Protein AF-A0A7C7BUI4-F1 (afdb_monomer_lite)

Sequence (394 aa):
MNLPGQSTSKNPPIEVVHRSENEENDGLKKLEPEKHTISHDAITQNGVPSGSPEPITPPGSAVEVEHLFPPDWTPPFYARYRLLTGAAGFLTLIWLIFIGYNFFSGFLTSSISALLPHELGILLAGLLGPIVLMWIFVGYFERSKVFEKESAALRWHLKQLTFPTEAESARASKVTDALRNQAYDLTCASEEVSERAQAARNLIRTQTADLLTASRQVSLNADTASEKLRQQGEDLVGASDRAIARAREAGNVLHYQSQDLINVSQSAASRTEEITSTLQKSGEELVLVTEAASLKANETADLFSRRTEHLSEVSTDAGTTLDRLGDLLIERANFLSDNAEEAAKKVDASGERLKEFSVDMTERSDHVAKQTEVMGDMLTRQTEILGAAVSESS

Radius of gyration: 110.5 Å; chains: 1; bounding box: 231×126×293 Å

Structure (mmCIF, N/CA/C/O backbone):
data_AF-A0A7C7BUI4-F1
#
_entry.id   AF-A0A7C7BUI4-F1
#
loop_
_atom_site.group_PDB
_atom_site.id
_atom_site.type_symbol
_atom_site.label_atom_id
_atom_site.label_alt_id
_atom_site.label_comp_id
_atom_site.label_asym_id
_atom_site.label_entity_id
_atom_site.label_seq_id
_atom_site.pdbx_PDB_ins_code
_atom_site.Cartn_x
_atom_site.Cartn_y
_atom_site.Cartn_z
_atom_site.occupancy
_atom_site.B_iso_or_equiv
_atom_site.auth_seq_id
_atom_site.auth_comp_id
_atom_site.auth_asym_id
_atom_site.auth_atom_id
_atom_site.pdbx_PDB_model_num
ATOM 1 N N . MET A 1 1 ? -14.306 -39.694 18.116 1.00 39.66 1 MET A N 1
ATOM 2 C CA . MET A 1 1 ? -12.956 -40.244 17.886 1.00 39.66 1 MET A CA 1
ATOM 3 C C . MET A 1 1 ? -12.474 -39.805 16.508 1.00 39.66 1 MET A C 1
ATOM 5 O O . MET A 1 1 ? -12.764 -40.477 15.536 1.00 39.66 1 MET A O 1
ATOM 9 N N . ASN A 1 2 ? -11.904 -38.598 16.428 1.00 40.16 2 ASN A N 1
ATOM 10 C CA . ASN A 1 2 ? -10.656 -38.234 15.739 1.00 40.16 2 ASN A CA 1
ATOM 11 C C . ASN A 1 2 ? -10.606 -36.713 15.536 1.00 40.16 2 ASN A C 1
ATOM 13 O O . ASN A 1 2 ? -11.482 -36.115 14.920 1.00 40.16 2 ASN A O 1
ATOM 17 N N . LEU A 1 3 ? -9.583 -36.128 16.152 1.00 40.31 3 LEU A N 1
ATOM 18 C CA . LEU A 1 3 ? -9.163 -34.730 16.115 1.00 40.31 3 LEU A CA 1
ATOM 19 C C . LEU A 1 3 ? -8.372 -34.430 14.814 1.00 40.31 3 LEU A C 1
ATOM 21 O O . LEU A 1 3 ? -8.033 -35.362 14.082 1.00 40.31 3 LEU A O 1
ATOM 25 N N . PRO A 1 4 ? -8.108 -33.144 14.504 1.00 46.28 4 PRO A N 1
ATOM 26 C CA . PRO A 1 4 ? -7.860 -32.639 13.156 1.00 46.28 4 PRO A CA 1
ATOM 27 C C . PRO A 1 4 ? -6.374 -32.634 12.767 1.00 46.28 4 PRO A C 1
ATOM 29 O O . PRO A 1 4 ? -5.496 -32.398 13.594 1.00 46.28 4 PRO A O 1
ATOM 32 N N . GLY A 1 5 ? -6.097 -32.820 11.475 1.00 38.16 5 GLY A N 1
ATOM 33 C CA . GLY A 1 5 ? -4.775 -32.598 10.887 1.00 38.16 5 GLY A CA 1
ATOM 34 C C . GLY A 1 5 ? -4.610 -31.141 10.457 1.00 38.16 5 GLY A C 1
ATOM 35 O O . GLY A 1 5 ? -5.204 -30.714 9.471 1.00 38.16 5 GLY A O 1
ATOM 36 N N . GLN A 1 6 ? -3.805 -30.385 11.204 1.00 42.62 6 GLN A N 1
ATOM 37 C CA . GLN A 1 6 ? -3.280 -29.077 10.811 1.00 42.62 6 GLN A CA 1
ATOM 38 C C . GLN A 1 6 ? -2.539 -29.184 9.468 1.00 42.62 6 GLN A C 1
ATOM 40 O O . GLN A 1 6 ? -1.517 -29.863 9.380 1.00 42.62 6 GLN A O 1
ATOM 45 N N . SER A 1 7 ? -3.009 -28.480 8.436 1.00 45.75 7 SER A N 1
ATOM 46 C CA . SER A 1 7 ? -2.185 -28.197 7.258 1.00 45.75 7 SER A CA 1
ATOM 47 C C . SER A 1 7 ? -1.302 -27.001 7.587 1.00 45.75 7 SER A C 1
ATOM 49 O O . SER A 1 7 ? -1.732 -25.849 7.563 1.00 45.75 7 SER A O 1
ATOM 51 N N . THR A 1 8 ? -0.073 -27.307 7.974 1.00 41.34 8 THR A N 1
ATOM 52 C CA . THR A 1 8 ? 0.970 -26.353 8.316 1.00 41.34 8 THR A CA 1
ATOM 53 C C . THR A 1 8 ? 1.387 -25.550 7.084 1.00 41.34 8 THR A C 1
ATOM 55 O O . THR A 1 8 ? 1.669 -26.090 6.015 1.00 41.34 8 THR A O 1
ATOM 58 N N . SER A 1 9 ? 1.407 -24.228 7.249 1.00 43.62 9 SER A N 1
ATOM 59 C CA . SER A 1 9 ? 2.044 -23.278 6.339 1.00 43.62 9 SER A CA 1
ATOM 60 C C . SER A 1 9 ? 3.504 -23.684 6.136 1.00 43.62 9 SER A C 1
ATOM 62 O O . SER A 1 9 ? 4.293 -23.673 7.080 1.00 43.62 9 SER A O 1
ATOM 64 N N . LYS A 1 10 ? 3.860 -24.079 4.912 1.00 40.41 10 LYS A N 1
ATOM 65 C CA . LYS A 1 10 ? 5.235 -24.394 4.509 1.00 40.41 10 LYS A CA 1
ATOM 66 C C . LYS A 1 10 ? 5.746 -23.287 3.585 1.00 40.41 10 LYS A C 1
ATOM 68 O O . LYS A 1 10 ? 6.027 -23.515 2.416 1.00 40.41 10 LYS A O 1
ATOM 73 N N . ASN A 1 11 ? 5.833 -22.069 4.116 1.00 42.62 11 ASN A N 1
ATOM 74 C CA . ASN A 1 11 ? 6.704 -21.053 3.531 1.00 42.62 11 ASN A CA 1
ATOM 75 C C . ASN A 1 11 ? 8.152 -21.421 3.897 1.00 42.62 11 ASN A C 1
ATOM 77 O O . ASN A 1 11 ? 8.415 -21.658 5.079 1.00 42.62 11 ASN A O 1
ATOM 81 N N . PRO A 1 12 ? 9.094 -21.491 2.944 1.00 51.28 12 PRO A N 1
ATOM 82 C CA . PRO A 1 12 ? 10.500 -21.591 3.302 1.00 51.28 12 PRO A CA 1
ATOM 83 C C . PRO A 1 12 ? 10.936 -20.292 4.006 1.00 51.28 12 PRO A C 1
ATOM 85 O O . PRO A 1 12 ? 10.404 -19.220 3.698 1.00 51.28 12 PRO A O 1
ATOM 88 N N . PRO A 1 13 ? 11.876 -20.356 4.962 1.00 41.38 13 PRO A N 1
ATOM 89 C CA . PRO A 1 13 ? 12.433 -19.153 5.553 1.00 41.38 13 PRO A CA 1
ATOM 90 C C . PRO A 1 13 ? 13.211 -18.394 4.473 1.00 41.38 13 PRO A C 1
ATOM 92 O O . PRO A 1 13 ? 13.936 -18.993 3.681 1.00 41.38 13 PRO A O 1
ATOM 95 N N . ILE A 1 14 ? 13.042 -17.073 4.433 1.00 45.16 14 ILE A N 1
ATOM 96 C CA . ILE A 1 14 ? 13.890 -16.185 3.637 1.00 45.16 14 ILE A CA 1
ATOM 97 C C . ILE A 1 14 ? 15.276 -16.236 4.279 1.00 45.16 14 ILE A C 1
ATOM 99 O O . ILE A 1 14 ? 15.544 -15.564 5.273 1.00 45.16 14 ILE A O 1
ATOM 103 N N . GLU A 1 15 ? 16.140 -17.089 3.743 1.00 40.22 15 GLU A N 1
ATOM 104 C CA . GLU A 1 15 ? 17.561 -17.074 4.045 1.00 40.22 15 GLU A CA 1
ATOM 105 C C . GLU A 1 15 ? 18.151 -15.835 3.365 1.00 40.22 15 GLU A C 1
ATOM 107 O O . GLU A 1 15 ? 18.379 -15.795 2.156 1.00 40.22 15 GLU A O 1
ATOM 112 N N . VAL A 1 16 ? 18.329 -14.771 4.147 1.00 46.72 16 VAL A N 1
ATOM 113 C CA . VAL A 1 16 ? 19.141 -13.622 3.749 1.00 46.72 16 VAL A CA 1
ATOM 114 C C . VAL A 1 16 ? 20.586 -14.105 3.749 1.00 46.72 16 VAL A C 1
ATOM 116 O O . VAL A 1 16 ? 21.269 -14.075 4.772 1.00 46.72 16 VAL A O 1
ATOM 119 N N . VAL A 1 17 ? 21.035 -14.617 2.604 1.00 34.09 17 VAL A N 1
ATOM 120 C CA . VAL A 1 17 ? 22.431 -14.992 2.385 1.00 34.09 17 VAL A CA 1
ATOM 121 C C . VAL A 1 17 ? 23.263 -13.710 2.395 1.00 34.09 17 VAL A C 1
ATOM 123 O O . VAL A 1 17 ? 23.446 -13.046 1.376 1.00 34.09 17 VAL A O 1
ATOM 126 N N . HIS A 1 18 ? 23.785 -13.358 3.568 1.00 40.97 18 HIS A N 1
ATOM 127 C CA . HIS A 1 18 ? 24.970 -12.521 3.679 1.00 40.97 18 HIS A CA 1
ATOM 128 C C . HIS A 1 18 ? 26.159 -13.338 3.177 1.00 40.97 18 HIS A C 1
ATOM 130 O O . HIS A 1 18 ? 26.813 -14.051 3.936 1.00 40.97 18 HIS A O 1
ATOM 136 N N . ARG A 1 19 ? 26.433 -13.256 1.875 1.00 33.53 19 ARG A N 1
ATOM 137 C CA . ARG A 1 19 ? 27.697 -13.736 1.330 1.00 33.53 19 ARG A CA 1
ATOM 138 C C . ARG A 1 19 ? 28.761 -12.683 1.623 1.00 33.53 19 ARG A C 1
ATOM 140 O O . ARG A 1 19 ? 28.867 -11.680 0.925 1.00 33.53 19 ARG A O 1
ATOM 147 N N . SER A 1 20 ? 29.515 -12.890 2.696 1.00 39.91 20 SER A N 1
ATOM 148 C CA . SER A 1 20 ? 30.798 -12.228 2.906 1.00 39.91 20 SER A CA 1
ATOM 149 C C . SER A 1 20 ? 31.824 -12.873 1.972 1.00 39.91 20 SER A C 1
ATOM 151 O O . SER A 1 20 ? 32.476 -13.848 2.341 1.00 39.91 20 SER A O 1
ATOM 153 N N . GLU A 1 21 ? 31.933 -12.368 0.746 1.00 32.88 21 GLU A N 1
ATOM 154 C CA . GLU A 1 21 ? 33.116 -12.600 -0.086 1.00 32.88 21 GLU A CA 1
ATOM 155 C C . GLU A 1 21 ? 34.200 -11.629 0.389 1.00 32.88 21 GLU A C 1
ATOM 157 O O . GLU A 1 21 ? 34.188 -10.441 0.071 1.00 32.88 21 GLU A O 1
ATOM 162 N N . ASN A 1 22 ? 35.093 -12.145 1.231 1.00 36.69 22 ASN A N 1
ATOM 163 C CA . ASN A 1 22 ? 36.370 -11.531 1.551 1.00 36.69 22 ASN A CA 1
ATOM 164 C C . ASN A 1 22 ? 37.461 -12.411 0.926 1.00 36.69 22 ASN A C 1
ATOM 166 O O . ASN A 1 22 ? 37.387 -13.632 1.046 1.00 36.69 22 ASN A O 1
ATOM 170 N N . GLU A 1 23 ? 38.448 -11.746 0.325 1.00 37.16 23 GLU A N 1
ATOM 171 C CA . GLU A 1 23 ? 39.674 -12.271 -0.304 1.00 37.16 23 GLU A CA 1
ATOM 172 C C . GLU A 1 23 ? 39.558 -12.776 -1.752 1.00 37.16 23 GLU A C 1
ATOM 174 O O . GLU A 1 23 ? 39.529 -13.968 -2.018 1.00 37.16 23 GLU A O 1
ATOM 179 N N . GLU A 1 24 ? 39.563 -11.837 -2.705 1.00 37.28 24 GLU A N 1
ATOM 180 C CA . GLU A 1 24 ? 40.748 -11.588 -3.550 1.00 37.28 24 GLU A CA 1
ATOM 181 C C . GLU A 1 24 ? 40.552 -10.261 -4.311 1.00 37.28 24 GLU A C 1
ATOM 183 O O . GLU A 1 24 ? 39.898 -10.187 -5.349 1.00 37.28 24 GLU A O 1
ATOM 188 N N . ASN A 1 25 ? 41.065 -9.168 -3.741 1.00 34.56 25 ASN A N 1
ATOM 189 C CA . ASN A 1 25 ? 41.133 -7.856 -4.385 1.00 34.56 25 ASN A CA 1
ATOM 190 C C . ASN A 1 25 ? 42.580 -7.369 -4.288 1.00 34.56 25 ASN A C 1
ATOM 192 O O . ASN A 1 25 ? 42.955 -6.726 -3.308 1.00 34.56 25 ASN A O 1
ATOM 196 N N . ASP A 1 26 ? 43.383 -7.706 -5.294 1.00 39.88 26 ASP A N 1
ATOM 197 C CA . ASP A 1 26 ? 44.554 -6.912 -5.644 1.00 39.88 26 ASP A CA 1
ATOM 198 C C . ASP A 1 26 ? 44.157 -5.979 -6.797 1.00 39.88 26 ASP A C 1
ATOM 200 O O . ASP A 1 26 ? 43.623 -6.423 -7.815 1.00 39.88 26 ASP A O 1
ATOM 204 N N . GLY A 1 27 ? 44.402 -4.679 -6.621 1.00 33.66 27 GLY A N 1
ATOM 205 C CA . GLY A 1 27 ? 44.358 -3.707 -7.716 1.00 33.66 27 GLY A CA 1
ATOM 206 C C . GLY A 1 27 ? 43.161 -2.752 -7.795 1.00 33.66 27 GLY A C 1
ATOM 207 O O . GLY A 1 27 ? 42.634 -2.526 -8.882 1.00 33.66 27 GLY A O 1
ATOM 208 N N . LEU A 1 28 ? 42.775 -2.087 -6.700 1.00 34.34 28 LEU A N 1
ATOM 209 C CA . LEU A 1 28 ? 41.901 -0.906 -6.768 1.00 34.34 28 LEU A CA 1
ATOM 210 C C . LEU A 1 28 ? 42.745 0.378 -6.823 1.00 34.34 28 LEU A C 1
ATOM 212 O O .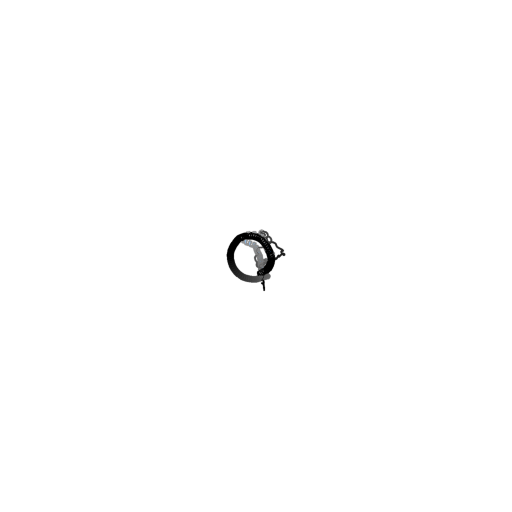 LEU A 1 28 ? 43.344 0.774 -5.821 1.00 34.34 28 LEU A O 1
ATOM 216 N N . LYS A 1 29 ? 42.745 1.090 -7.960 1.00 33.31 29 LYS A N 1
ATOM 217 C CA . LYS A 1 29 ? 43.082 2.524 -7.979 1.00 33.31 29 LYS A CA 1
ATOM 218 C C . LYS A 1 29 ? 41.898 3.354 -8.477 1.00 33.31 29 LYS A C 1
ATOM 220 O O . LYS A 1 29 ? 41.600 3.446 -9.661 1.00 33.31 29 LYS A O 1
ATOM 225 N N . LYS A 1 30 ? 41.234 3.909 -7.465 1.00 35.47 30 LYS A N 1
ATOM 226 C CA . LYS A 1 30 ? 40.245 4.987 -7.386 1.00 35.47 30 LYS A CA 1
ATOM 227 C C . LYS A 1 30 ? 40.256 5.983 -8.562 1.00 35.47 30 LYS A C 1
ATOM 229 O O . LYS A 1 30 ? 41.255 6.658 -8.791 1.00 35.47 30 LYS A O 1
ATOM 234 N N . LEU A 1 31 ? 39.105 6.132 -9.220 1.00 36.34 31 LEU A N 1
ATOM 235 C CA . LEU A 1 31 ? 38.778 7.247 -10.113 1.00 36.34 31 LEU A CA 1
ATOM 236 C C . LEU A 1 31 ? 37.973 8.292 -9.319 1.00 36.34 31 LEU A C 1
ATOM 238 O O . LEU A 1 31 ? 36.796 8.091 -9.035 1.00 36.34 31 LEU A O 1
ATOM 242 N N . GLU A 1 32 ? 38.626 9.394 -8.954 1.00 37.47 32 GLU A N 1
ATOM 243 C CA . GLU A 1 32 ? 38.007 10.686 -8.617 1.00 37.47 32 GLU A CA 1
ATOM 244 C C . GLU A 1 32 ? 38.652 11.774 -9.504 1.00 37.47 32 GLU A C 1
ATOM 246 O O . GLU A 1 32 ? 39.740 11.551 -10.042 1.00 37.47 32 GLU A O 1
ATOM 251 N N . PRO A 1 33 ? 37.970 12.909 -9.739 1.00 45.25 33 PRO A N 1
ATOM 252 C CA . PRO A 1 33 ? 38.064 13.648 -10.993 1.00 45.25 33 PRO A CA 1
ATOM 253 C C . PRO A 1 33 ? 39.211 14.661 -10.985 1.00 45.25 33 PRO A C 1
ATOM 255 O O . PRO A 1 33 ? 39.152 15.677 -10.291 1.00 45.25 33 PRO A O 1
ATOM 258 N N . GLU A 1 34 ? 40.236 14.424 -11.805 1.00 31.05 34 GLU A N 1
ATOM 259 C CA . GLU A 1 34 ? 41.286 15.413 -12.038 1.00 31.05 34 GLU A CA 1
ATOM 260 C C . GLU A 1 34 ? 40.939 16.357 -13.194 1.00 31.05 34 GLU A C 1
ATOM 262 O O . GLU A 1 34 ? 40.624 15.978 -14.323 1.00 31.05 34 GLU A O 1
ATOM 267 N N . LYS A 1 35 ? 41.001 17.639 -12.853 1.00 47.19 35 LYS A N 1
ATOM 268 C CA . LYS A 1 35 ? 40.808 18.809 -13.696 1.00 47.19 35 LYS A CA 1
ATOM 269 C C . LYS A 1 35 ? 42.016 18.935 -14.636 1.00 47.19 35 LYS A C 1
ATOM 271 O O . LYS A 1 35 ? 43.019 19.528 -14.249 1.00 47.19 35 LYS A O 1
ATOM 276 N N . HIS A 1 36 ? 41.947 18.406 -15.858 1.00 33.88 36 HIS A N 1
ATOM 277 C CA . HIS A 1 36 ? 43.023 18.621 -16.831 1.00 33.88 36 HIS A CA 1
ATOM 278 C C . HIS A 1 36 ? 42.798 19.879 -17.671 1.00 33.88 36 HIS A C 1
ATOM 280 O O . HIS A 1 36 ? 42.084 19.905 -18.671 1.00 33.88 36 HIS A O 1
ATOM 286 N N . THR A 1 37 ? 43.459 20.940 -17.217 1.00 34.84 37 THR A N 1
ATOM 287 C CA . THR A 1 37 ? 43.925 22.065 -18.022 1.00 34.84 37 THR A CA 1
ATOM 288 C C . THR A 1 37 ? 44.673 21.532 -19.245 1.00 34.84 37 THR A C 1
ATOM 290 O O . THR A 1 37 ? 45.577 20.708 -19.114 1.00 34.84 37 THR A O 1
ATOM 293 N N . ILE A 1 38 ? 44.299 22.005 -20.431 1.00 39.66 38 ILE A N 1
ATOM 294 C CA . ILE A 1 38 ? 44.999 21.725 -21.685 1.00 39.66 38 ILE A CA 1
ATOM 295 C C . ILE A 1 38 ? 46.355 22.443 -21.626 1.00 39.66 38 ILE A C 1
ATOM 297 O O . ILE A 1 38 ? 46.430 23.643 -21.891 1.00 39.66 38 ILE A O 1
ATOM 301 N N . SER A 1 39 ? 47.418 21.728 -21.254 1.00 33.00 39 SER A N 1
ATOM 302 C CA . SER A 1 39 ? 48.792 22.195 -21.453 1.00 33.00 39 SER A CA 1
ATOM 303 C C . SER A 1 39 ? 49.253 21.829 -22.859 1.00 33.00 39 SER A C 1
ATOM 305 O O . SER A 1 39 ? 49.358 20.657 -23.216 1.00 33.00 39 SER A O 1
ATOM 307 N N . HIS A 1 40 ? 49.523 22.871 -23.646 1.00 45.00 40 HIS A N 1
ATOM 308 C CA . HIS A 1 40 ? 50.478 22.841 -24.747 1.00 45.00 40 HIS A CA 1
ATOM 309 C C . HIS A 1 40 ? 51.805 22.292 -24.213 1.00 45.00 40 HIS A C 1
ATOM 311 O O . HIS A 1 40 ? 52.369 22.933 -23.338 1.00 45.00 40 HIS A O 1
ATOM 317 N N . ASP A 1 41 ? 52.228 21.110 -24.666 1.00 39.16 41 ASP A N 1
ATOM 318 C CA . ASP A 1 41 ? 53.634 20.682 -24.823 1.00 39.16 41 ASP A CA 1
ATOM 319 C C . ASP A 1 41 ? 53.699 19.152 -24.958 1.00 39.16 41 ASP A C 1
ATOM 321 O O . ASP A 1 41 ? 54.078 18.433 -24.040 1.00 39.16 41 ASP A O 1
ATOM 325 N N . ALA A 1 42 ? 53.284 18.632 -26.118 1.00 35.56 42 ALA A N 1
ATOM 326 C CA . ALA A 1 42 ? 53.613 17.266 -26.552 1.00 35.56 42 ALA A CA 1
ATOM 327 C C . ALA A 1 42 ? 53.444 17.072 -28.075 1.00 35.56 42 ALA A C 1
ATOM 329 O O . ALA A 1 42 ? 53.080 15.993 -28.534 1.00 35.56 42 ALA A O 1
ATOM 330 N N . ILE A 1 43 ? 53.693 18.113 -28.880 1.00 39.88 43 ILE A N 1
ATOM 331 C CA . ILE A 1 43 ? 53.760 18.002 -30.349 1.00 39.88 43 ILE A CA 1
ATOM 332 C C . ILE A 1 43 ? 55.100 18.567 -30.823 1.00 39.88 43 ILE A C 1
ATOM 334 O O . ILE A 1 43 ? 55.152 19.539 -31.562 1.00 39.88 43 ILE A O 1
ATOM 338 N N . THR A 1 44 ? 56.206 17.986 -30.367 1.00 47.62 44 THR A N 1
ATOM 339 C CA . THR A 1 44 ? 57.547 18.294 -30.895 1.00 47.62 44 THR A CA 1
ATOM 340 C C . THR A 1 44 ? 58.491 17.112 -30.692 1.00 47.62 44 THR A C 1
ATOM 342 O O . THR A 1 44 ? 59.485 17.216 -29.990 1.00 47.62 44 THR A O 1
ATOM 345 N N . GLN A 1 45 ? 58.191 15.971 -31.316 1.00 45.75 45 GLN A N 1
ATOM 346 C CA . GLN A 1 45 ? 59.208 15.037 -31.827 1.00 45.75 45 GLN A CA 1
ATOM 347 C C . GLN A 1 45 ? 58.521 13.889 -32.566 1.00 45.75 45 GLN A C 1
ATOM 349 O O . GLN A 1 45 ? 58.182 12.864 -31.991 1.00 45.75 45 GLN A O 1
ATOM 354 N N . ASN A 1 46 ? 58.271 14.108 -33.852 1.00 36.66 46 ASN A N 1
ATOM 355 C CA . ASN A 1 46 ? 58.523 13.145 -34.919 1.00 36.66 46 ASN A CA 1
ATOM 356 C C . ASN A 1 46 ? 58.460 13.931 -36.228 1.00 36.66 46 ASN A C 1
ATOM 358 O O . ASN A 1 46 ? 57.520 14.687 -36.469 1.00 36.66 46 ASN A O 1
ATOM 362 N N . GLY A 1 47 ? 59.553 13.856 -36.983 1.00 36.78 47 GLY A N 1
ATOM 363 C CA . GLY A 1 47 ? 59.847 14.741 -38.099 1.00 36.78 47 GLY A CA 1
ATOM 364 C C . GLY A 1 47 ? 58.748 14.762 -39.153 1.00 36.78 47 GLY A C 1
ATOM 365 O O . GLY A 1 47 ? 58.256 13.727 -39.592 1.00 36.78 47 GLY A O 1
ATOM 366 N N . VAL A 1 48 ? 58.422 15.973 -39.590 1.00 44.75 48 VAL A N 1
ATOM 367 C CA . VAL A 1 48 ? 57.798 16.225 -40.885 1.00 44.75 48 VAL A CA 1
ATOM 368 C C . VAL A 1 48 ? 58.758 15.689 -41.954 1.00 44.75 48 VAL A C 1
ATOM 370 O O . VAL A 1 48 ? 59.901 16.154 -41.998 1.00 44.75 48 VAL A O 1
ATOM 373 N N . PRO A 1 49 ? 58.361 14.759 -42.838 1.00 41.53 49 PRO A N 1
ATOM 374 C CA . PRO A 1 49 ? 59.058 14.641 -44.099 1.00 41.53 49 PRO A CA 1
ATOM 375 C C . PRO A 1 49 ? 58.667 15.878 -44.907 1.00 41.53 49 PRO A C 1
ATOM 377 O O . PRO A 1 49 ? 57.538 15.999 -45.379 1.00 41.53 49 PRO A O 1
ATOM 380 N N . SER A 1 50 ? 59.582 16.840 -45.015 1.00 49.78 50 SER A N 1
ATOM 381 C CA . SER A 1 50 ? 59.485 17.885 -46.032 1.00 49.78 50 SER A CA 1
ATOM 382 C C . SER A 1 50 ? 59.560 17.209 -47.398 1.00 49.78 50 SER A C 1
ATOM 384 O O . SER A 1 50 ? 60.643 16.936 -47.906 1.00 49.78 50 SER A O 1
ATOM 386 N N . GLY A 1 51 ? 58.402 16.909 -47.970 1.00 38.78 51 GLY A N 1
ATOM 387 C CA . GLY A 1 51 ? 58.247 16.409 -49.324 1.00 38.78 51 GLY A CA 1
ATOM 388 C C . GLY A 1 51 ? 56.946 16.961 -49.880 1.00 38.78 51 GLY A C 1
ATOM 389 O O . GLY A 1 51 ? 55.873 16.680 -49.353 1.00 38.78 51 GLY A O 1
ATOM 390 N N . SER A 1 52 ? 57.046 17.804 -50.904 1.00 42.91 52 SER A N 1
ATOM 391 C CA . SER A 1 52 ? 55.915 18.243 -51.723 1.00 42.91 52 SER A CA 1
ATOM 392 C C . SER A 1 52 ? 55.063 17.037 -52.155 1.00 42.91 52 SER A C 1
ATOM 394 O O . SER A 1 52 ? 55.631 15.961 -52.342 1.00 42.91 52 SER A O 1
ATOM 396 N N . PRO A 1 53 ? 53.733 17.179 -52.335 1.00 45.06 53 PRO A N 1
ATOM 397 C CA . PRO A 1 53 ? 52.878 16.055 -52.708 1.00 45.06 53 PRO A CA 1
ATOM 398 C C . PRO A 1 53 ? 53.391 15.417 -54.002 1.00 45.06 53 PRO A C 1
ATOM 400 O O . PRO A 1 53 ? 53.498 16.089 -55.030 1.00 45.06 53 PRO A O 1
ATOM 403 N N . GLU A 1 54 ? 53.744 14.133 -53.929 1.00 50.09 54 GLU A N 1
ATOM 404 C CA . GLU A 1 54 ? 54.163 13.354 -55.090 1.00 50.09 54 GLU A CA 1
ATOM 405 C C . GLU A 1 54 ? 53.044 13.361 -56.144 1.00 50.09 54 GLU A C 1
ATOM 407 O O . GLU A 1 54 ? 51.885 13.074 -55.820 1.00 50.09 54 GLU A O 1
ATOM 412 N N . PRO A 1 55 ? 53.347 13.677 -57.415 1.00 44.97 55 PRO A N 1
ATOM 413 C CA . PRO A 1 55 ? 52.404 13.450 -58.489 1.00 44.97 55 PRO A CA 1
ATOM 414 C C . PRO A 1 55 ? 52.207 11.942 -58.633 1.00 44.97 55 PRO A C 1
ATOM 416 O O . PRO A 1 55 ? 53.167 11.194 -58.821 1.00 44.97 55 PRO A O 1
ATOM 419 N N . ILE A 1 56 ? 50.950 11.509 -58.571 1.00 50.78 56 ILE A N 1
ATOM 420 C CA . ILE A 1 56 ? 50.539 10.133 -58.843 1.00 50.78 56 ILE A CA 1
ATOM 421 C C . ILE A 1 56 ? 50.959 9.818 -60.283 1.00 50.78 56 ILE A C 1
ATOM 423 O O . ILE A 1 56 ? 50.318 10.255 -61.239 1.00 50.78 56 ILE A O 1
ATOM 427 N N . THR A 1 57 ? 52.071 9.110 -60.443 1.00 45.91 57 THR A N 1
ATOM 428 C CA . THR A 1 57 ? 52.530 8.616 -61.740 1.00 45.91 57 THR A CA 1
ATOM 429 C C . THR A 1 57 ? 52.217 7.121 -61.810 1.00 45.91 57 THR A C 1
ATOM 431 O O . THR A 1 57 ? 52.494 6.394 -60.854 1.00 45.91 57 THR A O 1
ATOM 434 N N . PRO A 1 58 ? 51.561 6.639 -62.882 1.00 43.00 58 PRO A N 1
ATOM 435 C CA . PRO A 1 58 ? 51.253 5.221 -63.026 1.00 43.00 58 PRO A CA 1
ATOM 436 C C . PRO A 1 58 ? 52.550 4.398 -63.142 1.00 43.00 58 PRO A C 1
ATOM 438 O O . PRO A 1 58 ? 53.542 4.898 -63.684 1.00 43.00 58 PRO A O 1
ATOM 441 N N . PRO A 1 59 ? 52.571 3.141 -62.657 1.00 43.06 59 PRO A N 1
ATOM 442 C CA . PRO A 1 59 ? 53.765 2.306 -62.705 1.00 43.06 59 PRO A CA 1
ATOM 443 C C . PRO A 1 59 ? 54.125 2.032 -64.171 1.00 43.06 59 PRO A C 1
ATOM 445 O O . PRO A 1 59 ? 53.384 1.366 -64.886 1.00 43.06 59 PRO A O 1
ATOM 448 N N . GLY A 1 60 ? 55.239 2.612 -64.626 1.00 48.16 60 GLY A N 1
ATOM 449 C CA . GLY A 1 60 ? 55.692 2.539 -66.022 1.00 48.16 60 GLY A CA 1
ATOM 450 C C . GLY A 1 60 ? 56.379 3.800 -66.564 1.00 48.16 60 GLY A C 1
ATOM 451 O O . GLY A 1 60 ? 56.963 3.743 -67.642 1.00 48.16 60 GLY A O 1
ATOM 452 N N . SER A 1 61 ? 56.376 4.928 -65.842 1.00 41.53 61 SER A N 1
ATOM 453 C CA . SER A 1 61 ? 56.958 6.198 -66.324 1.00 41.53 61 SER A CA 1
ATOM 454 C C . SER A 1 61 ? 58.469 6.370 -66.108 1.00 41.53 61 SER A C 1
ATOM 456 O O . SER A 1 61 ? 59.012 7.413 -66.461 1.00 41.53 61 SER A O 1
ATOM 458 N N . ALA A 1 62 ? 59.170 5.376 -65.559 1.00 39.50 62 ALA A N 1
ATOM 459 C CA . ALA A 1 62 ? 60.631 5.375 -65.477 1.00 39.50 62 ALA A CA 1
ATOM 460 C C . ALA A 1 62 ? 61.236 4.802 -66.768 1.00 39.50 62 ALA A C 1
ATOM 462 O O . ALA A 1 62 ? 61.886 3.760 -66.763 1.00 39.50 62 ALA A O 1
ATOM 463 N N . VAL A 1 63 ? 60.995 5.466 -67.898 1.00 44.53 63 VAL A N 1
ATOM 464 C CA . VAL A 1 63 ? 61.899 5.314 -69.039 1.00 44.53 63 VAL A CA 1
ATOM 465 C C . VAL A 1 63 ? 62.984 6.355 -68.833 1.00 44.53 63 VAL A C 1
ATOM 467 O O . VAL A 1 63 ? 62.784 7.541 -69.081 1.00 44.53 63 VAL A O 1
ATOM 470 N N . GLU A 1 64 ? 64.114 5.907 -68.299 1.00 39.03 64 GLU A N 1
ATOM 471 C CA . GLU A 1 64 ? 65.351 6.674 -68.242 1.00 39.03 64 GLU A CA 1
ATOM 472 C C . GLU A 1 64 ? 65.748 6.985 -69.694 1.00 39.03 64 GLU A C 1
ATOM 474 O O . GLU A 1 64 ? 66.230 6.125 -70.433 1.00 39.03 64 GLU A O 1
ATOM 479 N N . VAL A 1 65 ? 65.412 8.188 -70.169 1.00 48.28 65 VAL A N 1
ATOM 480 C CA . VAL A 1 65 ? 65.777 8.627 -71.518 1.00 48.28 65 VAL A CA 1
ATOM 481 C C . VAL A 1 65 ? 67.252 8.999 -71.475 1.00 48.28 65 VAL A C 1
ATOM 483 O O . VAL A 1 65 ? 67.626 10.124 -71.154 1.00 48.28 65 VAL A O 1
ATOM 486 N N . GLU A 1 66 ? 68.096 8.014 -71.760 1.00 43.06 66 GLU A N 1
ATOM 487 C CA . GLU A 1 66 ? 69.533 8.189 -71.913 1.00 43.06 66 GLU A CA 1
ATOM 488 C C . GLU A 1 66 ? 69.795 9.179 -73.063 1.00 43.06 66 GLU A C 1
ATOM 490 O O . GLU A 1 66 ? 69.527 8.904 -74.236 1.00 43.06 66 GLU A O 1
ATOM 495 N N . HIS A 1 67 ? 70.249 10.384 -72.710 1.00 42.50 67 HIS A N 1
ATOM 496 C CA . HIS A 1 67 ? 70.594 11.444 -73.653 1.00 42.50 67 HIS A CA 1
ATOM 497 C C . HIS A 1 67 ? 71.754 10.986 -74.554 1.00 42.50 67 HIS A C 1
ATOM 499 O O . HIS A 1 67 ? 72.918 10.987 -74.156 1.00 42.50 67 HIS A O 1
ATOM 505 N N . LEU A 1 68 ? 71.432 10.610 -75.792 1.00 44.72 68 LEU A N 1
ATOM 506 C CA . LEU A 1 68 ? 72.405 10.281 -76.833 1.00 44.72 68 LEU A CA 1
ATOM 507 C C . LEU A 1 68 ? 73.137 11.555 -77.289 1.00 44.72 68 LEU A C 1
ATOM 509 O O . LEU A 1 68 ? 72.603 12.337 -78.077 1.00 44.72 68 LEU A O 1
ATOM 513 N N . PHE A 1 69 ? 74.370 11.761 -76.827 1.00 39.03 69 PHE A N 1
ATOM 514 C CA . PHE A 1 69 ? 75.294 12.702 -77.466 1.00 39.03 69 PHE A CA 1
ATOM 515 C C . PHE A 1 69 ? 75.887 12.059 -78.734 1.00 39.03 69 PHE A C 1
ATOM 517 O O . PHE A 1 69 ? 76.358 10.919 -78.664 1.00 39.03 69 PHE A O 1
ATOM 524 N N . PRO A 1 70 ? 75.898 12.739 -79.896 1.00 49.22 70 PRO A N 1
ATOM 525 C CA . PRO A 1 70 ? 76.622 12.238 -81.060 1.00 49.22 70 PRO A CA 1
ATOM 526 C C . PRO A 1 70 ? 78.146 12.328 -80.824 1.00 49.22 70 PRO A C 1
ATOM 528 O O . PRO A 1 70 ? 78.603 13.292 -80.210 1.00 49.22 70 PRO A O 1
ATOM 531 N N . PRO A 1 71 ? 78.952 11.356 -81.294 1.00 58.41 71 PRO A N 1
ATOM 532 C CA . PRO A 1 71 ? 80.403 11.369 -81.101 1.00 58.41 71 PRO A CA 1
ATOM 533 C C . PRO A 1 71 ? 81.093 12.466 -81.934 1.00 58.41 71 PRO A C 1
ATOM 535 O O . PRO A 1 71 ? 80.774 12.663 -83.108 1.00 58.41 71 PRO A O 1
ATOM 538 N N . ASP A 1 72 ? 82.071 13.148 -81.327 1.00 55.62 72 ASP A N 1
ATOM 539 C CA . ASP A 1 72 ? 82.797 14.284 -81.909 1.00 55.62 72 ASP A CA 1
ATOM 540 C C . ASP A 1 72 ? 83.629 13.904 -83.149 1.00 55.62 72 ASP A C 1
ATOM 542 O O . ASP A 1 72 ? 84.531 13.062 -83.105 1.00 55.62 72 ASP A O 1
ATOM 546 N N . TRP A 1 73 ? 83.377 14.587 -84.269 1.00 54.00 73 TRP A N 1
ATOM 547 C CA . TRP A 1 73 ? 84.169 14.458 -85.494 1.00 54.00 73 TRP A CA 1
ATOM 548 C C . TRP A 1 73 ? 85.401 15.375 -85.457 1.00 54.00 73 TRP A C 1
ATOM 550 O O . TRP A 1 73 ? 85.277 16.595 -85.342 1.00 54.00 73 TRP A O 1
ATOM 560 N N . THR A 1 74 ? 86.605 14.810 -85.613 1.00 56.69 74 THR A N 1
ATOM 561 C CA . THR A 1 74 ? 87.865 15.575 -85.651 1.00 56.69 74 THR A CA 1
ATOM 562 C C . THR A 1 74 ? 88.461 15.621 -87.072 1.00 56.69 74 THR A C 1
ATOM 564 O O . THR A 1 74 ? 88.751 14.575 -87.658 1.00 56.69 74 THR A O 1
ATOM 567 N N . PRO A 1 75 ? 88.661 16.811 -87.682 1.00 56.66 75 PRO A N 1
ATOM 568 C CA . PRO A 1 75 ? 89.221 16.918 -89.032 1.00 56.66 75 PRO A CA 1
ATOM 569 C C . PRO A 1 75 ? 90.751 16.693 -89.082 1.00 56.66 75 PRO A C 1
ATOM 571 O O . PRO A 1 75 ? 91.464 17.089 -88.158 1.00 56.66 75 PRO A O 1
ATOM 574 N N . PRO A 1 76 ? 91.298 16.143 -90.189 1.00 61.31 76 PRO A N 1
ATOM 575 C CA . PRO A 1 76 ? 92.729 15.849 -90.330 1.00 61.31 76 PRO A CA 1
ATOM 576 C C . PRO A 1 76 ? 93.625 17.097 -90.508 1.00 61.31 76 PRO A C 1
ATOM 578 O O . PRO A 1 76 ? 93.206 18.134 -91.027 1.00 61.31 76 PRO A O 1
ATOM 581 N N . PHE A 1 77 ? 94.899 16.969 -90.114 1.00 57.31 77 PHE A N 1
ATOM 582 C CA . PHE A 1 77 ? 95.892 18.043 -89.896 1.00 57.31 77 PHE A CA 1
ATOM 583 C C . PHE A 1 77 ? 96.038 19.080 -91.032 1.00 57.31 77 PHE A C 1
ATOM 585 O O . PHE A 1 77 ? 96.130 20.279 -90.773 1.00 57.31 77 PHE A O 1
ATOM 592 N N . TYR A 1 78 ? 95.984 18.665 -92.298 1.00 58.72 78 TYR A N 1
ATOM 593 C CA . TYR A 1 78 ? 96.107 19.557 -93.465 1.00 58.72 78 TYR A CA 1
ATOM 594 C C . TYR A 1 78 ? 94.911 20.506 -93.654 1.00 58.72 78 TYR A C 1
ATOM 596 O O . TYR A 1 78 ? 95.047 21.543 -94.304 1.00 58.72 78 TYR A O 1
ATOM 604 N N . ALA A 1 79 ? 93.751 20.195 -93.066 1.00 55.72 79 ALA A N 1
ATOM 605 C CA . ALA A 1 79 ? 92.583 21.074 -93.076 1.00 55.72 79 ALA A CA 1
ATOM 606 C C . ALA A 1 79 ? 92.660 22.184 -92.017 1.00 55.72 79 ALA A C 1
ATOM 608 O O . ALA A 1 79 ? 92.045 23.231 -92.199 1.00 55.72 79 ALA A O 1
ATOM 609 N N . ARG A 1 80 ? 93.419 21.976 -90.934 1.00 57.00 80 ARG A N 1
ATOM 610 C CA . ARG A 1 80 ? 93.541 22.947 -89.839 1.00 57.00 80 ARG A CA 1
ATOM 611 C C . ARG A 1 80 ? 94.416 24.149 -90.210 1.00 57.00 80 ARG A C 1
ATOM 613 O O . ARG A 1 80 ? 94.161 25.244 -89.730 1.00 57.00 80 ARG A O 1
ATOM 620 N N . TYR A 1 81 ? 95.413 23.959 -91.079 1.00 57.41 81 TYR A N 1
ATOM 621 C CA . TYR A 1 81 ? 96.460 24.962 -91.329 1.00 57.41 81 TYR A CA 1
ATOM 622 C C . TYR A 1 81 ? 96.361 25.724 -92.661 1.00 57.41 81 TYR A C 1
ATOM 624 O O . TYR A 1 81 ? 97.270 26.491 -92.957 1.00 57.41 81 TYR A O 1
ATOM 632 N N . ARG A 1 82 ? 95.298 25.539 -93.469 1.00 65.81 82 ARG A N 1
ATOM 633 C CA . ARG A 1 82 ? 95.090 26.230 -94.773 1.00 65.81 82 ARG A CA 1
ATOM 634 C C . ARG A 1 82 ? 96.392 26.394 -95.579 1.00 65.81 82 ARG A C 1
ATOM 636 O O . ARG A 1 82 ? 96.708 27.471 -96.082 1.00 65.81 82 ARG A O 1
ATOM 643 N N . LEU A 1 83 ? 97.163 25.306 -95.691 1.00 68.81 83 LEU A N 1
ATOM 644 C CA . LEU A 1 83 ? 98.499 25.304 -96.310 1.00 68.81 83 LEU A CA 1
ATOM 645 C C . LEU A 1 83 ? 98.475 25.825 -97.758 1.00 68.81 83 LEU A C 1
ATOM 647 O O . LEU A 1 83 ? 99.424 26.460 -98.209 1.00 68.81 83 LEU A O 1
ATOM 651 N N . LEU A 1 84 ? 97.360 25.605 -98.461 1.00 69.56 84 LEU A N 1
ATOM 652 C CA . LEU A 1 84 ? 97.127 26.069 -99.829 1.00 69.56 84 LEU A CA 1
ATOM 653 C C . LEU A 1 84 ? 96.955 27.595 -99.903 1.00 69.56 84 LEU A C 1
ATOM 655 O O . LEU A 1 84 ? 97.578 28.232 -100.750 1.00 69.56 84 LEU A O 1
ATOM 659 N N . THR A 1 85 ? 96.204 28.194 -98.970 1.00 75.06 85 THR A N 1
ATOM 660 C CA . THR A 1 85 ? 96.142 29.659 -98.811 1.00 75.06 85 THR A CA 1
ATOM 661 C C . THR A 1 85 ? 97.521 30.240 -98.463 1.00 75.06 85 THR A C 1
ATOM 663 O O . THR A 1 85 ? 97.902 31.281 -98.995 1.00 75.06 85 THR A O 1
ATOM 666 N N . GLY A 1 86 ? 98.303 29.557 -97.619 1.00 75.50 86 GLY A N 1
ATOM 667 C CA . GLY A 1 86 ? 99.663 29.982 -97.263 1.00 75.50 86 GLY A CA 1
ATOM 668 C C . GLY A 1 86 ? 100.623 30.021 -98.461 1.00 75.50 86 GLY A C 1
ATOM 669 O O . GLY A 1 86 ? 101.304 31.024 -98.676 1.00 75.50 86 GLY A O 1
ATOM 670 N N . ALA A 1 87 ? 100.636 28.966 -99.282 1.00 76.38 87 ALA A N 1
ATOM 671 C CA . ALA A 1 87 ? 101.454 28.902 -100.496 1.00 76.38 87 ALA A CA 1
ATOM 672 C C . ALA A 1 87 ? 101.041 29.956 -101.539 1.00 76.38 87 ALA A C 1
ATOM 674 O O . ALA A 1 87 ? 101.901 30.588 -102.154 1.00 76.38 87 ALA A O 1
ATOM 675 N N . ALA A 1 88 ? 99.735 30.194 -101.694 1.00 79.50 88 ALA A N 1
ATOM 676 C CA . ALA A 1 88 ? 99.211 31.249 -102.556 1.00 79.50 88 ALA A CA 1
ATOM 677 C C . ALA A 1 88 ? 99.669 32.640 -102.094 1.00 79.50 88 ALA A C 1
ATOM 679 O O . ALA A 1 88 ? 100.161 33.428 -102.899 1.00 79.50 88 ALA A O 1
ATOM 680 N N . GLY A 1 89 ? 99.594 32.919 -100.790 1.00 80.81 89 GLY A N 1
ATOM 681 C CA . GLY A 1 89 ? 100.111 34.158 -100.210 1.00 80.81 89 GLY A CA 1
ATOM 682 C C . GLY A 1 89 ? 101.595 34.371 -100.524 1.00 80.81 89 GLY A C 1
ATOM 683 O O . GLY A 1 89 ? 101.983 35.436 -101.005 1.00 80.81 89 GLY A O 1
ATOM 684 N N . PHE A 1 90 ? 102.421 33.337 -100.352 1.00 84.12 90 PHE A N 1
ATOM 685 C CA . PHE A 1 90 ? 103.851 33.413 -100.657 1.00 84.12 90 PHE A CA 1
ATOM 686 C C . PHE A 1 90 ? 104.127 33.686 -102.143 1.00 84.12 90 PHE A C 1
ATOM 688 O O . PHE A 1 90 ? 104.955 34.535 -102.476 1.00 84.12 90 PHE A O 1
ATOM 695 N N . LEU A 1 91 ? 103.392 33.035 -103.049 1.00 84.00 91 LEU A N 1
ATOM 696 C CA . LEU A 1 91 ? 103.564 33.256 -104.485 1.00 84.00 91 LEU A CA 1
ATOM 697 C C . LEU A 1 91 ? 103.068 34.647 -104.920 1.00 84.00 91 LEU A C 1
ATOM 699 O O . LEU A 1 91 ? 103.706 35.279 -105.761 1.00 84.00 91 LEU A O 1
ATOM 703 N N . THR A 1 92 ? 102.007 35.184 -104.298 1.00 86.00 92 THR A N 1
ATOM 704 C CA . THR A 1 92 ? 101.607 36.587 -104.524 1.00 86.00 92 THR A CA 1
ATOM 705 C C . THR A 1 92 ? 102.660 37.581 -104.050 1.00 86.00 92 THR A C 1
ATOM 707 O O . THR A 1 92 ? 102.886 38.584 -104.723 1.00 86.00 92 THR A O 1
ATOM 710 N N . LEU A 1 93 ? 103.343 37.294 -102.938 1.00 86.19 93 LEU A N 1
ATOM 711 C CA . LEU A 1 93 ? 104.427 38.132 -102.433 1.00 86.19 93 LEU A CA 1
ATOM 712 C C . LEU A 1 93 ? 105.602 38.163 -103.419 1.00 86.19 93 LEU A C 1
ATOM 714 O O . LEU A 1 93 ? 106.092 39.239 -103.749 1.00 86.19 93 LEU A O 1
ATOM 718 N N . ILE A 1 94 ? 106.010 37.001 -103.942 1.00 86.75 94 ILE A N 1
ATOM 719 C CA . ILE A 1 94 ? 107.061 36.901 -104.970 1.00 86.75 94 ILE A CA 1
ATOM 720 C C . ILE A 1 94 ? 106.675 37.697 -106.222 1.00 86.75 94 ILE A C 1
ATOM 722 O O . ILE A 1 94 ? 107.501 38.431 -106.764 1.00 86.75 94 ILE A O 1
ATOM 726 N N . TRP A 1 95 ? 105.420 37.593 -106.662 1.00 86.69 95 TRP A N 1
ATOM 727 C CA . TRP A 1 95 ? 104.933 38.334 -107.823 1.00 86.69 95 TRP A CA 1
ATOM 728 C C . TRP A 1 95 ? 104.948 39.850 -107.589 1.00 86.69 95 TRP A C 1
ATOM 730 O O . TRP A 1 95 ? 105.418 40.594 -108.444 1.00 86.69 95 TRP A O 1
ATOM 740 N N . LEU A 1 96 ? 104.528 40.323 -106.410 1.00 84.12 96 LEU A N 1
ATOM 741 C CA . LEU A 1 96 ? 104.612 41.744 -106.050 1.00 84.12 96 LEU A CA 1
ATOM 742 C C . LEU A 1 96 ? 106.059 42.247 -105.988 1.00 84.12 96 LEU A C 1
ATOM 744 O O . LEU A 1 96 ? 106.330 43.357 -106.443 1.00 84.12 96 LEU A O 1
ATOM 748 N N . ILE A 1 97 ? 106.995 41.434 -105.488 1.00 85.38 97 ILE A N 1
ATOM 749 C CA . ILE A 1 97 ? 108.429 41.760 -105.502 1.00 85.38 97 ILE A CA 1
ATOM 750 C C . ILE A 1 97 ? 108.938 41.870 -106.945 1.00 85.38 97 ILE A C 1
ATOM 752 O O . ILE A 1 97 ? 109.652 42.817 -107.266 1.00 85.38 97 ILE A O 1
ATOM 756 N N . PHE A 1 98 ? 108.539 40.956 -107.833 1.00 83.31 98 PHE A N 1
ATOM 757 C CA . PHE A 1 98 ? 108.899 41.004 -109.252 1.00 83.31 98 PHE A CA 1
ATOM 758 C C . PHE A 1 98 ? 108.350 42.260 -109.947 1.00 83.31 98 PHE A C 1
ATOM 760 O O . PHE A 1 98 ? 109.079 42.934 -110.677 1.00 83.31 98 PHE A O 1
ATOM 767 N N . ILE A 1 99 ? 107.095 42.628 -109.678 1.00 81.81 99 ILE A N 1
ATOM 768 C CA . ILE A 1 99 ? 106.487 43.870 -110.175 1.00 81.81 99 ILE A CA 1
ATOM 769 C C . ILE A 1 99 ? 107.248 45.092 -109.649 1.00 81.81 99 ILE A C 1
ATOM 771 O O . ILE A 1 99 ? 107.601 45.980 -110.426 1.00 81.81 99 ILE A O 1
ATOM 775 N N . GLY A 1 100 ? 107.530 45.129 -108.344 1.00 81.00 100 GLY A N 1
ATOM 776 C CA . GLY A 1 100 ? 108.269 46.218 -107.707 1.00 81.00 100 GLY A CA 1
ATOM 777 C C . GLY A 1 100 ? 109.679 46.378 -108.274 1.00 81.00 100 GLY A C 1
ATOM 778 O O . GLY A 1 100 ? 110.103 47.498 -108.553 1.00 81.00 100 GLY A O 1
ATOM 779 N N . TYR A 1 101 ? 110.376 45.267 -108.532 1.00 84.06 101 TYR A N 1
ATOM 780 C CA . TYR A 1 101 ? 111.685 45.274 -109.183 1.00 84.06 101 TYR A CA 1
ATOM 781 C C . TYR A 1 101 ? 111.619 45.879 -110.592 1.00 84.06 101 TYR A C 1
ATOM 783 O O . TYR A 1 101 ? 112.424 46.748 -110.913 1.00 84.06 101 TYR A O 1
ATOM 791 N N . ASN A 1 102 ? 110.628 45.490 -111.404 1.00 79.44 102 ASN A N 1
ATOM 792 C CA . ASN A 1 102 ? 110.422 46.046 -112.750 1.00 79.44 102 ASN A CA 1
ATOM 793 C C . ASN A 1 102 ? 110.024 47.535 -112.745 1.00 79.44 102 ASN A C 1
ATOM 795 O O . ASN A 1 102 ? 110.299 48.261 -113.703 1.00 79.44 102 ASN A O 1
ATOM 799 N N . PHE A 1 103 ? 109.372 48.004 -111.679 1.00 75.94 103 PHE A N 1
ATOM 800 C CA . PHE A 1 103 ? 109.055 49.419 -111.494 1.00 75.94 103 PHE A CA 1
ATOM 801 C C . PHE A 1 103 ? 110.308 50.234 -111.136 1.00 75.94 103 PHE A C 1
ATOM 803 O O . PHE A 1 103 ? 110.542 51.290 -111.720 1.00 75.94 103 PHE A O 1
ATOM 810 N N . PHE A 1 104 ? 111.144 49.727 -110.221 1.00 77.38 104 PHE A N 1
ATOM 811 C CA . PHE A 1 104 ? 112.357 50.416 -109.765 1.00 77.38 104 PHE A CA 1
ATOM 812 C C . PHE A 1 104 ? 113.503 50.363 -110.787 1.00 77.38 104 PHE A C 1
ATOM 814 O O . PHE A 1 104 ? 114.296 51.296 -110.868 1.00 77.38 104 PHE A O 1
ATOM 821 N N . SER A 1 105 ? 113.567 49.313 -111.614 1.00 74.75 105 SER A N 1
ATOM 822 C CA . SER A 1 105 ? 114.514 49.208 -112.735 1.00 74.75 105 SER A CA 1
ATOM 823 C C . SER A 1 105 ? 114.179 50.137 -113.912 1.00 74.75 105 SER A C 1
ATOM 825 O O . SER A 1 105 ? 114.914 50.172 -114.896 1.00 74.75 105 SER A O 1
ATOM 827 N N . GLY A 1 106 ? 113.086 50.902 -113.821 1.00 66.88 106 GLY A N 1
ATOM 828 C CA . GLY A 1 106 ? 112.710 51.930 -114.789 1.00 66.88 106 GLY A CA 1
ATOM 829 C C . GLY A 1 106 ? 111.977 51.416 -116.030 1.00 66.88 106 GLY A C 1
ATOM 830 O O . GLY A 1 106 ? 111.478 52.227 -116.806 1.00 66.88 106 GLY A O 1
ATOM 831 N N . PHE A 1 107 ? 111.862 50.096 -116.220 1.00 68.81 107 PHE A N 1
ATOM 832 C CA . PHE A 1 107 ? 111.210 49.490 -117.389 1.00 68.81 107 PHE A CA 1
ATOM 833 C C . PHE A 1 107 ? 109.714 49.840 -117.469 1.00 68.81 107 PHE A C 1
ATOM 835 O O . PHE A 1 107 ? 109.210 50.252 -118.515 1.00 68.81 107 PHE A O 1
ATOM 842 N N . LEU A 1 108 ? 109.003 49.738 -116.340 1.00 68.50 108 LEU A N 1
ATOM 843 C CA . LEU A 1 108 ? 107.572 50.053 -116.286 1.00 68.50 108 LEU A CA 1
ATOM 844 C C . LEU A 1 108 ? 107.307 51.565 -116.354 1.00 68.50 108 LEU A C 1
ATOM 846 O O . LEU A 1 108 ? 106.398 52.000 -117.055 1.00 68.50 108 LEU A O 1
ATOM 850 N N . THR A 1 109 ? 108.099 52.374 -115.647 1.00 66.50 109 THR A N 1
ATOM 851 C CA . THR A 1 109 ? 107.885 53.828 -115.537 1.00 66.50 109 THR A CA 1
ATOM 852 C C . THR A 1 109 ? 108.157 54.570 -116.840 1.00 66.50 109 THR A C 1
ATOM 854 O O . THR A 1 109 ? 107.434 55.511 -117.154 1.00 66.50 109 THR A O 1
ATOM 857 N N . SER A 1 110 ? 109.143 54.125 -117.624 1.00 64.81 110 SER A N 1
ATOM 858 C CA . SER A 1 110 ? 109.416 54.681 -118.956 1.00 64.81 110 SER A CA 1
ATOM 859 C C . SER A 1 110 ? 108.351 54.313 -119.991 1.00 64.81 110 SER A C 1
ATOM 861 O O . SER A 1 110 ? 108.130 55.074 -120.928 1.00 64.81 110 SER A O 1
ATOM 863 N N . SER A 1 111 ? 107.644 53.197 -119.794 1.00 65.38 111 SER A N 1
ATOM 864 C CA . SER A 1 111 ? 106.511 52.817 -120.639 1.00 65.38 111 SER A CA 1
ATOM 865 C C . SER A 1 111 ? 105.262 53.633 -120.280 1.00 65.38 111 SER A C 1
ATOM 867 O O . SER A 1 111 ? 104.646 54.227 -121.152 1.00 65.38 111 SER A O 1
ATOM 869 N N . ILE A 1 112 ? 104.913 53.766 -118.994 1.00 67.25 112 ILE A N 1
ATOM 870 C CA . ILE A 1 112 ? 103.660 54.411 -118.539 1.00 67.25 112 ILE A CA 1
ATOM 871 C C . ILE A 1 112 ? 103.463 55.842 -119.077 1.00 67.25 112 ILE A C 1
ATOM 873 O O . ILE A 1 112 ? 102.327 56.245 -119.316 1.00 67.25 112 ILE A O 1
ATOM 877 N N . SER A 1 113 ? 104.535 56.607 -119.299 1.00 67.50 113 SER A N 1
ATOM 878 C CA . SER A 1 113 ? 104.451 57.981 -119.816 1.00 67.50 113 SER A CA 1
ATOM 879 C C . SER A 1 113 ? 104.120 58.084 -121.313 1.00 67.50 113 SER A C 1
ATOM 881 O O . SER A 1 113 ? 103.765 59.170 -121.768 1.00 67.50 113 SER A O 1
ATOM 883 N N . ALA A 1 114 ? 104.211 56.988 -122.072 1.00 66.50 114 ALA A N 1
ATOM 884 C CA . ALA A 1 114 ? 103.993 56.957 -123.520 1.00 66.50 114 ALA A CA 1
ATOM 885 C C . ALA A 1 114 ? 102.670 56.290 -123.950 1.00 66.50 114 ALA A C 1
ATOM 887 O O . ALA A 1 114 ? 102.339 56.335 -125.134 1.00 66.50 114 ALA A O 1
ATOM 888 N N . LEU A 1 115 ? 101.919 55.675 -123.027 1.00 68.12 115 LEU A N 1
ATOM 889 C CA . LEU A 1 115 ? 100.722 54.886 -123.352 1.00 68.12 115 LEU A CA 1
ATOM 890 C C . LEU A 1 115 ? 99.402 55.676 -123.225 1.00 68.12 115 LEU A C 1
ATOM 892 O O . LEU A 1 115 ? 99.253 56.561 -122.379 1.00 68.12 115 LEU A O 1
ATOM 896 N N . LEU A 1 116 ? 98.405 55.313 -124.046 1.00 74.38 116 LEU A N 1
ATOM 897 C CA . LEU A 1 116 ? 97.045 55.874 -123.990 1.00 74.38 116 LEU A CA 1
ATOM 898 C C . LEU A 1 116 ? 96.242 55.329 -122.781 1.00 74.38 116 LEU A C 1
ATOM 900 O O . LEU A 1 116 ? 96.499 54.215 -122.319 1.00 74.38 116 LEU A O 1
ATOM 904 N N . PRO A 1 117 ? 95.188 56.037 -122.304 1.00 73.25 117 PRO A N 1
ATOM 905 C CA . PRO A 1 117 ? 94.431 55.644 -121.105 1.00 73.25 117 PRO A CA 1
ATOM 906 C C . PRO A 1 117 ? 93.853 54.218 -121.100 1.00 73.25 117 PRO A C 1
ATOM 908 O O . PRO A 1 117 ? 93.685 53.631 -120.036 1.00 73.25 117 PRO A O 1
ATOM 911 N N . HIS A 1 118 ? 93.540 53.644 -122.264 1.00 74.00 118 HIS A N 1
ATOM 912 C CA . HIS A 1 118 ? 93.003 52.282 -122.363 1.00 74.00 118 HIS A CA 1
ATOM 913 C C . HIS A 1 118 ? 94.098 51.206 -122.294 1.00 74.00 118 HIS A C 1
ATOM 915 O O . HIS A 1 118 ? 93.863 50.114 -121.776 1.00 74.00 118 HIS A O 1
ATOM 921 N N . GLU A 1 119 ? 95.310 51.515 -122.751 1.00 76.88 119 GLU A N 1
ATOM 922 C CA . GLU A 1 119 ? 96.437 50.586 -122.701 1.00 76.88 119 GLU A CA 1
ATOM 923 C C . GLU A 1 119 ? 96.964 50.424 -121.267 1.00 76.88 119 GLU A C 1
ATOM 925 O O . GLU A 1 119 ? 97.410 49.338 -120.891 1.00 76.88 119 GLU A O 1
ATOM 930 N N . LEU A 1 120 ? 96.788 51.449 -120.421 1.00 74.25 120 LEU A N 1
ATOM 931 C CA . LEU A 1 120 ? 96.969 51.334 -118.968 1.00 74.25 120 LEU A CA 1
ATOM 932 C C . LEU A 1 120 ? 96.078 50.239 -118.363 1.00 74.25 120 LEU A C 1
ATOM 934 O O . LEU A 1 120 ? 96.516 49.516 -117.469 1.00 74.25 120 LEU A O 1
ATOM 938 N N . GLY A 1 121 ? 94.853 50.071 -118.872 1.00 74.25 121 GLY A N 1
ATOM 939 C CA . GLY A 1 121 ? 93.936 49.022 -118.424 1.00 74.25 121 GLY A CA 1
ATOM 940 C C . GLY A 1 121 ? 94.421 47.615 -118.779 1.00 74.25 121 GLY A C 1
ATOM 941 O O . GLY A 1 121 ? 94.350 46.714 -117.945 1.00 74.25 121 GLY A O 1
ATOM 942 N N . ILE A 1 122 ? 94.965 47.429 -119.986 1.00 75.38 122 ILE A N 1
ATOM 943 C CA . ILE A 1 122 ? 95.486 46.130 -120.449 1.00 75.38 122 ILE A CA 1
ATOM 944 C C . ILE A 1 122 ? 96.767 45.762 -119.694 1.00 75.38 122 ILE A C 1
ATOM 946 O O . ILE A 1 122 ? 96.922 44.613 -119.279 1.00 75.38 122 ILE A O 1
ATOM 950 N N . LEU A 1 123 ? 97.652 46.732 -119.448 1.00 78.38 123 LEU A N 1
ATOM 951 C CA . LEU A 1 123 ? 98.856 46.520 -118.642 1.00 78.38 123 LEU A CA 1
ATOM 952 C C . LEU A 1 123 ? 98.482 46.109 -117.214 1.00 78.38 123 LEU A C 1
ATOM 954 O O . LEU A 1 123 ? 98.991 45.111 -116.706 1.00 78.38 123 LEU A O 1
ATOM 958 N N . LEU A 1 124 ? 97.538 46.819 -116.591 1.00 78.25 124 LEU A N 1
ATOM 959 C CA . LEU A 1 124 ? 97.066 46.495 -115.247 1.00 78.25 124 LEU A CA 1
ATOM 960 C C . LEU A 1 124 ? 96.393 45.111 -115.191 1.00 78.25 124 LEU A C 1
ATOM 962 O O . LEU A 1 124 ? 96.632 44.351 -114.253 1.00 78.25 124 LEU A O 1
ATOM 966 N N . ALA A 1 125 ? 95.608 44.750 -116.210 1.00 79.44 125 ALA A N 1
ATOM 967 C CA . ALA A 1 125 ? 94.993 43.430 -116.324 1.00 79.44 125 ALA A CA 1
ATOM 968 C C . ALA A 1 125 ? 96.031 42.310 -116.520 1.00 79.44 125 ALA A C 1
ATOM 970 O O . ALA A 1 125 ? 95.899 41.251 -115.910 1.00 79.44 125 ALA A O 1
ATOM 971 N N . GLY A 1 126 ? 97.091 42.541 -117.301 1.00 79.81 126 GLY A N 1
ATOM 972 C CA . GLY A 1 126 ? 98.208 41.599 -117.442 1.00 79.81 126 GLY A CA 1
ATOM 973 C C . GLY A 1 126 ? 99.013 41.432 -116.148 1.00 79.81 126 GLY A C 1
ATOM 974 O O . GLY A 1 126 ? 99.469 40.335 -115.835 1.00 79.81 126 GLY A O 1
ATOM 975 N N . LEU A 1 127 ? 99.132 42.503 -115.361 1.00 82.44 127 LEU A N 1
ATOM 976 C CA . LEU A 1 127 ? 99.859 42.519 -114.093 1.00 82.44 127 LEU A CA 1
ATOM 977 C C . LEU A 1 127 ? 99.103 41.803 -112.964 1.00 82.44 127 LEU A C 1
ATOM 979 O O . LEU A 1 127 ? 99.683 41.010 -112.218 1.00 82.44 127 LEU A O 1
ATOM 983 N N . LEU A 1 128 ? 97.806 42.097 -112.832 1.00 82.88 128 LEU A N 1
ATOM 984 C CA . LEU A 1 128 ? 96.942 41.573 -111.771 1.00 82.88 128 LEU A CA 1
ATOM 985 C C . LEU A 1 128 ? 96.273 40.245 -112.144 1.00 82.88 128 LEU A C 1
ATOM 987 O O . LEU A 1 128 ? 95.887 39.489 -111.252 1.00 82.88 128 LEU A O 1
ATOM 991 N N . GLY A 1 129 ? 96.164 39.928 -113.434 1.00 82.69 129 GLY A N 1
ATOM 992 C CA . GLY A 1 129 ? 95.525 38.712 -113.941 1.00 82.69 129 GLY A CA 1
ATOM 993 C C . GLY A 1 129 ? 96.048 37.420 -113.302 1.00 82.69 129 GLY A C 1
ATOM 994 O O . GLY A 1 129 ? 95.234 36.654 -112.782 1.00 82.69 129 GLY A O 1
ATOM 995 N N . PRO A 1 130 ? 97.373 37.176 -113.248 1.00 83.94 130 PRO A N 1
ATOM 996 C CA . PRO A 1 130 ? 97.934 35.972 -112.630 1.00 83.94 130 PRO A CA 1
ATOM 997 C C . PRO A 1 130 ? 97.597 35.836 -111.141 1.00 83.94 130 PRO A C 1
ATOM 999 O O . PRO A 1 130 ? 97.297 34.736 -110.679 1.00 83.94 130 PRO A O 1
ATOM 1002 N N . ILE A 1 131 ? 97.581 36.950 -110.396 1.00 85.69 131 ILE A N 1
ATOM 1003 C CA . ILE A 1 131 ? 97.194 36.958 -108.978 1.00 85.69 131 ILE A CA 1
ATOM 1004 C C . ILE A 1 131 ? 95.730 36.532 -108.839 1.00 85.69 131 ILE A C 1
ATOM 1006 O O . ILE A 1 131 ? 95.419 35.643 -108.046 1.00 85.69 131 ILE A O 1
ATOM 1010 N N . VAL A 1 132 ? 94.834 37.141 -109.620 1.00 84.69 132 VAL A N 1
ATOM 1011 C CA . VAL A 1 132 ? 93.395 36.844 -109.567 1.00 84.69 132 VAL A CA 1
ATOM 1012 C C . VAL A 1 132 ? 93.127 35.389 -109.944 1.00 84.69 132 VAL A C 1
ATOM 1014 O O . VAL A 1 132 ? 92.403 34.695 -109.232 1.00 84.69 132 VAL A O 1
ATOM 1017 N N . LEU A 1 133 ? 93.748 34.897 -111.017 1.00 84.69 133 LEU A N 1
ATOM 1018 C CA . LEU A 1 133 ? 93.569 33.525 -111.491 1.00 84.69 133 LEU A CA 1
ATOM 1019 C C . LEU A 1 133 ? 94.079 32.509 -110.461 1.00 84.69 133 LEU A C 1
ATOM 1021 O O . LEU A 1 133 ? 93.412 31.508 -110.197 1.00 84.69 133 LEU A O 1
ATOM 1025 N N . MET A 1 134 ? 95.203 32.803 -109.803 1.00 83.00 134 MET A N 1
ATOM 1026 C CA . MET A 1 134 ? 95.715 31.968 -108.720 1.00 83.00 134 MET A CA 1
ATOM 1027 C C . MET A 1 134 ? 94.769 31.934 -107.513 1.00 83.00 134 MET A C 1
ATOM 1029 O O . MET A 1 134 ? 94.492 30.855 -106.991 1.00 83.00 134 MET A O 1
ATOM 1033 N N . TRP A 1 135 ? 94.229 33.077 -107.080 1.00 83.88 135 TRP A N 1
ATOM 1034 C CA . TRP A 1 135 ? 93.268 33.112 -105.971 1.00 83.88 135 TRP A CA 1
ATOM 1035 C C . TRP A 1 135 ? 91.944 32.420 -106.311 1.00 83.88 135 TRP A C 1
ATOM 1037 O O . TRP A 1 135 ? 91.376 31.750 -105.448 1.00 83.88 135 TRP A O 1
ATOM 1047 N N . ILE A 1 136 ? 91.485 32.497 -107.563 1.00 83.38 136 ILE A N 1
ATOM 1048 C CA . ILE A 1 136 ? 90.333 31.722 -108.044 1.00 83.38 136 ILE A CA 1
ATOM 1049 C C . ILE A 1 136 ? 90.630 30.220 -107.977 1.00 83.38 136 ILE A C 1
ATOM 1051 O O . ILE A 1 136 ? 89.798 29.462 -107.482 1.00 83.38 136 ILE A O 1
ATOM 1055 N N . PHE A 1 137 ? 91.815 29.780 -108.411 1.00 82.31 137 PHE A N 1
ATOM 1056 C CA . PHE A 1 137 ? 92.213 28.371 -108.355 1.00 82.31 137 PHE A CA 1
ATOM 1057 C C . PHE A 1 137 ? 92.280 27.844 -106.912 1.00 82.31 137 PHE A C 1
ATOM 1059 O O . PHE A 1 137 ? 91.743 26.778 -106.606 1.00 82.31 137 PHE A O 1
ATOM 1066 N N . VAL A 1 138 ? 92.878 28.618 -106.004 1.00 82.62 138 VAL A N 1
ATOM 1067 C CA . VAL A 1 138 ? 92.973 28.285 -104.572 1.00 82.62 138 VAL A CA 1
ATOM 1068 C C . VAL A 1 138 ? 91.587 28.241 -103.936 1.00 82.62 138 VAL A C 1
ATOM 1070 O O . VAL A 1 138 ? 91.260 27.273 -103.250 1.00 82.62 138 VAL A O 1
ATOM 1073 N N . GLY A 1 139 ? 90.745 29.240 -104.214 1.00 78.25 139 GLY A N 1
ATOM 1074 C CA . GLY A 1 139 ? 89.362 29.276 -103.751 1.00 78.25 139 GLY A CA 1
ATOM 1075 C C . GLY A 1 139 ? 88.547 28.087 -104.262 1.00 78.25 139 GLY A C 1
ATOM 1076 O O . GLY A 1 139 ? 87.805 27.481 -103.492 1.00 78.25 139 GLY A O 1
ATOM 1077 N N . TYR A 1 140 ? 88.730 27.696 -105.526 1.00 79.31 140 TYR A N 1
ATOM 1078 C CA . TYR A 1 140 ? 88.058 26.540 -106.119 1.00 79.31 140 TYR A CA 1
ATOM 1079 C C . TYR A 1 140 ? 88.483 25.214 -105.466 1.00 79.31 140 TYR A C 1
ATOM 1081 O O . TYR A 1 140 ? 87.632 24.370 -105.174 1.00 79.31 140 TYR A O 1
ATOM 1089 N N . PHE A 1 141 ? 89.775 25.034 -105.174 1.00 76.94 141 PHE A N 1
ATOM 1090 C CA . PHE A 1 141 ? 90.286 23.821 -104.526 1.00 76.94 141 PHE A CA 1
ATOM 1091 C C . PHE A 1 141 ? 89.929 23.732 -103.040 1.00 76.94 141 PHE A C 1
ATOM 1093 O O . PHE A 1 141 ? 89.502 22.668 -102.585 1.00 76.94 141 PHE A O 1
ATOM 1100 N N . GLU A 1 142 ? 90.059 24.824 -102.276 1.00 74.06 142 GLU A N 1
ATOM 1101 C CA . GLU A 1 142 ? 89.629 24.839 -100.871 1.00 74.06 142 GLU A CA 1
ATOM 1102 C C . GLU A 1 142 ? 88.127 24.570 -100.772 1.00 74.06 142 GLU A C 1
ATOM 1104 O O . GLU A 1 142 ? 87.703 23.746 -99.962 1.00 74.06 142 GLU A O 1
ATOM 1109 N N . ARG A 1 143 ? 87.330 25.176 -101.659 1.00 67.38 143 ARG A N 1
ATOM 1110 C CA . ARG A 1 143 ? 85.881 24.976 -101.693 1.00 67.38 143 ARG A CA 1
ATOM 1111 C C . ARG A 1 143 ? 85.485 23.567 -102.139 1.00 67.38 143 ARG A C 1
ATOM 1113 O O . ARG A 1 143 ? 84.599 22.981 -101.525 1.00 67.38 143 ARG A O 1
ATOM 1120 N N . SER A 1 144 ? 86.181 22.972 -103.111 1.00 67.19 144 SER A N 1
ATOM 1121 C CA . SER A 1 144 ? 85.944 21.574 -103.515 1.00 67.19 144 SER A CA 1
ATOM 1122 C C . SER A 1 144 ? 86.208 20.590 -102.372 1.00 67.19 144 SER A C 1
ATOM 1124 O O . SER A 1 144 ? 85.425 19.667 -102.156 1.00 67.19 144 SER A O 1
ATOM 1126 N N . LYS A 1 145 ? 87.252 20.823 -101.565 1.00 67.44 145 LYS A N 1
ATOM 1127 C CA . LYS A 1 145 ? 87.541 19.978 -100.395 1.00 67.44 145 LYS A CA 1
ATOM 1128 C C . LYS A 1 145 ? 86.584 20.190 -99.225 1.00 67.44 145 LYS A C 1
ATOM 1130 O O . LYS A 1 145 ? 86.494 19.325 -98.359 1.00 67.44 145 LYS A O 1
ATOM 1135 N N . VAL A 1 146 ? 85.890 21.324 -99.161 1.00 65.31 146 VAL A N 1
ATOM 1136 C CA . VAL A 1 146 ? 84.824 21.551 -98.174 1.00 65.31 146 VAL A CA 1
ATOM 1137 C C . VAL A 1 146 ? 83.566 20.767 -98.558 1.00 65.31 146 VAL A C 1
ATOM 1139 O O . VAL A 1 146 ? 83.016 20.071 -97.708 1.00 65.31 146 VAL A O 1
ATOM 1142 N N . PHE A 1 147 ? 83.192 20.738 -99.840 1.00 61.31 147 PHE A N 1
ATOM 1143 C CA . PHE A 1 147 ? 82.047 19.944 -100.308 1.00 61.31 147 PHE A CA 1
ATOM 1144 C C . PHE A 1 147 ? 82.250 18.427 -100.165 1.00 61.31 147 PHE A C 1
ATOM 1146 O O . PHE A 1 147 ? 81.308 17.685 -99.874 1.00 61.31 147 PHE A O 1
ATOM 1153 N N . GLU A 1 148 ? 83.487 17.943 -100.295 1.00 66.12 148 GLU A N 1
ATOM 1154 C CA . GLU A 1 148 ? 83.795 16.530 -100.060 1.00 66.12 148 GLU A CA 1
ATOM 1155 C C . GLU A 1 148 ? 83.566 16.129 -98.587 1.00 66.12 148 GLU A C 1
ATOM 1157 O O . GLU A 1 148 ? 83.060 15.040 -98.317 1.00 66.12 148 GLU A O 1
ATOM 1162 N N . LYS A 1 149 ? 83.819 17.045 -97.637 1.00 62.53 149 LYS A N 1
ATOM 1163 C CA . LYS A 1 149 ? 83.567 16.838 -96.197 1.00 62.53 149 LYS A CA 1
ATOM 1164 C C . LYS A 1 149 ? 82.080 16.816 -95.870 1.00 62.53 149 LYS A C 1
ATOM 1166 O O . LYS A 1 149 ? 81.631 15.922 -95.157 1.00 62.53 149 LYS A O 1
ATOM 1171 N N . GLU A 1 150 ? 81.321 17.759 -96.422 1.00 66.19 150 GLU A N 1
ATOM 1172 C CA . GLU A 1 150 ? 79.873 17.830 -96.207 1.00 66.19 150 GLU A CA 1
ATOM 1173 C C . GLU A 1 150 ? 79.177 16.594 -96.788 1.00 66.19 150 GLU A C 1
ATOM 1175 O O . GLU A 1 150 ? 78.359 15.975 -96.115 1.00 66.19 150 GLU A O 1
ATOM 1180 N N . SER A 1 151 ? 79.579 16.138 -97.979 1.00 65.19 151 SER A N 1
ATOM 1181 C CA . SER A 1 151 ? 79.006 14.929 -98.584 1.00 65.19 151 SER A CA 1
ATOM 1182 C C . SER A 1 151 ? 79.401 13.626 -97.874 1.00 65.19 151 SER A C 1
ATOM 1184 O O . SER A 1 151 ? 78.659 12.647 -97.964 1.00 65.19 151 SER A O 1
ATOM 1186 N N . ALA A 1 152 ? 80.547 13.578 -97.184 1.00 68.62 152 ALA A N 1
ATOM 1187 C CA . ALA A 1 152 ? 80.976 12.421 -96.396 1.00 68.62 152 ALA A CA 1
ATOM 1188 C C . ALA A 1 152 ? 80.247 12.349 -95.046 1.00 68.62 152 ALA A C 1
ATOM 1190 O O . ALA A 1 152 ? 79.773 11.277 -94.677 1.00 68.62 152 ALA A O 1
ATOM 1191 N N . ALA A 1 153 ? 80.086 13.484 -94.357 1.00 66.69 153 ALA A N 1
ATOM 1192 C CA . ALA A 1 153 ? 79.286 13.573 -93.136 1.00 66.69 153 ALA A CA 1
ATOM 1193 C C . ALA A 1 153 ? 77.802 13.292 -93.420 1.00 66.69 153 ALA A C 1
ATOM 1195 O O . ALA A 1 153 ? 77.167 12.523 -92.702 1.00 66.69 153 ALA A O 1
ATOM 1196 N N . LEU A 1 154 ? 77.272 13.819 -94.530 1.00 66.19 154 LEU A N 1
ATOM 1197 C CA . LEU A 1 154 ? 75.902 13.544 -94.950 1.00 66.19 154 LEU A CA 1
ATOM 1198 C C . LEU A 1 154 ? 75.720 12.081 -95.365 1.00 66.19 154 LEU A C 1
ATOM 1200 O O . LEU A 1 154 ? 74.724 11.484 -94.986 1.00 66.19 154 LEU A O 1
ATOM 1204 N N . ARG A 1 155 ? 76.679 11.462 -96.077 1.00 70.44 155 ARG A N 1
ATOM 1205 C CA . ARG A 1 155 ? 76.651 10.012 -96.362 1.00 70.44 155 ARG A CA 1
ATOM 1206 C C . ARG A 1 155 ? 76.757 9.167 -95.099 1.00 70.44 155 ARG A C 1
ATOM 1208 O O . ARG A 1 155 ? 76.155 8.102 -95.057 1.00 70.44 155 ARG A O 1
ATOM 1215 N N . TRP A 1 156 ? 77.496 9.617 -94.091 1.00 65.94 156 TRP A N 1
ATOM 1216 C CA . TRP A 1 156 ? 77.580 8.936 -92.802 1.00 65.94 156 TRP A CA 1
ATOM 1217 C C . TRP A 1 156 ? 76.237 9.004 -92.054 1.00 65.94 156 TRP A C 1
ATOM 1219 O O . TRP A 1 156 ? 75.706 7.955 -91.697 1.00 65.94 156 TRP A O 1
ATOM 1229 N N . HIS A 1 157 ? 75.611 10.185 -91.966 1.00 63.00 157 HIS A N 1
ATOM 1230 C CA . HIS A 1 157 ? 74.254 10.345 -91.417 1.00 63.00 157 HIS A CA 1
ATOM 1231 C C . HIS A 1 157 ? 73.186 9.596 -92.229 1.00 63.00 157 HIS A C 1
ATOM 1233 O O . HIS A 1 157 ? 72.332 8.926 -91.656 1.00 63.00 157 HIS A O 1
ATOM 1239 N N . LEU A 1 158 ? 73.246 9.634 -93.563 1.00 64.62 158 LEU A N 1
ATOM 1240 C CA . LEU A 1 158 ? 72.333 8.884 -94.430 1.00 64.62 158 LEU A CA 1
ATOM 1241 C C . LEU A 1 158 ? 72.538 7.378 -94.290 1.00 64.62 158 LEU A C 1
ATOM 1243 O O . LEU A 1 158 ? 71.556 6.651 -94.285 1.00 64.62 158 LEU A O 1
ATOM 1247 N N . LYS A 1 159 ? 73.767 6.882 -94.124 1.00 59.41 159 LYS A N 1
ATOM 1248 C CA . LYS A 1 159 ? 74.013 5.454 -93.880 1.00 59.41 159 LYS A CA 1
ATOM 1249 C C . LYS A 1 159 ? 73.432 5.001 -92.537 1.00 59.41 159 LYS A C 1
ATOM 1251 O O . LYS A 1 159 ? 72.958 3.876 -92.456 1.00 59.41 159 LYS A O 1
ATOM 1256 N N . GLN A 1 160 ? 73.416 5.880 -91.538 1.00 57.72 160 GLN A N 1
ATOM 1257 C CA . GLN A 1 160 ? 72.819 5.624 -90.226 1.00 57.72 160 GLN A CA 1
ATOM 1258 C C . GLN A 1 160 ? 71.281 5.678 -90.255 1.00 57.72 160 GLN A C 1
ATOM 1260 O O . GLN A 1 160 ? 70.630 4.903 -89.571 1.00 57.72 160 GLN A O 1
ATOM 1265 N N . LEU A 1 161 ? 70.698 6.529 -91.105 1.00 58.81 161 LEU A N 1
ATOM 1266 C CA . LEU A 1 161 ? 69.243 6.629 -91.290 1.00 58.81 161 LEU A CA 1
ATOM 1267 C C . LEU A 1 161 ? 68.670 5.605 -92.288 1.00 58.81 161 LEU A C 1
ATOM 1269 O O . LEU A 1 161 ? 67.502 5.246 -92.193 1.00 58.81 161 LEU A O 1
ATOM 1273 N N . THR A 1 162 ? 69.469 5.136 -93.254 1.00 58.03 162 THR A N 1
ATOM 1274 C CA . THR A 1 162 ? 69.023 4.210 -94.320 1.00 58.03 162 THR A CA 1
ATOM 1275 C C . THR A 1 162 ? 69.244 2.739 -93.945 1.00 58.03 162 THR A C 1
ATOM 1277 O O . THR A 1 162 ? 68.608 1.861 -94.520 1.00 58.03 162 THR A O 1
ATOM 1280 N N . PHE A 1 163 ? 70.103 2.452 -92.962 1.00 55.03 163 PHE A N 1
ATOM 1281 C CA . PHE A 1 163 ? 70.266 1.121 -92.381 1.00 55.03 163 PHE A CA 1
ATOM 1282 C C . PHE A 1 163 ? 70.075 1.218 -90.862 1.00 55.03 163 PHE A C 1
ATOM 1284 O O . PHE A 1 163 ? 71.026 1.608 -90.182 1.00 55.03 163 PHE A O 1
ATOM 1291 N N . PRO A 1 164 ? 68.893 0.873 -90.308 1.00 55.41 164 PRO A N 1
ATOM 1292 C CA . PRO A 1 164 ? 68.760 0.734 -88.864 1.00 55.41 164 PRO A CA 1
ATOM 1293 C C . PRO A 1 164 ? 69.794 -0.295 -88.409 1.00 55.41 164 PRO A C 1
ATOM 1295 O O . PRO A 1 164 ? 69.813 -1.432 -88.884 1.00 55.41 164 PRO A O 1
ATOM 1298 N N . THR A 1 165 ? 70.707 0.113 -87.535 1.00 61.72 165 THR A N 1
ATOM 1299 C CA . THR A 1 165 ? 71.658 -0.833 -86.944 1.00 61.72 165 THR A CA 1
ATOM 1300 C C . THR A 1 165 ? 70.868 -1.885 -86.155 1.00 61.72 165 THR A C 1
ATOM 1302 O O . THR A 1 165 ? 69.840 -1.560 -85.558 1.00 61.72 165 THR A O 1
ATOM 1305 N N . GLU A 1 166 ? 71.309 -3.150 -86.130 1.00 62.06 166 GLU A N 1
ATOM 1306 C CA . GLU A 1 166 ? 70.614 -4.233 -85.400 1.00 62.06 166 GLU A CA 1
ATOM 1307 C C . GLU A 1 166 ? 70.261 -3.821 -83.955 1.00 62.06 166 GLU A C 1
ATOM 1309 O O . GLU A 1 166 ? 69.180 -4.131 -83.456 1.00 62.06 166 GLU A O 1
ATOM 1314 N N . ALA A 1 167 ? 71.110 -3.002 -83.324 1.00 64.06 167 ALA A N 1
ATOM 1315 C CA . ALA A 1 167 ? 70.901 -2.427 -81.998 1.00 64.06 167 ALA A CA 1
ATOM 1316 C C . ALA A 1 167 ? 69.684 -1.481 -81.875 1.00 64.06 167 ALA A C 1
ATOM 1318 O O . ALA A 1 167 ? 69.063 -1.416 -80.814 1.00 64.06 167 ALA A O 1
ATOM 1319 N N . GLU A 1 168 ? 69.317 -0.729 -82.913 1.00 60.47 168 GLU A N 1
ATOM 1320 C CA . GLU A 1 168 ? 68.132 0.144 -82.908 1.00 60.47 168 GLU A CA 1
ATOM 1321 C C . GLU A 1 168 ? 66.842 -0.646 -83.133 1.00 60.47 168 GLU A C 1
ATOM 1323 O O . GLU A 1 168 ? 65.866 -0.428 -82.415 1.00 60.47 168 GLU A O 1
ATOM 1328 N N . SER A 1 169 ? 66.863 -1.643 -84.024 1.00 68.31 169 SER A N 1
ATOM 1329 C CA . SER A 1 169 ? 65.737 -2.575 -84.190 1.00 68.31 169 SER A CA 1
ATOM 1330 C C . SER A 1 169 ? 65.473 -3.395 -82.917 1.00 68.31 169 SER A C 1
ATOM 1332 O O . SER A 1 169 ? 64.327 -3.530 -82.487 1.00 68.31 169 SER A O 1
ATOM 1334 N N . ALA A 1 170 ? 66.535 -3.843 -82.235 1.00 73.94 170 ALA A N 1
ATOM 1335 C CA . ALA A 1 170 ? 66.439 -4.558 -80.967 1.00 73.94 170 ALA A CA 1
ATOM 1336 C C . ALA A 1 170 ? 65.888 -3.674 -79.835 1.00 73.94 170 ALA A C 1
ATOM 1338 O O . ALA A 1 170 ? 65.140 -4.156 -78.987 1.00 73.94 170 ALA A O 1
ATOM 1339 N N . ARG A 1 171 ? 66.219 -2.375 -79.813 1.00 74.94 171 ARG A N 1
ATOM 1340 C CA . ARG A 1 171 ? 65.662 -1.419 -78.840 1.00 74.94 171 ARG A CA 1
ATOM 1341 C C . ARG A 1 171 ? 64.188 -1.118 -79.102 1.00 74.94 171 ARG A C 1
ATOM 1343 O O . ARG A 1 171 ? 63.403 -1.168 -78.161 1.00 74.94 171 ARG A O 1
ATOM 1350 N N . ALA A 1 172 ? 63.795 -0.881 -80.354 1.00 80.12 172 ALA A N 1
ATOM 1351 C CA . ALA A 1 172 ? 62.390 -0.686 -80.716 1.00 80.12 172 ALA A CA 1
ATOM 1352 C C . ALA A 1 172 ? 61.534 -1.924 -80.389 1.00 80.12 172 ALA A C 1
ATOM 1354 O O . ALA A 1 172 ? 60.433 -1.777 -79.856 1.00 80.12 172 ALA A O 1
ATOM 1355 N N . SER A 1 173 ? 62.063 -3.135 -80.619 1.00 81.56 173 SER A N 1
ATOM 1356 C CA . SER A 1 173 ? 61.413 -4.382 -80.190 1.00 81.56 173 SER A CA 1
ATOM 1357 C C . SER A 1 173 ? 61.252 -4.428 -78.674 1.00 81.56 173 SER A C 1
ATOM 1359 O O . SER A 1 173 ? 60.138 -4.594 -78.206 1.00 81.56 173 SER A O 1
ATOM 1361 N N . LYS A 1 174 ? 62.317 -4.173 -77.897 1.00 83.00 174 LYS A N 1
ATOM 1362 C CA . LYS A 1 174 ? 62.252 -4.173 -76.423 1.00 83.00 174 LYS A CA 1
ATOM 1363 C C . LYS A 1 174 ? 61.243 -3.170 -75.863 1.00 83.00 174 LYS A C 1
ATOM 1365 O O . LYS A 1 174 ? 60.535 -3.499 -74.919 1.00 83.00 174 LYS A O 1
ATOM 1370 N N . VAL A 1 175 ? 61.167 -1.964 -76.428 1.00 84.62 175 VAL A N 1
ATOM 1371 C CA . VAL A 1 175 ? 60.174 -0.956 -76.018 1.00 84.62 175 VAL A CA 1
ATOM 1372 C C . VAL A 1 175 ? 58.762 -1.407 -76.391 1.00 84.62 175 VAL A C 1
ATOM 1374 O O . VAL A 1 175 ? 57.852 -1.280 -75.580 1.00 84.62 175 VAL A O 1
ATOM 1377 N N . THR A 1 176 ? 58.572 -1.984 -77.579 1.00 87.88 176 THR A N 1
ATOM 1378 C CA . THR A 1 176 ? 57.268 -2.518 -78.005 1.00 87.88 176 THR A CA 1
ATOM 1379 C C . THR A 1 176 ? 56.834 -3.698 -77.133 1.00 87.88 176 THR A C 1
ATOM 1381 O O . THR A 1 176 ? 55.675 -3.760 -76.733 1.00 87.88 176 THR A O 1
ATOM 1384 N N . ASP A 1 177 ? 57.759 -4.589 -76.777 1.00 87.75 177 ASP A N 1
ATOM 1385 C CA . ASP A 1 177 ? 57.524 -5.717 -75.873 1.00 87.75 177 ASP A CA 1
ATOM 1386 C C . ASP A 1 177 ? 57.205 -5.227 -74.452 1.00 87.75 177 ASP A C 1
ATOM 1388 O O . ASP A 1 177 ? 56.262 -5.712 -73.833 1.00 87.75 177 ASP A O 1
ATOM 1392 N N . ALA A 1 178 ? 57.914 -4.208 -73.953 1.00 87.44 178 ALA A N 1
ATOM 1393 C CA . ALA A 1 178 ? 57.628 -3.584 -72.661 1.00 87.44 178 ALA A CA 1
ATOM 1394 C C . ALA A 1 178 ? 56.251 -2.902 -72.638 1.00 87.44 178 ALA A C 1
ATOM 1396 O O . ALA A 1 178 ? 55.500 -3.091 -71.686 1.00 87.44 178 ALA A O 1
ATOM 1397 N N . LEU A 1 179 ? 55.886 -2.162 -73.690 1.00 88.25 179 LEU A N 1
ATOM 1398 C CA . LEU A 1 179 ? 54.558 -1.555 -73.822 1.00 88.25 179 LEU A CA 1
ATOM 1399 C C . LEU A 1 179 ? 53.460 -2.613 -73.940 1.00 88.25 179 LEU A C 1
ATOM 1401 O O . LEU A 1 179 ? 52.390 -2.451 -73.359 1.00 88.25 179 LEU A O 1
ATOM 1405 N N . ARG A 1 180 ? 53.715 -3.712 -74.660 1.00 90.06 180 ARG A N 1
ATOM 1406 C CA . ARG A 1 180 ? 52.769 -4.826 -74.779 1.00 90.06 180 ARG A CA 1
ATOM 1407 C C . ARG A 1 180 ? 52.571 -5.540 -73.444 1.00 90.06 180 ARG A C 1
ATOM 1409 O O . ARG A 1 180 ? 51.431 -5.847 -73.108 1.00 90.06 180 ARG A O 1
ATOM 1416 N N . ASN A 1 181 ? 53.641 -5.736 -72.676 1.00 92.31 181 ASN A N 1
ATOM 1417 C CA . ASN A 1 181 ? 53.570 -6.285 -71.323 1.00 92.31 181 ASN A CA 1
ATOM 1418 C C . ASN A 1 181 ? 52.842 -5.330 -70.366 1.00 92.31 181 ASN A C 1
ATOM 1420 O O . ASN A 1 181 ? 51.931 -5.760 -69.676 1.00 92.31 181 ASN A O 1
ATOM 1424 N N . GLN A 1 182 ? 53.141 -4.027 -70.390 1.00 91.94 182 GLN A N 1
ATOM 1425 C CA . GLN A 1 182 ? 52.428 -3.039 -69.567 1.00 91.94 182 GLN A CA 1
ATOM 1426 C C . GLN A 1 182 ? 50.939 -2.941 -69.924 1.00 91.94 182 GLN A C 1
ATOM 1428 O O . GLN A 1 182 ? 50.098 -2.848 -69.034 1.00 91.94 182 GLN A O 1
ATOM 1433 N N . ALA A 1 183 ? 50.586 -2.982 -71.213 1.00 91.94 183 ALA A N 1
ATOM 1434 C CA . ALA A 1 183 ? 49.191 -2.997 -71.650 1.00 91.94 183 ALA A CA 1
ATOM 1435 C C . ALA A 1 183 ? 48.466 -4.272 -71.190 1.00 91.94 183 ALA A C 1
ATOM 1437 O O . ALA A 1 183 ? 47.295 -4.212 -70.809 1.00 91.94 183 ALA A O 1
ATOM 1438 N N . TYR A 1 184 ? 49.164 -5.411 -71.196 1.00 93.75 184 TYR A N 1
ATOM 1439 C CA . TYR A 1 184 ? 48.653 -6.669 -70.661 1.00 93.75 184 TYR A CA 1
ATOM 1440 C C . TYR A 1 184 ? 48.435 -6.586 -69.142 1.00 93.75 184 TYR A C 1
ATOM 1442 O O . TYR A 1 184 ? 47.319 -6.822 -68.685 1.00 93.75 184 TYR A O 1
ATOM 1450 N N . ASP A 1 185 ? 49.434 -6.140 -68.376 1.00 93.75 185 ASP A N 1
ATOM 1451 C CA . ASP A 1 185 ? 49.343 -5.984 -66.918 1.00 93.75 185 ASP A CA 1
ATOM 1452 C C . ASP A 1 185 ? 48.234 -5.002 -66.514 1.00 93.75 185 ASP A C 1
ATOM 1454 O O . ASP A 1 185 ? 47.477 -5.262 -65.579 1.00 93.75 185 ASP A O 1
ATOM 1458 N N . LEU A 1 186 ? 48.074 -3.897 -67.252 1.00 93.31 186 LEU A N 1
ATOM 1459 C CA . LEU A 1 186 ? 46.999 -2.931 -67.028 1.00 93.31 186 LEU A CA 1
ATOM 1460 C C . LEU A 1 186 ? 45.617 -3.526 -67.324 1.00 93.31 186 LEU A C 1
ATOM 1462 O O . LEU A 1 186 ? 44.655 -3.214 -66.619 1.00 93.31 186 LEU A O 1
ATOM 1466 N N . THR A 1 187 ? 45.508 -4.375 -68.349 1.00 93.38 187 THR A N 1
ATOM 1467 C CA . THR A 1 187 ? 44.259 -5.077 -68.675 1.00 93.38 187 THR A CA 1
ATOM 1468 C C . THR A 1 187 ? 43.895 -6.039 -67.548 1.00 93.38 187 THR A C 1
ATOM 1470 O O . THR A 1 187 ? 42.787 -5.953 -67.023 1.00 93.38 187 THR A O 1
ATOM 1473 N N . CYS A 1 188 ? 44.849 -6.853 -67.089 1.00 94.19 188 CYS A N 1
ATOM 1474 C CA . CYS A 1 188 ? 44.659 -7.753 -65.951 1.00 94.19 188 CYS A CA 1
ATOM 1475 C C . CYS A 1 188 ? 44.282 -6.993 -64.668 1.00 94.19 188 CYS A C 1
ATOM 1477 O O . CYS A 1 188 ? 43.327 -7.360 -63.988 1.00 94.19 188 CYS A O 1
ATOM 1479 N N . ALA A 1 189 ? 44.979 -5.896 -64.355 1.00 93.81 189 ALA A N 1
ATOM 1480 C CA . ALA A 1 189 ? 44.667 -5.063 -63.195 1.00 93.81 189 ALA A CA 1
ATOM 1481 C C . ALA A 1 189 ? 43.277 -4.411 -63.307 1.00 93.81 189 ALA A C 1
ATOM 1483 O O . ALA A 1 189 ? 42.561 -4.301 -62.313 1.00 93.81 189 ALA A O 1
ATOM 1484 N N . SER A 1 190 ? 42.867 -3.998 -64.509 1.00 93.56 190 SER A N 1
ATOM 1485 C CA . SER A 1 190 ? 41.537 -3.428 -64.750 1.00 93.56 190 SER A CA 1
ATOM 1486 C C . SER A 1 190 ? 40.431 -4.471 -64.590 1.00 93.56 190 S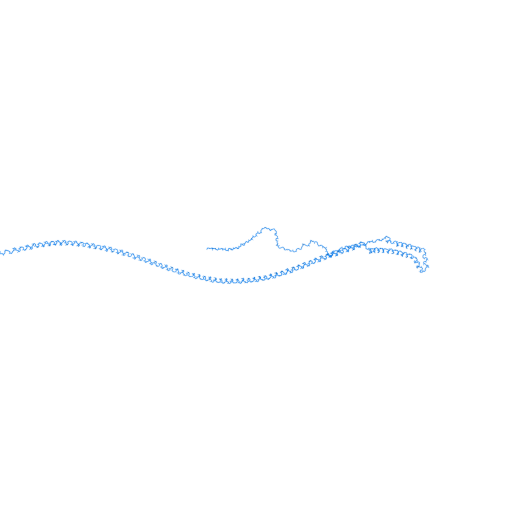ER A C 1
ATOM 1488 O O . SER A 1 190 ? 39.392 -4.165 -64.005 1.00 93.56 190 SER A O 1
ATOM 1490 N N . GLU A 1 191 ? 40.651 -5.700 -65.064 1.00 95.12 191 GLU A N 1
ATOM 1491 C CA . GLU A 1 191 ? 39.735 -6.826 -64.856 1.00 95.12 191 GLU A CA 1
ATOM 1492 C C . GLU A 1 191 ? 39.595 -7.157 -63.365 1.00 95.12 191 GLU A C 1
ATOM 1494 O O . GLU A 1 191 ? 38.472 -7.229 -62.864 1.00 95.12 191 GLU A O 1
ATOM 1499 N N . GLU A 1 192 ? 40.706 -7.234 -62.627 1.00 94.38 192 GLU A N 1
ATOM 1500 C CA . GLU A 1 192 ? 40.699 -7.477 -61.180 1.00 94.38 192 GLU A CA 1
ATOM 1501 C C . GLU A 1 192 ? 39.991 -6.353 -60.402 1.00 94.38 192 GLU A C 1
ATOM 1503 O O . GLU A 1 192 ? 39.195 -6.610 -59.494 1.00 94.38 192 GLU A O 1
ATOM 1508 N N . VAL A 1 193 ? 40.233 -5.086 -60.761 1.00 94.94 193 VAL A N 1
ATOM 1509 C CA . VAL A 1 193 ? 39.524 -3.941 -60.166 1.00 94.94 193 VAL A CA 1
ATOM 1510 C C . VAL A 1 193 ? 38.029 -4.005 -60.477 1.00 94.94 193 VAL A C 1
ATOM 1512 O O . VAL A 1 193 ? 37.219 -3.718 -59.595 1.00 94.94 193 VAL A O 1
ATOM 1515 N N . SER A 1 194 ? 37.648 -4.404 -61.691 1.00 95.38 194 SER A N 1
ATOM 1516 C CA . SER A 1 194 ? 36.246 -4.559 -62.084 1.00 95.38 194 SER A CA 1
ATOM 1517 C C . SER A 1 194 ? 35.561 -5.672 -61.288 1.00 95.38 194 SER A C 1
ATOM 1519 O O . SER A 1 194 ? 34.478 -5.460 -60.740 1.00 95.38 194 SER A O 1
ATOM 1521 N N . GLU A 1 195 ? 36.222 -6.820 -61.118 1.00 95.94 195 GLU A N 1
ATOM 1522 C CA . GLU A 1 195 ? 35.721 -7.934 -60.309 1.00 95.94 195 GLU A CA 1
ATOM 1523 C C . GLU A 1 195 ? 35.555 -7.533 -58.837 1.00 95.94 195 GLU A C 1
ATOM 1525 O O . GLU A 1 195 ? 34.486 -7.721 -58.248 1.00 95.94 195 GLU A O 1
ATOM 1530 N N . ARG A 1 196 ? 36.567 -6.883 -58.249 1.00 94.19 196 ARG A N 1
ATOM 1531 C CA . ARG A 1 196 ? 36.496 -6.366 -56.873 1.00 94.19 196 ARG A CA 1
ATOM 1532 C C . ARG A 1 196 ? 35.402 -5.310 -56.715 1.00 94.19 196 ARG A C 1
ATOM 1534 O O . ARG A 1 196 ? 34.680 -5.325 -55.718 1.00 94.19 196 ARG A O 1
ATOM 1541 N N . ALA A 1 197 ? 35.228 -4.419 -57.692 1.00 94.50 197 ALA A N 1
ATOM 1542 C CA . ALA A 1 197 ? 34.161 -3.422 -57.682 1.00 94.50 197 ALA A CA 1
ATOM 1543 C C . ALA A 1 197 ? 32.770 -4.070 -57.786 1.00 94.50 197 ALA A C 1
ATOM 1545 O O . ALA A 1 197 ? 31.838 -3.636 -57.105 1.00 94.50 197 ALA A O 1
ATOM 1546 N N . GLN A 1 198 ? 32.625 -5.127 -58.589 1.00 95.81 198 GLN A N 1
ATOM 1547 C CA . GLN A 1 198 ? 31.398 -5.918 -58.697 1.00 95.81 198 GLN A CA 1
ATOM 1548 C C . GLN A 1 198 ? 31.077 -6.614 -57.364 1.00 95.81 198 GLN A C 1
ATOM 1550 O O . GLN A 1 198 ? 29.946 -6.533 -56.879 1.00 95.81 198 GLN A O 1
ATOM 1555 N N . ALA A 1 199 ? 32.078 -7.236 -56.733 1.00 95.25 199 ALA A N 1
ATOM 1556 C CA . ALA A 1 199 ? 31.943 -7.878 -55.428 1.00 95.25 199 ALA A CA 1
ATOM 1557 C C . ALA A 1 199 ? 31.551 -6.871 -54.335 1.00 95.25 199 ALA A C 1
ATOM 1559 O O . ALA A 1 199 ? 30.603 -7.114 -53.586 1.00 95.25 199 ALA A O 1
ATOM 1560 N N . ALA A 1 200 ? 32.202 -5.704 -54.297 1.00 94.69 200 ALA A N 1
ATOM 1561 C CA . ALA A 1 200 ? 31.867 -4.624 -53.371 1.00 94.69 200 ALA A CA 1
ATOM 1562 C C . ALA A 1 200 ? 30.434 -4.108 -53.584 1.00 94.69 200 ALA A C 1
ATOM 1564 O O . ALA A 1 200 ? 29.687 -3.946 -52.619 1.00 94.69 200 ALA A O 1
ATOM 1565 N N . ARG A 1 201 ? 30.005 -3.910 -54.840 1.00 96.44 201 ARG A N 1
ATOM 1566 C CA . ARG A 1 201 ? 28.621 -3.519 -55.166 1.00 96.44 201 ARG A CA 1
ATOM 1567 C C . ARG A 1 201 ? 27.606 -4.554 -54.687 1.00 96.44 201 ARG A C 1
ATOM 1569 O O . ARG A 1 201 ? 26.580 -4.171 -54.128 1.00 96.44 201 ARG A O 1
ATOM 1576 N N . ASN A 1 202 ? 27.885 -5.841 -54.884 1.00 96.69 202 ASN A N 1
ATOM 1577 C CA . ASN A 1 202 ? 27.010 -6.919 -54.425 1.00 96.69 202 ASN A CA 1
ATOM 1578 C C . ASN A 1 202 ? 26.920 -6.953 -52.895 1.00 96.69 202 ASN A C 1
ATOM 1580 O O . ASN A 1 202 ? 25.818 -7.017 -52.358 1.00 96.69 202 ASN A O 1
ATOM 1584 N N . LEU A 1 203 ? 28.051 -6.824 -52.198 1.00 96.38 203 LEU A N 1
ATOM 1585 C CA . LEU A 1 203 ? 28.096 -6.780 -50.737 1.00 96.38 203 LEU A CA 1
ATOM 1586 C C . LEU A 1 203 ? 27.313 -5.584 -50.181 1.00 96.38 203 LEU A C 1
ATOM 1588 O O . LEU A 1 203 ? 26.483 -5.769 -49.294 1.00 96.38 203 LEU A O 1
ATOM 1592 N N . ILE A 1 204 ? 27.502 -4.385 -50.744 1.00 96.00 204 ILE A N 1
ATOM 1593 C CA . ILE A 1 204 ? 26.738 -3.187 -50.359 1.00 96.00 204 ILE A CA 1
ATOM 1594 C C . ILE A 1 204 ? 25.239 -3.406 -50.590 1.00 96.00 204 ILE A C 1
ATOM 1596 O O . ILE A 1 204 ? 24.421 -3.044 -49.742 1.00 96.00 204 ILE A O 1
ATOM 1600 N N . ARG A 1 205 ? 24.856 -4.018 -51.718 1.00 96.69 205 ARG A N 1
ATOM 1601 C CA . ARG A 1 205 ? 23.450 -4.304 -52.033 1.00 96.69 205 ARG A CA 1
ATOM 1602 C C . ARG A 1 205 ? 22.828 -5.276 -51.027 1.00 96.69 205 ARG A C 1
ATOM 1604 O O . ARG A 1 205 ? 21.714 -5.018 -50.576 1.00 96.69 205 ARG A O 1
ATOM 1611 N N . THR A 1 206 ? 23.542 -6.335 -50.650 1.00 96.88 206 THR A N 1
ATOM 1612 C CA . THR A 1 206 ? 23.097 -7.295 -49.630 1.00 96.88 206 THR A CA 1
ATOM 1613 C C . THR A 1 206 ? 22.984 -6.631 -48.261 1.00 96.88 206 THR A C 1
ATOM 1615 O O . THR A 1 206 ? 21.917 -6.673 -47.660 1.00 96.88 206 THR A O 1
ATOM 1618 N N . GLN A 1 207 ? 24.017 -5.909 -47.815 1.00 96.00 207 GLN A N 1
ATOM 1619 C CA . GLN A 1 207 ? 23.987 -5.188 -46.538 1.00 96.00 207 GLN A CA 1
ATOM 1620 C C . GLN A 1 207 ? 22.845 -4.169 -46.473 1.00 96.00 207 GLN A C 1
ATOM 1622 O O . GLN A 1 207 ? 22.178 -4.051 -45.451 1.00 96.00 207 GLN A O 1
ATOM 1627 N N . THR A 1 208 ? 22.571 -3.459 -47.569 1.00 96.12 208 THR A N 1
ATOM 1628 C CA . THR A 1 208 ? 21.443 -2.519 -47.637 1.00 96.12 208 THR A CA 1
ATOM 1629 C C . THR A 1 208 ? 20.103 -3.249 -47.509 1.00 96.12 208 THR A C 1
ATOM 1631 O O . THR A 1 208 ? 19.206 -2.766 -46.821 1.00 96.12 208 THR A O 1
ATOM 1634 N N . ALA A 1 209 ? 19.953 -4.420 -48.136 1.00 96.06 209 ALA A N 1
ATOM 1635 C CA . ALA A 1 209 ? 18.738 -5.227 -48.032 1.00 96.06 209 ALA A CA 1
ATOM 1636 C C . ALA A 1 209 ? 18.527 -5.784 -46.612 1.00 96.06 209 ALA A C 1
ATOM 1638 O O . ALA A 1 209 ? 17.409 -5.724 -46.086 1.00 96.06 209 ALA A O 1
ATOM 1639 N N . ASP A 1 210 ? 19.599 -6.250 -45.970 1.00 96.25 210 ASP A N 1
ATOM 1640 C CA . ASP A 1 210 ? 19.575 -6.734 -44.588 1.00 96.25 210 ASP A CA 1
ATOM 1641 C C . ASP A 1 210 ? 19.241 -5.597 -43.617 1.00 96.25 210 ASP A C 1
ATOM 1643 O O . ASP A 1 210 ? 18.369 -5.754 -42.763 1.00 96.25 210 ASP A O 1
ATOM 1647 N N . LEU A 1 211 ? 19.841 -4.413 -43.799 1.00 95.88 211 LEU A N 1
ATOM 1648 C CA . LEU A 1 211 ? 19.540 -3.223 -42.998 1.00 95.88 211 LEU A CA 1
ATOM 1649 C C . LEU A 1 211 ? 18.091 -2.759 -43.164 1.00 95.88 211 LEU A C 1
ATOM 1651 O O . LEU A 1 211 ? 17.444 -2.438 -42.170 1.00 95.88 211 LEU A O 1
ATOM 1655 N N . LEU A 1 212 ? 17.549 -2.751 -44.386 1.00 96.19 212 LEU A N 1
ATOM 1656 C CA . LEU A 1 212 ? 16.140 -2.409 -44.620 1.00 96.19 212 LEU A CA 1
ATOM 1657 C C . LEU A 1 212 ? 15.196 -3.408 -43.939 1.00 96.19 212 LEU A C 1
ATOM 1659 O O . LEU A 1 212 ? 14.162 -3.015 -43.397 1.00 96.19 212 LEU A O 1
ATOM 1663 N N . THR A 1 213 ? 15.551 -4.693 -43.944 1.00 96.62 213 THR A N 1
ATOM 1664 C CA . THR A 1 213 ? 14.766 -5.747 -43.288 1.00 96.62 213 THR A CA 1
ATOM 1665 C C . THR A 1 213 ? 14.836 -5.624 -41.769 1.00 96.62 213 THR A C 1
ATOM 1667 O O . THR A 1 213 ? 13.796 -5.606 -41.110 1.00 96.62 213 THR A O 1
ATOM 1670 N N . ALA A 1 214 ? 16.037 -5.452 -41.216 1.00 94.94 214 ALA A N 1
ATOM 1671 C CA . ALA A 1 214 ? 16.252 -5.227 -39.791 1.00 94.94 214 ALA A CA 1
ATOM 1672 C C . ALA A 1 214 ? 15.544 -3.952 -39.308 1.00 94.94 214 ALA A C 1
ATOM 1674 O O . ALA A 1 214 ? 14.851 -3.982 -38.296 1.00 94.94 214 ALA A O 1
ATOM 1675 N N . SER A 1 215 ? 15.637 -2.853 -40.062 1.00 95.81 215 SER A N 1
ATOM 1676 C CA . SER A 1 215 ? 14.947 -1.593 -39.760 1.00 95.81 215 SER A CA 1
ATOM 1677 C C . SER A 1 215 ? 13.427 -1.767 -39.737 1.00 95.81 215 SER A C 1
ATOM 1679 O O . SER A 1 215 ? 12.772 -1.318 -38.796 1.00 95.81 215 SER A O 1
ATOM 1681 N N . ARG A 1 216 ? 12.860 -2.490 -40.712 1.00 96.06 216 ARG A N 1
ATOM 1682 C CA . ARG A 1 216 ? 11.422 -2.789 -40.738 1.00 96.06 216 ARG A CA 1
ATOM 1683 C C . ARG A 1 216 ? 11.000 -3.634 -39.535 1.00 96.06 216 ARG A C 1
ATOM 1685 O O . ARG A 1 216 ? 9.976 -3.343 -38.926 1.00 96.06 216 ARG A O 1
ATOM 1692 N N . GLN A 1 217 ? 11.802 -4.629 -39.154 1.00 96.19 217 GLN A N 1
ATOM 1693 C CA . GLN A 1 217 ? 11.542 -5.444 -37.966 1.00 96.19 217 GLN A CA 1
ATOM 1694 C C . GLN A 1 217 ? 11.596 -4.614 -36.678 1.00 96.19 217 GLN A C 1
ATOM 1696 O O . GLN A 1 217 ? 10.734 -4.766 -35.815 1.00 96.19 217 GLN A O 1
ATOM 1701 N N . VAL A 1 218 ? 12.583 -3.723 -36.551 1.00 96.00 218 VAL A N 1
ATOM 1702 C CA . VAL A 1 218 ? 12.695 -2.806 -35.409 1.00 96.00 218 VAL A CA 1
ATOM 1703 C C . VAL A 1 218 ? 11.477 -1.887 -35.338 1.00 96.00 218 VAL A C 1
ATOM 1705 O O . VAL A 1 218 ? 10.928 -1.727 -34.253 1.00 96.00 218 VAL A O 1
ATOM 1708 N N . SER A 1 219 ? 11.002 -1.358 -36.470 1.00 96.38 219 SER A N 1
ATOM 1709 C CA . SER A 1 219 ? 9.784 -0.537 -36.516 1.00 96.38 219 SER A CA 1
ATOM 1710 C C . SER A 1 219 ? 8.554 -1.311 -36.038 1.00 96.38 219 SER A C 1
ATOM 1712 O O . SER A 1 219 ? 7.852 -0.846 -35.150 1.00 96.38 219 SER A O 1
ATOM 1714 N N . LEU A 1 220 ? 8.331 -2.528 -36.548 1.00 96.00 220 LEU A N 1
ATOM 1715 C CA . LEU A 1 220 ? 7.197 -3.366 -36.132 1.00 96.00 220 LEU A CA 1
ATOM 1716 C C . LEU A 1 220 ? 7.252 -3.724 -34.641 1.00 96.00 220 LEU A C 1
ATOM 1718 O O . LEU A 1 220 ? 6.232 -3.718 -33.946 1.00 96.00 220 LEU A O 1
ATOM 1722 N N . ASN A 1 221 ? 8.449 -4.026 -34.136 1.00 96.12 221 ASN A N 1
ATOM 1723 C CA . ASN A 1 221 ? 8.659 -4.301 -32.720 1.00 96.12 221 ASN A CA 1
ATOM 1724 C C . ASN A 1 221 ? 8.400 -3.050 -31.865 1.00 96.12 221 ASN A C 1
ATOM 1726 O O . ASN A 1 221 ? 7.802 -3.172 -30.797 1.00 96.12 221 ASN A O 1
ATOM 1730 N N . ALA A 1 222 ? 8.812 -1.865 -32.326 1.00 95.81 222 ALA A N 1
ATOM 1731 C CA . ALA A 1 222 ? 8.577 -0.592 -31.646 1.00 95.81 222 ALA A CA 1
ATOM 1732 C C . ALA A 1 222 ? 7.086 -0.223 -31.607 1.00 95.81 222 ALA A C 1
ATOM 1734 O O . ALA A 1 222 ? 6.597 0.199 -30.558 1.00 95.81 222 ALA A O 1
ATOM 1735 N N . ASP A 1 223 ? 6.346 -0.460 -32.692 1.00 96.88 223 ASP A N 1
ATOM 1736 C CA . ASP A 1 223 ? 4.894 -0.254 -32.742 1.00 96.88 223 ASP A CA 1
ATOM 1737 C C . ASP A 1 223 ? 4.175 -1.214 -31.786 1.00 96.88 223 ASP A C 1
ATOM 1739 O O . ASP A 1 223 ? 3.337 -0.808 -30.982 1.00 96.88 223 ASP A O 1
ATOM 1743 N N . THR A 1 224 ? 4.573 -2.490 -31.794 1.00 97.00 224 THR A N 1
ATOM 1744 C CA . THR A 1 224 ? 4.022 -3.504 -30.881 1.00 97.00 224 THR A CA 1
ATOM 1745 C C . THR A 1 224 ? 4.326 -3.175 -29.419 1.00 97.00 224 THR A C 1
ATOM 1747 O O . THR A 1 224 ? 3.475 -3.357 -28.549 1.00 97.00 224 THR A O 1
ATOM 1750 N N . ALA A 1 225 ? 5.540 -2.704 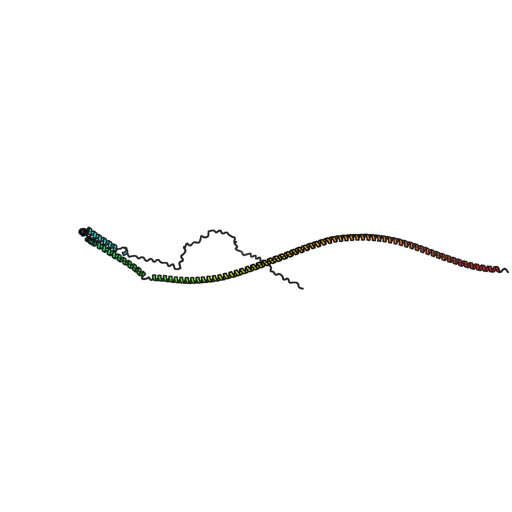-29.123 1.00 95.56 225 ALA A N 1
ATOM 1751 C CA . ALA A 1 225 ? 5.918 -2.278 -27.781 1.00 95.56 225 ALA A CA 1
ATOM 1752 C C . ALA A 1 225 ? 5.119 -1.043 -27.345 1.00 95.56 225 ALA A C 1
ATOM 1754 O O . ALA A 1 225 ? 4.618 -1.021 -26.225 1.00 95.56 225 ALA A O 1
ATOM 1755 N N . SER A 1 226 ? 4.943 -0.065 -28.236 1.00 96.81 226 SER A N 1
ATOM 1756 C CA . SER A 1 226 ? 4.132 1.131 -27.988 1.00 96.81 226 SER A CA 1
ATOM 1757 C C . SER A 1 226 ? 2.682 0.775 -27.674 1.00 96.81 226 SER A C 1
ATOM 1759 O O . SER A 1 226 ? 2.136 1.268 -26.690 1.00 96.81 226 SER A O 1
ATOM 1761 N N . GLU A 1 227 ? 2.077 -0.138 -28.437 1.00 97.25 227 GLU A N 1
ATOM 1762 C CA . GLU A 1 227 ? 0.700 -0.574 -28.189 1.00 97.25 227 GLU A CA 1
ATOM 1763 C C . GLU A 1 227 ? 0.570 -1.349 -26.871 1.00 97.25 227 GLU A C 1
ATOM 1765 O O . GLU A 1 227 ? -0.347 -1.095 -26.092 1.00 97.25 227 GLU A O 1
ATOM 1770 N N . LYS A 1 228 ? 1.528 -2.229 -26.550 1.00 96.62 228 LYS A N 1
ATOM 1771 C CA . LYS A 1 228 ? 1.555 -2.918 -25.249 1.00 96.62 228 LYS A CA 1
ATOM 1772 C C . LYS A 1 228 ? 1.720 -1.949 -24.083 1.00 96.62 228 LYS A C 1
ATOM 1774 O O . LYS A 1 228 ? 1.063 -2.129 -23.063 1.00 96.62 228 LYS A O 1
ATOM 1779 N N . LEU A 1 229 ? 2.576 -0.935 -24.214 1.00 96.00 229 LEU A N 1
ATOM 1780 C CA . LEU A 1 229 ? 2.746 0.102 -23.194 1.00 96.00 229 LEU A CA 1
ATOM 1781 C C . LEU A 1 229 ? 1.475 0.943 -23.041 1.00 96.00 229 LEU A C 1
ATOM 1783 O O . LEU A 1 229 ? 1.084 1.241 -21.915 1.00 96.00 229 LEU A O 1
ATOM 1787 N N . ARG A 1 230 ? 0.796 1.273 -24.147 1.00 97.31 230 ARG A N 1
ATOM 1788 C CA . ARG A 1 230 ? -0.501 1.963 -24.126 1.00 97.31 230 ARG A CA 1
ATOM 1789 C C . ARG A 1 230 ? -1.550 1.135 -23.383 1.00 97.31 230 ARG A C 1
ATOM 1791 O O . ARG A 1 230 ? -2.199 1.659 -22.484 1.00 97.31 230 ARG A O 1
ATOM 1798 N N . GLN A 1 231 ? -1.660 -0.153 -23.710 1.00 97.38 231 GLN A N 1
ATOM 1799 C CA . GLN A 1 231 ? -2.587 -1.079 -23.059 1.00 97.38 231 GLN A CA 1
ATOM 1800 C C . GLN A 1 231 ? -2.274 -1.247 -21.565 1.00 97.38 231 GLN A C 1
ATOM 1802 O O . GLN A 1 231 ? -3.171 -1.140 -20.739 1.00 97.38 231 GLN A O 1
ATOM 1807 N N . GLN A 1 232 ? -1.001 -1.429 -21.198 1.00 96.56 232 GLN A N 1
ATOM 1808 C CA . GLN A 1 232 ? -0.586 -1.501 -19.793 1.00 96.56 232 GLN A CA 1
ATOM 1809 C C . GLN A 1 232 ? -0.875 -0.201 -19.035 1.00 96.56 232 GLN A C 1
ATOM 1811 O O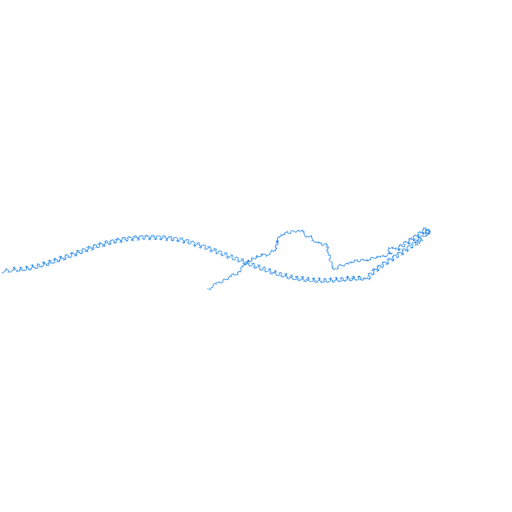 . GLN A 1 232 ? -1.259 -0.250 -17.869 1.00 96.56 232 GLN A O 1
ATOM 1816 N N . GLY A 1 233 ? -0.708 0.955 -19.682 1.00 97.12 233 GLY A N 1
ATOM 1817 C CA . GLY A 1 233 ? -1.078 2.249 -19.114 1.00 97.12 233 GLY A CA 1
ATOM 1818 C C . GLY A 1 233 ? -2.579 2.350 -18.840 1.00 97.12 233 GLY A C 1
ATOM 1819 O O . GLY A 1 233 ? -2.975 2.770 -17.757 1.00 97.12 233 GLY A O 1
ATOM 1820 N N . GLU A 1 234 ? -3.410 1.912 -19.785 1.00 97.69 234 GLU A N 1
ATOM 1821 C CA . GLU A 1 234 ? -4.871 1.887 -19.650 1.00 97.69 234 GLU A CA 1
ATOM 1822 C C . GLU A 1 234 ? -5.330 0.917 -18.545 1.00 97.69 234 GLU A C 1
ATOM 1824 O O . GLU A 1 234 ? -6.124 1.290 -17.677 1.00 97.69 234 GLU A O 1
ATOM 1829 N N . ASP A 1 235 ? -4.750 -0.285 -18.496 1.00 97.62 235 ASP A N 1
ATOM 1830 C CA . ASP A 1 235 ? -5.006 -1.274 -17.444 1.00 97.62 235 ASP A CA 1
ATOM 1831 C C . ASP A 1 235 ? -4.599 -0.755 -16.059 1.00 97.62 235 ASP A C 1
ATOM 1833 O O . ASP A 1 235 ? -5.317 -0.972 -15.076 1.00 97.62 235 ASP A O 1
ATOM 1837 N N . LEU A 1 236 ? -3.462 -0.052 -15.970 1.00 96.88 236 LEU A N 1
ATOM 1838 C CA . LEU A 1 236 ? -2.977 0.542 -14.728 1.00 96.88 236 LEU A CA 1
ATOM 1839 C C . LEU A 1 236 ? -3.907 1.657 -14.251 1.00 96.88 236 LEU A C 1
ATOM 1841 O O . LEU A 1 236 ? -4.275 1.658 -13.079 1.00 96.88 236 LEU A O 1
ATOM 1845 N N . VAL A 1 237 ? -4.343 2.552 -15.143 1.00 97.25 237 VAL A N 1
ATOM 1846 C CA . VAL A 1 237 ? -5.337 3.589 -14.817 1.00 97.25 237 VAL A CA 1
ATOM 1847 C C . VAL A 1 237 ? -6.631 2.941 -14.321 1.00 97.25 237 VAL A C 1
ATOM 1849 O O . VAL A 1 237 ? -7.111 3.277 -13.239 1.00 97.25 237 VAL A O 1
ATOM 1852 N N . GLY A 1 238 ? -7.142 1.926 -15.024 1.00 97.88 238 GLY A N 1
ATOM 1853 C CA . GLY A 1 238 ? -8.343 1.205 -14.602 1.00 97.88 238 GLY A CA 1
ATOM 1854 C C . GLY A 1 238 ? -8.172 0.439 -13.282 1.00 97.88 238 GLY A C 1
ATOM 1855 O O . GLY A 1 238 ? -9.131 0.268 -12.524 1.00 97.88 238 GLY A O 1
ATOM 1856 N N . ALA A 1 239 ? -6.971 -0.057 -12.976 1.00 96.88 239 ALA A N 1
ATOM 1857 C CA . ALA A 1 239 ? -6.652 -0.659 -11.683 1.00 96.88 239 ALA A CA 1
ATOM 1858 C C . ALA A 1 239 ? -6.590 0.393 -10.565 1.00 96.88 239 ALA A C 1
ATOM 1860 O O . ALA A 1 239 ? -7.144 0.161 -9.487 1.00 96.88 239 ALA A O 1
ATOM 1861 N N . SER A 1 240 ? -5.984 1.552 -10.829 1.00 97.44 240 SER A N 1
ATOM 1862 C CA . SER A 1 240 ? -5.923 2.690 -9.910 1.00 97.44 240 SER A CA 1
ATOM 1863 C C . SER A 1 240 ? -7.312 3.240 -9.589 1.00 97.44 240 SER A C 1
ATOM 1865 O O . SER A 1 240 ? -7.624 3.417 -8.413 1.00 97.44 240 SER A O 1
ATOM 1867 N N . ASP A 1 241 ? -8.184 3.412 -10.582 1.00 98.12 241 ASP A N 1
ATOM 1868 C CA . ASP A 1 241 ? -9.560 3.876 -10.365 1.00 98.12 241 ASP A CA 1
ATOM 1869 C C . ASP A 1 241 ? -10.360 2.902 -9.493 1.00 98.12 241 ASP A C 1
ATOM 1871 O O . ASP A 1 241 ? -11.040 3.309 -8.547 1.00 98.12 241 ASP A O 1
ATOM 1875 N N . ARG A 1 242 ? -10.220 1.592 -9.737 1.00 97.38 242 ARG A N 1
ATOM 1876 C CA . ARG A 1 242 ? -10.829 0.557 -8.886 1.00 97.38 242 ARG A CA 1
ATOM 1877 C C . ARG A 1 242 ? -10.273 0.579 -7.465 1.00 97.38 242 ARG A C 1
ATOM 1879 O O . ARG A 1 242 ? -11.038 0.401 -6.517 1.00 97.38 242 ARG A O 1
ATOM 1886 N N . ALA A 1 243 ? -8.969 0.794 -7.298 1.00 96.75 243 ALA A N 1
ATOM 1887 C CA . ALA A 1 243 ? -8.353 0.914 -5.980 1.00 96.75 243 ALA A CA 1
ATOM 1888 C C . ALA A 1 243 ? -8.873 2.150 -5.226 1.00 96.75 243 ALA A C 1
ATOM 1890 O O . ALA A 1 243 ? -9.233 2.036 -4.056 1.00 96.75 243 ALA A O 1
ATOM 1891 N N . ILE A 1 244 ? -9.001 3.297 -5.902 1.00 97.81 244 ILE A N 1
ATOM 1892 C CA . ILE A 1 244 ? -9.576 4.527 -5.337 1.00 97.81 244 ILE A CA 1
ATOM 1893 C C . ILE A 1 244 ? -11.040 4.308 -4.941 1.00 97.81 244 ILE A C 1
ATOM 1895 O O . ILE A 1 244 ? -11.440 4.693 -3.841 1.00 97.81 244 ILE A O 1
ATOM 1899 N N . ALA A 1 245 ? -11.838 3.666 -5.798 1.00 97.44 245 ALA A N 1
ATOM 1900 C CA . ALA A 1 245 ? -13.236 3.361 -5.505 1.00 97.44 245 ALA A CA 1
ATOM 1901 C C . ALA A 1 245 ? -13.371 2.463 -4.265 1.00 97.44 245 ALA A C 1
ATOM 1903 O O . ALA A 1 245 ? -14.125 2.797 -3.351 1.00 97.44 245 ALA A O 1
ATOM 1904 N N . ARG A 1 246 ? -12.579 1.385 -4.178 1.00 96.50 246 ARG A N 1
ATOM 1905 C CA . ARG A 1 246 ? -12.564 0.509 -2.995 1.00 96.50 246 ARG A CA 1
ATOM 1906 C C . ARG A 1 246 ? -12.076 1.213 -1.737 1.00 96.50 246 ARG A C 1
ATOM 1908 O O . ARG A 1 246 ? -12.620 0.971 -0.667 1.00 96.50 246 ARG A O 1
ATOM 1915 N N . ALA A 1 247 ? -11.078 2.088 -1.845 1.00 96.50 247 ALA A N 1
ATOM 1916 C CA . ALA A 1 247 ? -10.605 2.873 -0.709 1.00 96.50 247 ALA A CA 1
ATOM 1917 C C . ALA A 1 247 ? -11.699 3.818 -0.184 1.00 96.50 247 ALA A C 1
ATOM 1919 O O . ALA A 1 247 ? -11.884 3.924 1.027 1.00 96.50 247 ALA A O 1
ATOM 1920 N N . ARG A 1 248 ? -12.467 4.457 -1.078 1.00 97.06 248 ARG A N 1
ATOM 1921 C CA . ARG A 1 248 ? -13.626 5.282 -0.697 1.00 97.06 248 ARG A CA 1
ATOM 1922 C C . ARG A 1 248 ? -14.733 4.458 -0.050 1.00 97.06 248 ARG A C 1
ATOM 1924 O O . ARG A 1 248 ? -15.268 4.871 0.972 1.00 97.06 248 ARG A O 1
ATOM 1931 N N . GLU A 1 249 ? -15.059 3.301 -0.617 1.00 97.38 249 GLU A N 1
ATOM 1932 C CA . GLU A 1 249 ? -16.059 2.388 -0.056 1.00 97.38 249 GLU A CA 1
ATOM 1933 C C . GLU A 1 249 ? -15.663 1.919 1.350 1.00 97.38 249 GLU A C 1
ATOM 1935 O O . GLU A 1 249 ? -16.443 2.066 2.289 1.00 97.38 249 GLU A O 1
ATOM 1940 N N . ALA A 1 250 ? -14.422 1.454 1.523 1.00 96.19 250 ALA A N 1
ATOM 1941 C CA . ALA A 1 250 ? -13.888 1.070 2.826 1.00 96.19 250 ALA A CA 1
ATOM 1942 C C . ALA A 1 250 ? -13.897 2.245 3.816 1.00 96.19 250 ALA A C 1
ATOM 1944 O O . ALA A 1 250 ? -14.288 2.071 4.968 1.00 96.19 250 ALA A O 1
ATOM 1945 N N . GLY A 1 251 ? -13.527 3.449 3.366 1.00 97.06 251 GLY A N 1
ATOM 1946 C CA . GLY A 1 251 ? -13.593 4.667 4.173 1.00 97.06 251 GLY A CA 1
ATOM 1947 C C . GLY A 1 251 ? -15.010 4.977 4.661 1.00 97.06 251 GLY A C 1
ATOM 1948 O O . GLY A 1 251 ? -15.198 5.268 5.840 1.00 97.06 251 GLY A O 1
ATOM 1949 N N . ASN A 1 252 ? -16.014 4.840 3.792 1.00 97.19 252 ASN A N 1
ATOM 1950 C CA . ASN A 1 252 ? -17.416 5.034 4.162 1.00 97.19 252 ASN A CA 1
ATOM 1951 C C . ASN A 1 252 ? -17.888 3.980 5.173 1.00 97.19 252 ASN A C 1
ATOM 1953 O O . ASN A 1 252 ? -18.505 4.338 6.172 1.00 97.19 252 ASN A O 1
ATOM 1957 N N . VAL A 1 253 ? -17.572 2.697 4.956 1.00 97.06 253 VAL A N 1
ATOM 1958 C CA . VAL A 1 253 ? -17.930 1.612 5.890 1.00 97.06 253 VAL A CA 1
ATOM 1959 C C . VAL A 1 253 ? -17.304 1.843 7.264 1.00 97.06 253 VAL A C 1
ATOM 1961 O O . VAL A 1 253 ? -18.001 1.754 8.273 1.00 97.06 253 VAL A O 1
ATOM 1964 N N . LEU A 1 254 ? -16.017 2.197 7.314 1.00 95.69 254 LEU A N 1
ATOM 1965 C CA . LEU A 1 254 ? -15.331 2.515 8.567 1.00 95.69 254 LEU A CA 1
ATOM 1966 C C . LEU A 1 254 ? -15.947 3.732 9.261 1.00 95.69 254 LEU A C 1
ATOM 1968 O O . LEU A 1 254 ? -16.082 3.728 10.483 1.00 95.69 254 LEU A O 1
ATOM 1972 N N . HIS A 1 255 ? -16.352 4.754 8.504 1.00 97.06 255 HIS A N 1
ATOM 1973 C CA . HIS A 1 255 ? -17.027 5.923 9.061 1.00 97.06 255 HIS A CA 1
ATOM 1974 C C . HIS A 1 255 ? -18.375 5.555 9.701 1.00 97.06 255 HIS A C 1
ATOM 1976 O O . HIS A 1 255 ? -18.618 5.924 10.850 1.00 97.06 255 HIS A O 1
ATOM 1982 N N . TYR A 1 256 ? -19.209 4.766 9.012 1.00 96.06 256 TYR A N 1
ATOM 1983 C CA . TYR A 1 256 ? -20.472 4.264 9.568 1.00 96.06 256 TYR A CA 1
ATOM 1984 C C . TYR A 1 256 ? -20.248 3.406 10.813 1.00 96.06 256 TYR A C 1
ATOM 1986 O O . TYR A 1 256 ? -20.862 3.651 11.847 1.00 96.06 256 TYR A O 1
ATOM 1994 N N . GLN A 1 257 ? -19.313 2.457 10.749 1.00 96.12 257 GLN A N 1
ATOM 1995 C CA . GLN A 1 257 ? -19.013 1.582 11.877 1.00 96.12 257 GLN A CA 1
ATOM 1996 C C . GLN A 1 257 ? -18.471 2.365 13.080 1.00 96.12 257 GLN A C 1
ATOM 1998 O O . GLN A 1 257 ? -18.818 2.060 14.219 1.00 96.12 257 GLN A O 1
ATOM 2003 N N . SER A 1 258 ? -17.656 3.397 12.848 1.00 97.31 258 SER A N 1
ATOM 2004 C CA . SER A 1 258 ? -17.187 4.292 13.907 1.00 97.31 258 SER A CA 1
ATOM 2005 C C . SER A 1 258 ? -18.346 5.049 14.554 1.00 97.31 258 SER A C 1
ATOM 2007 O O . SER A 1 258 ? -18.382 5.163 15.777 1.00 97.31 258 SER A O 1
ATOM 2009 N N . GLN A 1 259 ? -19.294 5.559 13.765 1.00 97.25 259 GLN A N 1
ATOM 2010 C CA . GLN A 1 259 ? -20.457 6.270 14.295 1.00 97.25 259 GLN A CA 1
ATOM 2011 C C . GLN A 1 259 ? -21.376 5.338 15.097 1.00 97.25 259 GLN A C 1
ATOM 2013 O O . GLN A 1 259 ? -21.822 5.708 16.185 1.00 97.25 259 GLN A O 1
ATOM 2018 N N . ASP A 1 260 ? -21.608 4.118 14.612 1.00 97.19 260 ASP A N 1
ATOM 2019 C CA . ASP A 1 260 ? -22.378 3.100 15.329 1.00 97.19 260 ASP A CA 1
ATOM 2020 C C . ASP A 1 260 ? -21.700 2.709 16.644 1.00 97.19 260 ASP A C 1
ATOM 2022 O O . ASP A 1 260 ? -22.359 2.648 17.683 1.00 97.19 260 ASP A O 1
ATOM 2026 N N . LEU A 1 261 ? -20.376 2.520 16.641 1.00 96.69 261 LEU A N 1
ATOM 2027 C CA . LEU A 1 261 ? -19.615 2.250 17.860 1.00 96.69 261 LEU A CA 1
ATOM 2028 C C . LEU A 1 261 ? -19.690 3.405 18.859 1.00 96.69 261 LEU A C 1
ATOM 2030 O O . LEU A 1 261 ? -19.832 3.145 20.054 1.00 96.69 261 LEU A O 1
ATOM 2034 N N . ILE A 1 262 ? -19.636 4.661 18.403 1.00 97.12 262 ILE A N 1
ATOM 2035 C CA . ILE A 1 262 ? -19.830 5.836 19.268 1.00 97.12 262 ILE A CA 1
ATOM 2036 C C . ILE A 1 262 ? -21.229 5.800 19.894 1.00 97.12 262 ILE A C 1
ATOM 2038 O O . ILE A 1 262 ? -21.357 5.934 21.110 1.00 97.12 262 ILE A O 1
ATOM 2042 N N . ASN A 1 263 ? -22.272 5.549 19.098 1.00 97.38 263 ASN A N 1
ATOM 2043 C CA . ASN A 1 263 ? -23.656 5.505 19.577 1.00 97.38 263 ASN A CA 1
ATOM 2044 C C . ASN A 1 263 ? -23.883 4.371 20.592 1.00 97.38 263 ASN A C 1
ATOM 2046 O O . ASN A 1 263 ? -24.506 4.577 21.640 1.00 97.38 263 ASN A O 1
ATOM 2050 N N . VAL A 1 264 ? -23.357 3.176 20.306 1.00 97.31 264 VAL A N 1
ATOM 2051 C CA . VAL A 1 264 ? -23.417 2.021 21.211 1.00 97.31 264 VAL A CA 1
ATOM 2052 C C . VAL A 1 264 ? -22.631 2.299 22.490 1.00 97.31 264 VAL A C 1
ATOM 2054 O O . VAL A 1 264 ? -23.140 2.023 23.573 1.00 97.31 264 VAL A O 1
ATOM 2057 N N . SER A 1 265 ? -21.441 2.896 22.392 1.00 96.88 265 SER A N 1
ATOM 2058 C CA . SER A 1 265 ? -20.621 3.241 23.561 1.00 96.88 265 SER A CA 1
ATOM 2059 C C . SER A 1 265 ? -21.307 4.277 24.448 1.00 96.88 265 SER A C 1
ATOM 2061 O O . SER A 1 265 ? -21.360 4.096 25.661 1.00 96.88 265 SER A O 1
ATOM 2063 N N . GLN A 1 266 ? -21.913 5.312 23.860 1.00 97.62 266 GLN A N 1
ATOM 2064 C CA . GLN A 1 266 ? -22.678 6.312 24.605 1.00 97.62 266 GLN A CA 1
ATOM 2065 C C . GLN A 1 266 ? -23.902 5.689 25.292 1.00 97.62 266 GLN A C 1
ATOM 2067 O O . GLN A 1 266 ? -24.191 5.986 26.451 1.00 97.62 266 GLN A O 1
ATOM 2072 N N . SER A 1 267 ? -24.595 4.777 24.602 1.00 96.75 267 SER A N 1
ATOM 2073 C CA . SER A 1 267 ? -25.732 4.041 25.166 1.00 96.75 267 SER A CA 1
ATOM 2074 C C . SER A 1 267 ? -25.308 3.120 26.312 1.00 96.75 267 SER A C 1
ATOM 2076 O O . SER A 1 267 ? -26.007 3.017 27.317 1.00 96.75 267 SER A O 1
ATOM 2078 N N . ALA A 1 268 ? -24.160 2.452 26.183 1.00 96.81 268 ALA A N 1
ATOM 2079 C CA . ALA A 1 268 ? -23.596 1.614 27.234 1.00 96.81 268 ALA A CA 1
ATOM 2080 C C . ALA A 1 268 ? -23.171 2.444 28.455 1.00 96.81 268 ALA A C 1
ATOM 2082 O O . ALA A 1 268 ? -23.446 2.037 29.585 1.00 96.81 268 ALA A O 1
ATOM 2083 N N . ALA A 1 269 ? -22.565 3.617 28.240 1.00 97.19 269 ALA A N 1
ATOM 2084 C CA . ALA A 1 269 ? -22.204 4.547 29.308 1.00 97.19 269 ALA A CA 1
ATOM 2085 C C . ALA A 1 269 ? -23.445 5.019 30.082 1.00 97.19 269 ALA A C 1
ATOM 2087 O O . ALA A 1 269 ? -23.496 4.860 31.298 1.00 97.19 269 ALA A O 1
ATOM 2088 N N . SER A 1 270 ? -24.490 5.470 29.379 1.00 97.75 270 SER A N 1
ATOM 2089 C CA . SER A 1 270 ? -25.758 5.887 29.998 1.00 97.75 270 SER A CA 1
ATOM 2090 C C . SER A 1 270 ? -26.431 4.755 30.785 1.00 97.75 270 SER A C 1
ATOM 2092 O O . SER A 1 270 ? -26.820 4.953 31.932 1.00 97.75 270 SER A O 1
ATOM 2094 N N . ARG A 1 271 ? -26.491 3.535 30.232 1.00 97.00 271 ARG A N 1
ATOM 2095 C CA . ARG A 1 271 ? -27.012 2.364 30.965 1.00 97.00 271 ARG A CA 1
ATOM 2096 C C . ARG A 1 271 ? -26.192 2.044 32.213 1.00 97.00 271 ARG A C 1
ATOM 2098 O O . ARG A 1 271 ? -26.745 1.620 33.222 1.00 97.00 271 ARG A O 1
ATOM 2105 N N . THR A 1 272 ? -24.876 2.227 32.153 1.00 97.75 272 THR A N 1
ATOM 2106 C CA . THR A 1 272 ? -23.992 2.007 33.305 1.00 97.75 272 THR A CA 1
ATOM 2107 C C . THR A 1 272 ? -24.232 3.054 34.393 1.00 97.75 272 THR A C 1
ATOM 2109 O O . THR A 1 272 ? -24.273 2.704 35.574 1.00 97.75 272 THR A O 1
ATOM 2112 N N . GLU A 1 273 ? -24.454 4.317 34.019 1.00 97.69 273 GLU A N 1
ATOM 2113 C CA . GLU A 1 273 ? -24.855 5.379 34.952 1.00 97.69 273 GLU A CA 1
ATOM 2114 C C . GLU A 1 273 ? -26.213 5.077 35.603 1.00 97.69 273 GLU A C 1
ATOM 2116 O O . GLU A 1 273 ? -26.332 5.165 36.825 1.00 97.69 273 GLU A O 1
ATOM 2121 N N . GLU A 1 274 ? -27.209 4.631 34.829 1.00 97.81 274 GLU A N 1
ATOM 2122 C CA . GLU A 1 274 ? -28.522 4.221 35.352 1.00 97.81 274 GLU A CA 1
ATOM 2123 C C . GLU A 1 274 ? -28.417 3.057 36.349 1.00 97.81 274 GLU A C 1
ATOM 2125 O O . GLU A 1 274 ? -29.018 3.098 37.427 1.00 97.81 274 GLU A O 1
ATOM 2130 N N . ILE A 1 275 ? -27.624 2.030 36.023 1.00 97.38 275 ILE A N 1
ATOM 2131 C CA . ILE A 1 275 ? -27.368 0.895 36.922 1.00 97.38 275 ILE A CA 1
ATOM 2132 C C . ILE A 1 275 ? -26.685 1.378 38.203 1.00 97.38 275 ILE A C 1
ATOM 2134 O O . ILE A 1 275 ? -27.097 0.990 39.294 1.00 97.38 275 ILE A O 1
ATOM 2138 N N . THR A 1 276 ? -25.674 2.240 38.086 1.00 97.56 276 THR A N 1
ATOM 2139 C CA . THR A 1 276 ? -24.940 2.778 39.240 1.00 97.56 276 THR A CA 1
ATOM 2140 C C . THR A 1 276 ? -25.863 3.587 40.149 1.00 97.56 276 THR A C 1
ATOM 2142 O O . THR A 1 276 ? -25.870 3.375 41.359 1.00 97.56 276 THR A O 1
ATOM 2145 N N . SER A 1 277 ? -26.704 4.452 39.573 1.00 97.69 277 SER A N 1
ATOM 2146 C CA . SER A 1 277 ? -27.698 5.232 40.317 1.00 97.69 277 SER A CA 1
ATOM 2147 C C . SER A 1 277 ? -28.724 4.335 41.017 1.00 97.69 277 SER A C 1
ATOM 2149 O O . SER A 1 277 ? -29.034 4.539 42.191 1.00 97.69 277 SER A O 1
ATOM 2151 N N . THR A 1 278 ? -29.205 3.294 40.331 1.00 97.44 278 THR A N 1
ATOM 2152 C CA . THR A 1 278 ? -30.150 2.326 40.906 1.00 97.44 278 THR A CA 1
ATOM 2153 C C . THR A 1 278 ? -29.517 1.553 42.061 1.00 97.44 278 THR A C 1
ATOM 2155 O O . THR A 1 278 ? -30.126 1.436 43.120 1.00 97.44 278 THR A O 1
ATOM 2158 N N . LEU A 1 279 ? -28.279 1.077 41.896 1.00 95.88 279 LEU A N 1
ATOM 2159 C CA . LEU A 1 279 ? -27.536 0.382 42.949 1.00 95.88 279 LEU A CA 1
ATOM 2160 C C . LEU A 1 279 ? -27.277 1.279 44.160 1.00 95.88 279 LEU A C 1
ATOM 2162 O O . LEU A 1 279 ? -27.436 0.816 45.287 1.00 95.88 279 LEU A O 1
ATOM 2166 N N . GLN A 1 280 ? -26.925 2.550 43.946 1.00 97.31 280 GLN A N 1
ATOM 2167 C CA . GLN A 1 280 ? -26.757 3.508 45.038 1.00 97.31 280 GLN A CA 1
ATOM 2168 C C . GLN A 1 280 ? -28.064 3.674 45.821 1.00 97.31 280 GLN A C 1
ATOM 2170 O O . GLN A 1 280 ? -28.066 3.536 47.043 1.00 97.31 280 GLN A O 1
ATOM 2175 N N . LYS A 1 281 ? -29.185 3.886 45.121 1.00 97.00 281 LYS A N 1
ATOM 2176 C CA . LYS A 1 281 ? -30.501 4.033 45.751 1.00 97.00 281 LYS A CA 1
ATOM 2177 C C . LYS A 1 281 ? -30.918 2.779 46.522 1.00 97.00 281 LYS A C 1
ATOM 2179 O O . LYS A 1 281 ? -31.375 2.884 47.655 1.00 97.00 281 LYS A O 1
ATOM 2184 N N . SER A 1 282 ? -30.741 1.595 45.936 1.00 95.50 282 SER A N 1
ATOM 2185 C CA . SER A 1 282 ? -31.016 0.329 46.623 1.00 95.50 282 SER A CA 1
ATOM 2186 C C . SER A 1 282 ? -30.099 0.115 47.830 1.00 95.50 282 SER A C 1
ATOM 2188 O O . SER A 1 282 ? -30.542 -0.443 48.828 1.00 95.50 282 SER A O 1
ATOM 2190 N N . GLY A 1 283 ? -28.845 0.572 47.768 1.00 96.38 283 GLY A N 1
ATOM 2191 C CA . GLY A 1 283 ? -27.92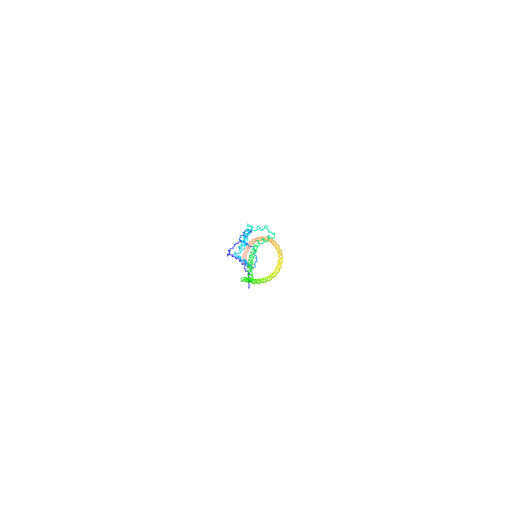3 0.562 48.904 1.00 96.38 283 GLY A CA 1
ATOM 2192 C C . GLY A 1 283 ? -28.398 1.459 50.050 1.00 96.38 283 GLY A C 1
ATOM 2193 O O . GLY A 1 283 ? -28.434 1.011 51.192 1.00 96.38 283 GLY A O 1
ATOM 2194 N N . GLU A 1 284 ? -28.819 2.689 49.747 1.00 96.38 284 GLU A N 1
ATOM 2195 C CA . GLU A 1 284 ? -29.391 3.624 50.728 1.00 96.38 284 GLU A CA 1
ATOM 2196 C C . GLU A 1 284 ? -30.674 3.064 51.368 1.00 96.38 284 GLU A C 1
ATOM 2198 O O . GLU A 1 284 ? -30.821 3.078 52.590 1.00 96.38 284 GLU A O 1
ATOM 2203 N N . GLU A 1 285 ? -31.578 2.497 50.565 1.00 96.75 285 GLU A N 1
ATOM 2204 C CA . GLU A 1 285 ? -32.808 1.866 51.057 1.00 96.75 285 GLU A CA 1
ATOM 2205 C C . GLU A 1 285 ? -32.515 0.646 51.943 1.00 96.75 285 GLU A C 1
ATOM 2207 O O . GLU A 1 285 ? -33.126 0.482 53.001 1.00 96.75 285 GLU A O 1
ATOM 2212 N N . LEU A 1 286 ? -31.538 -0.185 51.565 1.00 96.38 286 LEU A N 1
ATOM 2213 C CA . LEU A 1 286 ? -31.131 -1.344 52.356 1.00 96.38 286 LEU A CA 1
ATOM 2214 C C . LEU A 1 286 ? -30.548 -0.934 53.713 1.00 96.38 286 LEU A C 1
ATOM 2216 O O . LEU A 1 286 ? -30.834 -1.597 54.712 1.00 96.38 286 LEU A O 1
ATOM 2220 N N . VAL A 1 287 ? -29.768 0.150 53.772 1.00 96.88 287 VAL A N 1
ATOM 2221 C CA . VAL A 1 287 ? -29.264 0.702 55.039 1.00 96.88 287 VAL A CA 1
ATOM 2222 C C . VAL A 1 287 ? -30.430 1.115 55.936 1.00 96.88 287 VAL A C 1
ATOM 2224 O O . VAL A 1 287 ? -30.494 0.656 57.074 1.00 96.88 287 VAL A O 1
ATOM 2227 N N . LEU A 1 288 ? -31.403 1.870 55.412 1.00 95.88 288 LEU A N 1
ATOM 2228 C CA . LEU A 1 288 ? -32.586 2.292 56.176 1.00 95.88 288 LEU A CA 1
ATOM 2229 C C . LEU A 1 288 ? -33.405 1.102 56.697 1.00 95.88 288 LEU A C 1
ATOM 2231 O O . LEU A 1 288 ? -33.808 1.080 57.861 1.00 95.88 288 LEU A O 1
ATOM 2235 N N . VAL A 1 289 ? -33.637 0.089 55.857 1.00 96.75 289 VAL A N 1
ATOM 2236 C CA . VAL A 1 289 ? -34.349 -1.135 56.261 1.00 96.75 289 VAL A CA 1
ATOM 2237 C C . VAL A 1 289 ? -33.568 -1.893 57.333 1.00 96.75 289 VAL A C 1
ATOM 2239 O O . VAL A 1 289 ? -34.165 -2.385 58.291 1.00 96.75 289 VAL A O 1
ATOM 2242 N N . THR A 1 290 ? -32.243 -1.968 57.209 1.00 97.25 290 THR A N 1
ATOM 2243 C CA . THR A 1 290 ? -31.380 -2.646 58.185 1.00 97.25 290 THR A CA 1
ATOM 2244 C C . THR A 1 290 ? -31.369 -1.910 59.525 1.00 97.25 290 THR A C 1
ATOM 2246 O O . THR A 1 290 ? -31.470 -2.548 60.573 1.00 97.25 290 THR A O 1
ATOM 2249 N N . GLU A 1 291 ? -31.318 -0.577 59.518 1.00 96.88 291 GLU A N 1
ATOM 2250 C CA . GLU A 1 291 ? -31.432 0.250 60.724 1.00 96.88 291 GLU A CA 1
ATOM 2251 C C . GLU A 1 291 ? -32.796 0.073 61.401 1.00 96.88 291 GLU A C 1
ATOM 2253 O O . GLU A 1 291 ? -32.858 -0.168 62.608 1.00 96.88 291 GLU A O 1
ATOM 2258 N N . ALA A 1 292 ? -33.889 0.101 60.630 1.00 95.56 292 ALA A N 1
ATOM 2259 C CA . ALA A 1 292 ? -35.236 -0.133 61.145 1.00 95.56 292 ALA A CA 1
ATOM 2260 C C . ALA A 1 292 ? -35.395 -1.548 61.730 1.00 95.56 292 ALA A C 1
ATOM 2262 O O . ALA A 1 292 ? -35.970 -1.715 62.808 1.00 95.56 292 ALA A O 1
ATOM 2263 N N . ALA A 1 293 ? -34.852 -2.565 61.055 1.00 95.75 293 ALA A N 1
ATOM 2264 C CA . ALA A 1 293 ? -34.851 -3.942 61.538 1.00 95.75 293 ALA A CA 1
ATOM 2265 C C . ALA A 1 293 ? -34.029 -4.092 62.827 1.00 95.75 293 ALA A C 1
ATOM 2267 O O . ALA A 1 293 ? -34.489 -4.742 63.764 1.00 95.75 293 ALA A O 1
ATOM 2268 N N . SER A 1 294 ? -32.857 -3.453 62.909 1.00 97.38 294 SER A N 1
ATOM 2269 C CA . SER A 1 294 ? -32.009 -3.437 64.108 1.00 97.38 294 SER A CA 1
ATOM 2270 C C . SER A 1 294 ? -32.711 -2.761 65.289 1.00 97.38 294 SER A C 1
ATOM 2272 O O . SER A 1 294 ? -32.761 -3.311 66.391 1.00 97.38 294 SER A O 1
ATOM 2274 N N . LEU A 1 295 ? -33.351 -1.610 65.056 1.00 96.62 295 LEU A N 1
ATOM 2275 C CA . LEU A 1 295 ? -34.136 -0.912 66.073 1.00 96.62 295 LEU A CA 1
ATOM 2276 C C . LEU A 1 295 ? -35.310 -1.770 66.561 1.00 96.62 295 LEU A C 1
ATOM 2278 O O . LEU A 1 295 ? -35.517 -1.897 67.769 1.00 96.62 295 LEU A O 1
ATOM 2282 N N . LYS A 1 296 ? -36.035 -2.426 65.646 1.00 95.81 296 LYS A N 1
ATOM 2283 C CA . LYS A 1 296 ? -37.141 -3.321 66.005 1.00 95.81 296 LYS A CA 1
ATOM 2284 C C . LYS A 1 296 ? -36.669 -4.564 66.757 1.00 95.81 296 LYS A C 1
ATOM 2286 O O . LYS A 1 296 ? -37.341 -4.999 67.693 1.00 95.81 296 LYS A O 1
ATOM 2291 N N . ALA A 1 297 ? -35.524 -5.126 66.378 1.00 95.62 297 ALA A N 1
ATOM 2292 C CA . ALA A 1 297 ? -34.909 -6.244 67.082 1.00 95.62 297 ALA A CA 1
ATOM 2293 C C . ALA A 1 297 ? -34.529 -5.852 68.519 1.00 95.62 297 ALA A C 1
ATOM 2295 O O . ALA A 1 297 ? -34.857 -6.589 69.446 1.00 95.62 297 ALA A O 1
ATOM 2296 N N . ASN A 1 298 ? -33.941 -4.668 68.716 1.00 96.75 298 ASN A N 1
ATOM 2297 C CA . ASN A 1 298 ? -33.621 -4.140 70.046 1.00 96.75 298 ASN A CA 1
ATOM 2298 C C . ASN A 1 298 ? -34.876 -3.894 70.896 1.00 96.75 298 ASN A C 1
ATOM 2300 O O . ASN A 1 298 ? -34.915 -4.306 72.052 1.00 96.75 298 ASN A O 1
ATOM 2304 N N . GLU A 1 299 ? -35.924 -3.289 70.328 1.00 96.31 299 GLU A N 1
ATOM 2305 C CA . GLU A 1 299 ? -37.207 -3.089 71.022 1.00 96.31 299 GLU A CA 1
ATOM 2306 C C . GLU A 1 299 ? -37.840 -4.431 71.431 1.00 96.31 299 GLU A C 1
ATOM 2308 O O . GLU A 1 299 ? -38.356 -4.585 72.538 1.00 96.31 299 GLU A O 1
ATOM 2313 N N . THR A 1 300 ? -37.758 -5.433 70.553 1.00 95.81 300 THR A N 1
ATOM 2314 C CA . THR A 1 300 ? -38.262 -6.784 70.830 1.00 95.81 300 THR A CA 1
ATOM 2315 C C . THR A 1 300 ? -37.453 -7.467 71.934 1.00 95.81 300 THR A C 1
ATOM 2317 O O . THR A 1 300 ? -38.041 -8.092 72.816 1.00 95.81 300 THR A O 1
ATOM 2320 N N . ALA A 1 301 ? -36.124 -7.330 71.918 1.00 95.81 301 ALA A N 1
ATOM 2321 C CA . ALA A 1 301 ? -35.244 -7.870 72.951 1.00 95.81 301 ALA A CA 1
ATOM 2322 C C . ALA A 1 301 ? -35.517 -7.233 74.325 1.00 95.81 301 ALA A C 1
ATOM 2324 O O . ALA A 1 301 ? -35.618 -7.949 75.321 1.00 95.81 301 ALA A O 1
ATOM 2325 N N . ASP A 1 302 ? -35.715 -5.914 74.378 1.00 96.50 302 ASP A N 1
ATOM 2326 C CA . ASP A 1 302 ? -36.069 -5.188 75.603 1.00 96.50 302 ASP A CA 1
ATOM 2327 C C . ASP A 1 302 ? -37.450 -5.607 76.144 1.00 96.50 302 ASP A C 1
ATOM 2329 O O . ASP A 1 302 ? -37.586 -5.911 77.331 1.00 96.50 302 ASP A O 1
ATOM 2333 N N . LEU A 1 303 ? -38.464 -5.745 75.278 1.00 96.75 303 LEU A N 1
ATOM 2334 C CA . LEU A 1 303 ? -39.780 -6.261 75.676 1.00 96.75 303 LEU A CA 1
ATOM 2335 C C . LEU A 1 303 ? -39.683 -7.687 76.230 1.00 96.75 303 LEU A C 1
ATOM 2337 O O . LEU A 1 303 ? -40.295 -7.992 77.255 1.00 96.75 303 LEU A O 1
ATOM 2341 N N . PHE A 1 304 ? -38.912 -8.557 75.574 1.00 94.88 304 PHE A N 1
ATOM 2342 C CA . PHE A 1 304 ? -38.700 -9.931 76.027 1.00 94.88 304 PHE A CA 1
ATOM 2343 C C . PHE A 1 304 ? -37.995 -9.975 77.388 1.00 94.88 304 PHE A C 1
ATOM 2345 O O . PHE A 1 304 ? -38.415 -10.732 78.264 1.00 94.88 304 PHE A O 1
ATOM 2352 N N . SER A 1 305 ? -36.987 -9.122 77.593 1.00 97.00 305 SER A N 1
ATOM 2353 C CA . SER A 1 305 ? -36.293 -8.964 78.874 1.00 97.00 305 SER A CA 1
ATOM 2354 C C . SER A 1 305 ? -37.266 -8.555 79.986 1.00 97.00 305 SER A C 1
ATOM 2356 O O . SER A 1 305 ? -37.423 -9.285 80.964 1.00 97.00 305 SER A O 1
ATOM 2358 N N . ARG A 1 306 ? -38.043 -7.479 79.782 1.00 96.38 306 ARG A N 1
ATOM 2359 C CA . ARG A 1 306 ? -39.061 -7.016 80.748 1.00 96.38 306 ARG A CA 1
ATOM 2360 C C . ARG A 1 306 ? -40.109 -8.078 81.059 1.00 96.38 306 ARG A C 1
ATOM 2362 O O . ARG A 1 306 ? -40.536 -8.220 82.200 1.00 96.38 306 ARG A O 1
ATOM 2369 N N . ARG A 1 307 ? -40.548 -8.828 80.046 1.00 95.25 307 ARG A N 1
ATOM 2370 C CA . ARG A 1 307 ? -41.545 -9.887 80.225 1.00 95.25 307 ARG A CA 1
ATOM 2371 C C . ARG A 1 307 ? -40.976 -11.087 80.977 1.00 95.25 307 ARG A C 1
ATOM 2373 O O . ARG A 1 307 ? -41.711 -11.712 81.733 1.00 95.25 307 ARG A O 1
ATOM 2380 N N . THR A 1 308 ? -39.691 -11.381 80.798 1.00 96.50 308 THR A N 1
ATOM 2381 C CA . THR A 1 308 ? -38.974 -12.414 81.556 1.00 96.50 308 THR A CA 1
ATOM 2382 C C . THR A 1 308 ? -38.798 -11.997 83.017 1.00 96.50 308 THR A C 1
ATOM 2384 O O . THR A 1 308 ? -39.085 -12.798 83.900 1.00 96.50 308 THR A O 1
ATOM 2387 N N . GLU A 1 309 ? -38.431 -10.738 83.280 1.00 95.75 309 GLU A N 1
ATOM 2388 C CA . GLU A 1 309 ? -38.360 -10.155 84.631 1.00 95.75 309 GLU A CA 1
ATOM 2389 C C . GLU A 1 309 ? -39.719 -10.249 85.345 1.00 95.75 309 GLU A C 1
ATOM 2391 O O . GLU A 1 309 ? -39.819 -10.828 86.423 1.00 95.75 309 GLU A O 1
ATOM 2396 N N . HIS A 1 310 ? -40.793 -9.792 84.693 1.00 95.94 310 HIS A N 1
ATOM 2397 C CA . HIS A 1 310 ? -42.149 -9.863 85.242 1.00 95.94 310 HIS A CA 1
ATOM 2398 C C . HIS A 1 310 ? -42.610 -11.311 85.482 1.00 95.94 310 HIS A C 1
ATOM 2400 O O . HIS A 1 310 ? -43.278 -11.599 86.470 1.00 95.94 310 HIS A O 1
ATOM 2406 N N . LEU A 1 311 ? -42.274 -12.254 84.592 1.00 95.06 311 LEU A N 1
ATOM 2407 C CA . LEU A 1 311 ? -42.560 -13.675 84.822 1.00 95.06 311 LEU A CA 1
ATOM 2408 C C . LEU A 1 311 ? -41.770 -14.232 86.012 1.00 95.06 311 LEU A C 1
ATOM 2410 O O . LEU A 1 311 ? -42.321 -15.028 86.767 1.00 95.06 311 LEU A O 1
ATOM 2414 N N . SER A 1 312 ? -40.518 -13.811 86.200 1.00 96.12 312 SER A N 1
ATOM 2415 C CA . SER A 1 312 ? -39.706 -14.181 87.363 1.00 96.12 312 SER A CA 1
ATOM 2416 C C . SER A 1 312 ? -40.305 -13.638 88.663 1.00 96.12 312 SER A C 1
ATOM 2418 O O . SER A 1 312 ? -40.392 -14.370 89.649 1.00 96.12 312 SER A O 1
ATOM 2420 N N . GLU A 1 313 ? -40.774 -12.388 88.663 1.00 95.44 313 GLU A N 1
ATOM 2421 C CA . GLU A 1 313 ? -41.462 -11.768 89.801 1.00 95.44 313 GLU A CA 1
ATOM 2422 C C . GLU A 1 313 ? -42.760 -12.512 90.139 1.00 95.44 313 GLU A C 1
ATOM 2424 O O . GLU A 1 313 ? -42.924 -12.973 91.267 1.00 95.44 313 GLU A O 1
ATOM 2429 N N . VAL A 1 314 ? -43.635 -12.735 89.151 1.00 95.62 314 VAL A N 1
ATOM 2430 C CA . VAL A 1 314 ? -44.881 -13.501 89.333 1.00 95.62 314 VAL A CA 1
ATOM 2431 C C . VAL A 1 314 ? -44.598 -14.929 89.799 1.00 95.62 314 VAL A C 1
ATOM 2433 O O . VAL A 1 314 ? -45.303 -15.440 90.664 1.00 95.62 314 VAL A O 1
ATOM 2436 N N . SER A 1 315 ? -43.569 -15.588 89.259 1.00 95.25 315 SER A N 1
ATOM 2437 C CA . SER A 1 315 ? -43.182 -16.935 89.692 1.00 95.25 315 SER A CA 1
ATOM 2438 C C . SER A 1 315 ? -42.667 -16.945 91.132 1.00 95.25 315 SER A C 1
ATOM 2440 O O . SER A 1 315 ? -42.919 -17.907 91.856 1.00 95.25 315 SER A O 1
ATOM 2442 N N . THR A 1 316 ? -41.963 -15.893 91.552 1.00 95.81 316 THR A N 1
ATOM 2443 C CA . THR A 1 316 ? -41.501 -15.729 92.935 1.00 95.81 316 THR A CA 1
ATOM 2444 C C . THR A 1 316 ? -42.689 -15.499 93.866 1.00 95.81 316 THR A C 1
ATOM 2446 O O . THR A 1 316 ? -42.812 -16.195 94.870 1.00 95.81 316 THR A O 1
ATOM 2449 N N . ASP A 1 317 ? -43.611 -14.600 93.513 1.00 94.31 317 ASP A N 1
ATOM 2450 C CA . ASP A 1 317 ? -44.818 -14.313 94.297 1.00 94.31 317 ASP A CA 1
ATOM 2451 C C . ASP A 1 317 ? -45.731 -15.545 94.419 1.00 94.31 317 ASP A C 1
ATOM 2453 O O . ASP A 1 317 ? -46.173 -15.894 95.519 1.00 94.31 317 ASP A O 1
ATOM 2457 N N . ALA A 1 318 ? -45.917 -16.285 93.320 1.00 93.25 318 ALA A N 1
ATOM 2458 C CA . ALA A 1 318 ? -46.609 -17.570 93.317 1.00 93.25 318 ALA A CA 1
ATOM 2459 C C . ALA A 1 318 ? -45.916 -18.591 94.234 1.00 93.25 318 ALA A C 1
ATOM 2461 O O . ALA A 1 318 ? -46.601 -19.277 94.989 1.00 93.25 318 ALA A O 1
ATOM 2462 N N . GLY A 1 319 ? -44.580 -18.652 94.223 1.00 94.19 319 GLY A N 1
ATOM 2463 C CA . GLY A 1 319 ? -43.793 -19.464 95.154 1.00 94.19 319 GLY A CA 1
ATOM 2464 C C . GLY A 1 319 ? -44.061 -19.097 96.615 1.00 94.19 319 GLY A C 1
ATOM 2465 O O . GLY A 1 319 ? -44.450 -19.958 97.396 1.00 94.19 319 GLY A O 1
ATOM 2466 N N . THR A 1 320 ? -43.979 -17.810 96.974 1.00 95.00 320 THR A N 1
ATOM 2467 C CA . THR A 1 320 ? -44.259 -17.367 98.355 1.00 95.00 320 THR A CA 1
ATOM 2468 C C . THR A 1 320 ? -45.707 -17.616 98.782 1.00 95.00 320 THR A C 1
ATOM 2470 O O . THR A 1 320 ? -45.979 -17.909 99.945 1.00 95.00 320 THR A O 1
ATOM 2473 N N . THR A 1 321 ? -46.657 -17.512 97.850 1.00 94.25 321 THR A N 1
ATOM 2474 C CA . THR A 1 321 ? -48.070 -17.810 98.105 1.00 94.25 321 THR A CA 1
ATOM 2475 C C . THR A 1 321 ? -48.281 -19.304 98.328 1.00 94.25 321 THR A C 1
ATOM 2477 O O . THR A 1 321 ? -49.031 -19.679 99.229 1.00 94.25 321 THR A O 1
ATOM 2480 N N . LEU A 1 322 ? -47.605 -20.155 97.551 1.00 94.44 322 LEU A N 1
ATOM 2481 C CA . LEU A 1 322 ? -47.609 -21.604 97.747 1.00 94.44 322 LEU A CA 1
ATOM 2482 C C . LEU A 1 322 ? -46.980 -21.997 99.088 1.00 94.44 322 LEU A C 1
ATOM 2484 O O . LEU A 1 322 ? -47.562 -22.830 99.777 1.00 94.44 322 LEU A O 1
ATOM 2488 N N . ASP A 1 323 ? -45.878 -21.363 99.495 1.00 94.25 323 ASP A N 1
ATOM 2489 C CA . ASP A 1 323 ? -45.262 -21.590 100.810 1.00 94.25 323 ASP A CA 1
ATOM 2490 C C . ASP A 1 323 ? -46.235 -21.230 101.946 1.00 94.25 323 ASP A C 1
ATOM 2492 O O . ASP A 1 323 ? -46.501 -22.053 102.820 1.00 94.25 323 ASP A O 1
ATOM 2496 N N . ARG A 1 324 ? -46.875 -20.050 101.881 1.00 93.75 324 ARG A N 1
ATOM 2497 C CA . ARG A 1 324 ? -47.902 -19.632 102.860 1.00 93.75 324 ARG A CA 1
ATOM 2498 C C . ARG A 1 324 ? -49.099 -20.581 102.906 1.00 93.75 324 ARG A C 1
ATOM 2500 O O . ARG A 1 324 ? -49.636 -20.849 103.979 1.00 93.75 324 ARG A O 1
ATOM 2507 N N . LEU A 1 325 ? -49.556 -21.058 101.748 1.00 93.88 325 LEU A N 1
ATOM 2508 C CA . LEU A 1 325 ? -50.631 -22.045 101.671 1.00 93.88 325 LEU A CA 1
ATOM 2509 C C . LEU A 1 325 ? -50.192 -23.370 102.312 1.00 93.88 325 LEU A C 1
ATOM 2511 O O . LEU A 1 325 ? -50.980 -23.985 103.027 1.00 93.88 325 LEU A O 1
ATOM 2515 N N . GLY A 1 326 ? -48.944 -23.786 102.083 1.00 94.19 326 GLY A N 1
ATOM 2516 C CA . GLY A 1 326 ? -48.322 -24.940 102.727 1.00 94.19 326 GLY A CA 1
ATOM 2517 C C . GLY A 1 326 ? -48.337 -24.823 104.250 1.00 94.19 326 GLY A C 1
ATOM 2518 O O . GLY A 1 326 ? -48.836 -25.730 104.917 1.00 94.19 326 GLY A O 1
ATOM 2519 N N . ASP A 1 327 ? -47.896 -23.686 104.791 1.00 94.12 327 ASP A N 1
ATOM 2520 C CA . ASP A 1 327 ? -47.897 -23.416 106.234 1.00 94.12 327 ASP A CA 1
ATOM 2521 C C . ASP A 1 327 ? -49.315 -23.464 106.829 1.00 94.12 327 ASP A C 1
ATOM 2523 O O . ASP A 1 327 ? -49.546 -24.146 107.829 1.00 94.12 327 ASP A O 1
ATOM 2527 N N . LEU A 1 328 ? -50.295 -22.819 106.180 1.00 95.12 328 LEU A N 1
ATOM 2528 C CA . LEU A 1 328 ? -51.701 -22.851 106.607 1.00 95.12 328 LEU A CA 1
ATOM 2529 C C . LEU A 1 328 ? -52.303 -24.260 106.553 1.00 95.12 328 LEU A C 1
ATOM 2531 O O . LEU A 1 328 ? -53.109 -24.623 107.411 1.00 95.12 328 LEU A O 1
ATOM 2535 N N . LEU A 1 329 ? -51.948 -25.062 105.544 1.00 93.00 329 LEU A N 1
ATOM 2536 C CA . LEU A 1 329 ? -52.398 -26.450 105.447 1.00 93.00 329 LEU A CA 1
ATOM 2537 C C . LEU A 1 329 ? -51.789 -27.312 106.554 1.00 93.00 329 LEU A C 1
ATOM 2539 O O . LEU A 1 329 ? -52.509 -28.130 107.122 1.00 93.00 329 LEU A O 1
ATOM 2543 N N . ILE A 1 330 ? -50.512 -27.113 106.895 1.00 94.06 330 ILE A N 1
ATOM 2544 C CA . ILE A 1 330 ? -49.856 -27.792 108.022 1.00 94.06 330 ILE A CA 1
ATOM 2545 C C . ILE A 1 330 ? -50.521 -27.390 109.342 1.00 94.06 330 ILE A C 1
ATOM 2547 O O . ILE A 1 330 ? -50.880 -28.261 110.134 1.00 94.06 330 ILE A O 1
ATOM 2551 N N . GLU A 1 331 ? -50.759 -26.095 109.564 1.00 93.88 331 GLU A N 1
ATOM 2552 C CA . GLU A 1 331 ? -51.466 -25.596 110.748 1.00 93.88 331 GLU A CA 1
ATOM 2553 C C . GLU A 1 331 ? -52.875 -26.195 110.845 1.00 93.88 331 GLU A C 1
ATOM 2555 O O . GLU A 1 331 ? -53.268 -26.712 111.892 1.00 93.88 331 GLU A O 1
ATOM 2560 N N . ARG A 1 332 ? -53.629 -26.197 109.738 1.00 91.88 332 ARG A N 1
ATOM 2561 C CA . ARG A 1 332 ? -54.982 -26.761 109.700 1.00 91.88 332 ARG A CA 1
ATOM 2562 C C . ARG A 1 332 ? -54.983 -28.272 109.906 1.00 91.88 332 ARG A C 1
ATOM 2564 O O . ARG A 1 332 ? -55.898 -28.770 110.560 1.00 91.88 332 ARG A O 1
ATOM 2571 N N . ALA A 1 333 ? -53.996 -28.986 109.367 1.00 92.44 333 ALA A N 1
ATOM 2572 C CA . ALA A 1 333 ? -53.828 -30.420 109.574 1.00 92.44 333 ALA A CA 1
ATOM 2573 C C . ALA A 1 333 ? -53.522 -30.737 111.045 1.00 92.44 333 ALA A C 1
ATOM 2575 O O . ALA A 1 333 ? -54.169 -31.617 111.607 1.00 92.44 333 ALA A O 1
ATOM 2576 N N . ASN A 1 334 ? -52.626 -29.977 111.685 1.00 93.38 334 ASN A N 1
ATOM 2577 C CA . ASN A 1 334 ? -52.319 -30.113 113.111 1.00 93.38 334 ASN A CA 1
ATOM 2578 C C . ASN A 1 334 ? -53.545 -29.801 113.979 1.00 93.38 334 ASN A C 1
ATOM 2580 O O . ASN A 1 334 ? -53.938 -30.625 114.793 1.00 93.38 334 ASN A O 1
ATOM 2584 N N . PHE A 1 335 ? -54.234 -28.683 113.731 1.00 93.50 335 PHE A N 1
ATOM 2585 C CA . PHE A 1 335 ? -55.462 -28.331 114.452 1.00 93.50 335 PHE A CA 1
ATOM 2586 C C . PHE A 1 335 ? -56.565 -29.387 114.284 1.00 93.50 335 PHE A C 1
ATOM 2588 O O . PHE A 1 335 ? -57.306 -29.688 115.220 1.00 93.50 335 PHE A O 1
ATOM 2595 N N . LEU A 1 336 ? -56.714 -29.956 113.083 1.00 92.81 336 LEU A N 1
ATOM 2596 C CA . LEU A 1 336 ? -57.665 -31.039 112.843 1.00 92.81 336 LEU A CA 1
ATOM 2597 C C . LEU A 1 336 ? -57.247 -32.323 113.573 1.00 92.81 336 LEU A C 1
ATOM 2599 O O . LEU A 1 336 ? -58.114 -32.989 114.132 1.00 92.81 336 LEU A O 1
ATOM 2603 N N . SER A 1 337 ? -55.950 -32.641 113.594 1.00 93.00 337 SER A N 1
ATOM 2604 C CA . SER A 1 337 ? -55.385 -33.765 114.347 1.00 93.00 337 SER A CA 1
ATOM 2605 C C . SER A 1 337 ? -55.639 -33.618 115.849 1.00 93.00 337 SER A C 1
ATOM 2607 O O . SER A 1 337 ? -56.161 -34.546 116.460 1.00 93.00 337 SER A O 1
ATOM 2609 N N . ASP A 1 338 ? -55.376 -32.443 116.424 1.00 92.56 338 ASP A N 1
ATOM 2610 C CA . ASP A 1 338 ? -55.599 -32.155 117.846 1.00 92.56 338 ASP A CA 1
ATOM 2611 C C . ASP A 1 338 ? -57.083 -32.279 118.218 1.00 92.56 338 ASP A C 1
ATOM 2613 O O . ASP A 1 338 ? -57.439 -32.926 119.204 1.00 92.56 338 ASP A O 1
ATOM 2617 N N . ASN A 1 339 ? -57.979 -31.724 117.394 1.00 92.06 339 ASN A N 1
ATOM 2618 C CA . ASN A 1 339 ? -59.422 -31.867 117.599 1.00 92.06 339 ASN A CA 1
ATOM 2619 C C . ASN A 1 339 ? -59.891 -33.318 117.454 1.00 92.06 339 ASN A C 1
ATOM 2621 O O . ASN A 1 339 ? -60.789 -33.743 118.181 1.00 92.06 339 ASN A O 1
ATOM 2625 N N . ALA A 1 340 ? -59.321 -34.074 116.512 1.00 90.69 340 ALA A N 1
ATOM 2626 C CA . ALA A 1 340 ? -59.621 -35.491 116.350 1.00 90.69 340 ALA A CA 1
ATOM 2627 C C . ALA A 1 340 ? -59.149 -36.297 117.571 1.00 90.69 340 ALA A C 1
ATOM 2629 O O . ALA A 1 340 ? -59.887 -37.159 118.048 1.00 90.69 340 ALA A O 1
ATOM 2630 N N . GLU A 1 341 ? -57.977 -35.979 118.127 1.00 92.12 341 GLU A N 1
ATOM 2631 C CA . GLU A 1 341 ? -57.472 -36.578 119.364 1.00 92.12 341 GLU A CA 1
ATOM 2632 C C . GLU A 1 341 ? -58.356 -36.217 120.569 1.00 92.12 341 GLU A C 1
ATOM 2634 O O . GLU A 1 341 ? -58.693 -37.084 121.376 1.00 92.12 341 GLU A O 1
ATOM 2639 N N . GLU A 1 342 ? -58.795 -34.962 120.693 1.00 92.00 342 GLU A N 1
ATOM 2640 C CA . GLU A 1 342 ? -59.704 -34.549 121.766 1.00 92.00 342 GLU A CA 1
ATOM 2641 C C . GLU A 1 342 ? -61.083 -35.215 121.637 1.00 92.00 342 GLU A C 1
ATOM 2643 O O . GLU A 1 342 ? -61.659 -35.662 122.635 1.00 92.00 342 GLU A O 1
ATOM 2648 N N . ALA A 1 343 ? -61.607 -35.327 120.414 1.00 90.94 343 ALA A N 1
ATOM 2649 C CA . ALA A 1 343 ? -62.837 -36.057 120.139 1.00 90.94 343 ALA A CA 1
ATOM 2650 C C . ALA A 1 343 ? -62.695 -37.536 120.519 1.00 90.94 343 ALA A C 1
ATOM 2652 O O . ALA A 1 343 ? -63.575 -38.063 121.200 1.00 90.94 343 ALA A O 1
ATOM 2653 N N . ALA A 1 344 ? -61.575 -38.177 120.166 1.00 90.00 344 ALA A N 1
ATOM 2654 C CA . ALA A 1 344 ? -61.273 -39.546 120.574 1.00 90.00 344 ALA A CA 1
ATOM 2655 C C . ALA A 1 344 ? -61.243 -39.685 122.107 1.00 90.00 344 ALA A C 1
ATOM 2657 O O . ALA A 1 344 ? -61.951 -40.529 122.649 1.00 90.00 344 ALA A O 1
ATOM 2658 N N . LYS A 1 345 ? -60.556 -38.784 122.828 1.00 91.69 345 LYS A N 1
ATOM 2659 C CA . LYS A 1 345 ? -60.536 -38.767 124.306 1.00 91.69 345 LYS A CA 1
ATOM 2660 C C . LYS A 1 345 ? -61.929 -38.594 124.921 1.00 91.69 345 LYS A C 1
ATOM 2662 O O . LYS A 1 345 ? -62.247 -39.241 125.917 1.00 91.69 345 LYS A O 1
ATOM 2667 N N . LYS A 1 346 ? -62.777 -37.724 124.358 1.00 89.88 346 LYS A N 1
ATOM 2668 C CA . LYS A 1 346 ? -64.170 -37.536 124.815 1.00 89.88 346 LYS A CA 1
ATOM 2669 C C . LYS A 1 346 ? -65.029 -38.770 124.556 1.00 89.88 346 LYS A C 1
ATOM 2671 O O . LYS A 1 346 ? -65.871 -39.095 125.398 1.00 89.88 346 LYS A O 1
ATOM 2676 N N . VAL A 1 347 ? -64.831 -39.439 123.421 1.00 91.06 347 VAL A N 1
ATOM 2677 C CA . VAL A 1 347 ? -65.493 -40.708 123.094 1.00 91.06 347 VAL A CA 1
ATOM 2678 C C . VAL A 1 347 ? -65.051 -41.798 124.068 1.00 91.06 347 VAL A C 1
ATOM 2680 O O . VAL A 1 347 ? -65.923 -42.427 124.660 1.00 91.06 347 VAL A O 1
ATOM 2683 N N . ASP A 1 348 ? -63.752 -41.944 124.332 1.00 89.31 348 ASP A N 1
ATOM 2684 C CA . ASP A 1 348 ? -63.221 -42.904 125.311 1.00 89.31 348 ASP A CA 1
ATOM 2685 C C . ASP A 1 348 ? -63.768 -42.639 126.720 1.00 89.31 348 ASP A C 1
ATOM 2687 O O . ASP A 1 348 ? -64.288 -43.544 127.370 1.00 89.31 348 ASP A O 1
ATOM 2691 N N . ALA A 1 349 ? -63.750 -41.383 127.179 1.00 88.44 349 ALA A N 1
ATOM 2692 C CA . ALA A 1 349 ? -64.302 -41.008 128.481 1.00 88.44 349 ALA A CA 1
ATOM 2693 C C . ALA A 1 349 ? -65.819 -41.252 128.572 1.00 88.44 349 ALA A C 1
ATOM 2695 O O . ALA A 1 349 ? -66.331 -41.633 129.624 1.00 88.44 349 ALA A O 1
ATOM 2696 N N . SER A 1 350 ? -66.555 -41.031 127.481 1.00 84.56 350 SER A N 1
ATOM 2697 C CA . SER A 1 350 ? -67.987 -41.345 127.418 1.00 84.56 350 SER A CA 1
ATOM 2698 C C . SER A 1 350 ? -68.228 -42.852 127.405 1.00 84.56 350 SER A C 1
ATOM 2700 O O . SER A 1 350 ? -69.175 -43.307 128.039 1.00 84.56 350 SER A O 1
ATOM 2702 N N . GLY A 1 351 ? -67.358 -43.621 126.744 1.00 88.62 351 GLY A N 1
ATOM 2703 C CA . GLY A 1 351 ? -67.344 -45.080 126.777 1.00 88.62 351 GLY A CA 1
ATOM 2704 C C . GLY A 1 351 ? -67.120 -45.619 128.189 1.00 88.62 351 GLY A C 1
ATOM 2705 O O . GLY A 1 351 ? -67.873 -46.486 128.629 1.00 88.62 351 GLY A O 1
ATOM 2706 N N . GLU A 1 352 ? -66.171 -45.052 128.938 1.00 85.69 352 GLU A N 1
ATOM 2707 C CA . GLU A 1 352 ? -65.925 -45.445 130.332 1.00 85.69 352 GLU A CA 1
ATOM 2708 C C . GLU A 1 352 ? -67.100 -45.064 131.245 1.00 85.69 352 GLU A C 1
ATOM 2710 O O . GLU A 1 352 ? -67.550 -45.891 132.032 1.00 85.69 352 GLU A O 1
ATOM 2715 N N . ARG A 1 353 ? -67.690 -43.869 131.083 1.00 87.56 353 ARG A N 1
ATOM 2716 C CA . ARG A 1 353 ? -68.911 -43.484 131.822 1.00 87.56 353 ARG A CA 1
ATOM 2717 C C . ARG A 1 353 ? -70.105 -44.374 131.495 1.00 87.56 353 ARG A C 1
ATOM 2719 O O . ARG A 1 353 ? -70.878 -44.697 132.387 1.00 87.56 353 ARG A O 1
ATOM 2726 N N . LEU A 1 354 ? -70.283 -44.760 130.232 1.00 85.75 354 LEU A N 1
ATOM 2727 C CA . LEU A 1 354 ? -71.328 -45.703 129.822 1.00 85.75 354 LEU A CA 1
ATOM 2728 C C . LEU A 1 354 ? -71.110 -47.076 130.455 1.00 85.75 354 LEU A C 1
ATOM 2730 O O . LEU A 1 354 ? -72.073 -47.706 130.886 1.00 85.75 354 LEU A O 1
ATOM 2734 N N . LYS A 1 355 ? -69.857 -47.526 130.540 1.00 85.81 355 LYS A N 1
ATOM 2735 C CA . LYS A 1 355 ? -69.486 -48.772 131.208 1.00 85.81 355 LYS A CA 1
ATOM 2736 C C . LYS A 1 355 ? -69.752 -48.703 132.714 1.00 85.81 355 LYS A C 1
ATOM 2738 O O . LYS A 1 355 ? -70.392 -49.608 133.236 1.00 85.81 355 LYS A O 1
ATOM 2743 N N . GLU A 1 356 ? -69.342 -47.630 133.388 1.00 85.06 356 GLU A N 1
ATOM 2744 C CA . GLU A 1 356 ? -69.625 -47.387 134.810 1.00 85.06 356 GLU A CA 1
ATOM 2745 C C . GLU A 1 356 ? -71.135 -47.315 135.076 1.00 85.06 356 GLU A C 1
ATOM 2747 O O . GLU A 1 356 ? -71.642 -48.032 135.933 1.00 85.06 356 GLU A O 1
ATOM 2752 N N . PHE A 1 357 ? -71.877 -46.542 134.275 1.00 85.56 357 PHE A N 1
ATOM 2753 C CA . PHE A 1 357 ? -73.336 -46.457 134.356 1.00 85.56 357 PHE A CA 1
ATOM 2754 C C . PHE A 1 357 ? -74.007 -47.814 134.112 1.00 85.56 357 PHE A C 1
ATOM 2756 O O . PHE A 1 357 ? -74.964 -48.158 134.796 1.00 85.56 357 PHE A O 1
ATOM 2763 N N . SER A 1 358 ? -73.505 -48.614 133.167 1.00 84.94 358 SER A N 1
ATOM 2764 C CA . SER A 1 358 ? -74.011 -49.968 132.923 1.00 84.94 358 SER A CA 1
ATOM 2765 C C . SER A 1 358 ? -73.759 -50.896 134.113 1.00 84.94 358 SER A C 1
ATOM 2767 O O . SER A 1 358 ? -74.608 -51.740 134.402 1.00 84.94 358 SER A O 1
ATOM 2769 N N . VAL A 1 359 ? -72.620 -50.764 134.798 1.00 85.06 359 VAL A N 1
ATOM 2770 C CA . VAL A 1 359 ? -72.304 -51.538 136.009 1.00 85.06 359 VAL A CA 1
ATOM 2771 C C . VAL A 1 359 ? -73.199 -51.105 137.171 1.00 85.06 359 VAL A C 1
ATOM 2773 O O . VAL A 1 359 ? -73.865 -51.962 137.744 1.00 85.06 359 VAL A O 1
ATOM 2776 N N . ASP A 1 360 ? -73.304 -49.803 137.452 1.00 87.00 360 ASP A N 1
ATOM 2777 C CA . ASP A 1 360 ? -74.171 -49.258 138.513 1.00 87.00 360 ASP A CA 1
ATOM 2778 C C . ASP A 1 360 ? -75.645 -49.617 138.278 1.00 87.00 360 ASP A C 1
ATOM 2780 O O . ASP A 1 360 ? -76.359 -50.039 139.187 1.00 87.00 360 ASP A O 1
ATOM 2784 N N . MET A 1 361 ? -76.107 -49.543 137.027 1.00 79.88 361 MET A N 1
ATOM 2785 C CA . MET A 1 361 ? -77.458 -49.961 136.656 1.00 79.88 361 MET A CA 1
ATOM 2786 C C . MET A 1 361 ? -77.667 -51.467 136.855 1.00 79.88 361 MET A C 1
ATOM 2788 O O . MET A 1 361 ? -78.749 -51.878 137.277 1.00 79.88 361 MET A O 1
ATOM 2792 N N . THR A 1 362 ? -76.652 -52.293 136.577 1.00 82.38 362 THR A N 1
ATOM 2793 C CA . THR A 1 362 ? -76.708 -53.741 136.834 1.00 82.38 362 THR A CA 1
ATOM 2794 C C . THR A 1 362 ? -76.782 -54.014 138.336 1.00 82.38 362 THR A C 1
ATOM 2796 O O . THR A 1 362 ? -77.647 -54.771 138.763 1.00 82.38 362 THR A O 1
ATOM 2799 N N . GLU A 1 363 ? -75.963 -53.341 139.148 1.00 81.06 363 GLU A N 1
ATOM 2800 C CA . GLU A 1 363 ? -75.956 -53.473 140.611 1.00 81.06 363 GLU A CA 1
ATOM 2801 C C . GLU A 1 363 ? -77.274 -53.001 141.243 1.00 81.06 363 GLU A C 1
ATOM 2803 O O . GLU A 1 363 ? -77.860 -53.702 142.069 1.00 81.06 363 GLU A O 1
ATOM 2808 N N . ARG A 1 364 ? -77.809 -51.856 140.801 1.00 80.12 364 ARG A N 1
ATOM 2809 C CA . ARG A 1 364 ? -79.132 -51.362 141.214 1.00 80.12 364 ARG A CA 1
ATOM 2810 C C . ARG A 1 364 ? -80.254 -52.302 140.803 1.00 80.12 364 ARG A C 1
ATOM 2812 O O . ARG A 1 364 ? -81.164 -52.524 141.597 1.00 80.12 364 ARG A O 1
ATOM 2819 N N . SER A 1 365 ? -80.197 -52.856 139.594 1.00 78.12 365 SER A N 1
ATOM 2820 C CA . SER A 1 365 ? -81.181 -53.844 139.139 1.00 78.12 365 SER A CA 1
ATOM 2821 C C . SER A 1 365 ? -81.130 -55.109 139.999 1.00 78.12 365 SER A C 1
ATOM 2823 O O . SER A 1 365 ? -82.181 -55.621 140.380 1.00 78.12 365 SER A O 1
ATOM 2825 N N . ASP A 1 366 ? -79.934 -55.556 140.392 1.00 80.44 366 ASP A N 1
ATOM 2826 C CA . ASP A 1 366 ? -79.732 -56.694 141.300 1.00 80.44 366 ASP A CA 1
ATOM 2827 C C . ASP A 1 366 ? -80.260 -56.393 142.720 1.00 80.44 366 ASP A C 1
ATOM 2829 O O . ASP A 1 366 ? -80.918 -57.220 143.357 1.00 80.44 366 ASP A O 1
ATOM 2833 N N . HIS A 1 367 ? -80.065 -55.161 143.202 1.00 79.69 367 HIS A N 1
ATOM 2834 C CA . HIS A 1 367 ? -80.615 -54.679 144.472 1.00 79.69 367 HIS A CA 1
ATOM 2835 C C . HIS A 1 367 ? -82.149 -54.601 144.471 1.00 79.69 367 HIS A C 1
ATOM 2837 O O . HIS A 1 367 ? -82.786 -54.982 145.456 1.00 79.69 367 HIS A O 1
ATOM 2843 N N . VAL A 1 368 ? -82.749 -54.131 143.373 1.00 81.69 368 VAL A N 1
ATOM 2844 C CA . VAL A 1 368 ? -84.209 -54.084 143.191 1.00 81.69 368 VAL A CA 1
ATOM 2845 C C . VAL A 1 368 ? -84.786 -55.494 143.098 1.00 81.69 368 VAL A C 1
ATOM 2847 O O . VAL A 1 368 ? -85.830 -55.760 143.697 1.00 81.69 368 VAL A O 1
ATOM 2850 N N . ALA A 1 369 ? -84.097 -56.417 142.420 1.00 74.31 369 ALA A N 1
ATOM 2851 C CA . ALA A 1 369 ? -84.489 -57.822 142.384 1.00 74.31 369 ALA A CA 1
ATOM 2852 C C . ALA A 1 369 ? -84.542 -58.414 143.807 1.00 74.31 369 ALA A C 1
ATOM 2854 O O . ALA A 1 369 ? -85.572 -58.966 144.197 1.00 74.31 369 ALA A O 1
ATOM 2855 N N . LYS A 1 370 ? -83.509 -58.178 144.631 1.00 76.00 370 LYS A N 1
ATOM 2856 C CA . LYS A 1 370 ? -83.489 -58.590 146.049 1.00 76.00 370 LYS A CA 1
ATOM 2857 C C . LYS A 1 370 ? -84.565 -57.911 146.904 1.00 76.00 370 LYS A C 1
ATOM 2859 O O . LYS A 1 370 ? -85.183 -58.562 147.739 1.00 76.00 370 LYS A O 1
ATOM 2864 N N . GLN A 1 371 ? -84.828 -56.613 146.722 1.00 73.50 371 GLN A N 1
ATOM 2865 C CA . GLN A 1 371 ? -85.903 -55.922 147.454 1.00 73.50 371 GLN A CA 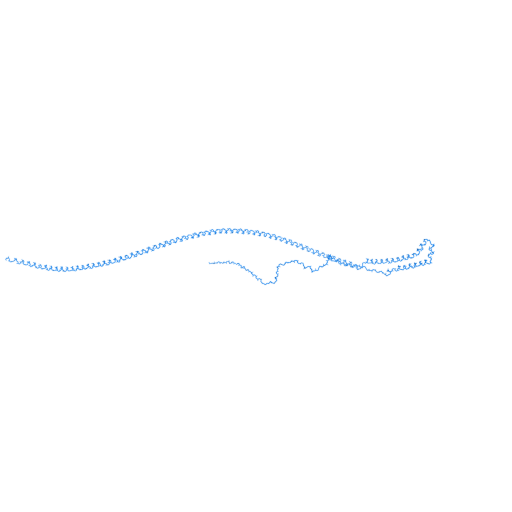1
ATOM 2866 C C . GLN A 1 371 ? -87.294 -56.455 147.099 1.00 73.50 371 GLN A C 1
ATOM 2868 O O . GLN A 1 371 ? -88.160 -56.537 147.971 1.00 73.50 371 GLN A O 1
ATOM 2873 N N . THR A 1 372 ? -87.498 -56.838 145.840 1.00 75.00 372 THR A N 1
ATOM 2874 C CA . THR A 1 372 ? -88.757 -57.432 145.376 1.00 75.00 372 THR A CA 1
ATOM 2875 C C . THR A 1 372 ? -88.976 -58.812 146.006 1.00 75.00 372 THR A C 1
ATOM 2877 O O . THR A 1 372 ? -90.094 -59.122 146.411 1.00 75.00 372 THR A O 1
ATOM 2880 N N . GLU A 1 373 ? -87.912 -59.602 146.185 1.00 71.75 373 GLU A N 1
ATOM 2881 C CA . GLU A 1 373 ? -87.950 -60.887 146.903 1.00 71.75 373 GLU A CA 1
ATOM 2882 C C . GLU A 1 373 ? -88.342 -60.708 148.384 1.00 71.75 373 GLU A C 1
ATOM 2884 O O . GLU A 1 373 ? -89.266 -61.363 148.866 1.00 71.75 373 GLU A O 1
ATOM 2889 N N . VAL A 1 374 ? -87.739 -59.736 149.082 1.00 74.25 374 VAL A N 1
ATOM 2890 C CA . VAL A 1 374 ? -88.065 -59.416 150.489 1.00 74.25 374 VAL A CA 1
ATOM 2891 C C . VAL A 1 374 ? -89.506 -58.909 150.655 1.00 74.25 374 VAL A C 1
ATOM 2893 O O . VAL A 1 374 ? -90.178 -59.252 151.630 1.00 74.25 374 VAL A O 1
ATOM 2896 N N . MET A 1 375 ? -90.014 -58.111 149.708 1.00 68.88 375 MET A N 1
ATOM 2897 C CA . MET A 1 375 ? -91.425 -57.699 149.695 1.00 68.88 375 MET A CA 1
ATOM 2898 C C . MET A 1 375 ? -92.376 -58.888 149.489 1.00 68.88 375 MET A C 1
ATOM 2900 O O . MET A 1 375 ? -93.438 -58.923 150.116 1.00 68.88 375 MET A O 1
ATOM 2904 N N . GLY A 1 376 ? -91.994 -59.872 148.667 1.00 72.69 376 GLY A N 1
ATOM 2905 C CA . GLY A 1 376 ? -92.750 -61.114 148.479 1.00 72.69 376 GLY A CA 1
ATOM 2906 C C . GLY A 1 376 ? -92.886 -61.932 149.769 1.00 72.69 376 GLY A C 1
ATOM 2907 O O . GLY A 1 376 ? -93.986 -62.369 150.120 1.00 72.69 376 GLY A O 1
ATOM 2908 N N . ASP A 1 377 ? -91.801 -62.053 150.533 1.00 67.62 377 ASP A N 1
ATOM 2909 C CA . ASP A 1 377 ? -91.795 -62.761 151.821 1.00 67.62 377 ASP A CA 1
ATOM 2910 C C . ASP A 1 377 ? -92.650 -62.052 152.891 1.00 67.62 377 ASP A C 1
ATOM 2912 O O . ASP A 1 377 ? -93.355 -62.695 153.676 1.00 67.62 377 ASP A O 1
ATOM 2916 N N . MET A 1 378 ? -92.657 -60.713 152.908 1.00 64.12 378 MET A N 1
ATOM 2917 C CA . MET A 1 378 ? -93.411 -59.927 153.896 1.00 64.12 378 MET A CA 1
ATOM 2918 C C . MET A 1 378 ? -94.933 -59.974 153.666 1.00 64.12 378 MET A C 1
ATOM 2920 O O . MET A 1 378 ? -95.699 -60.051 154.631 1.00 64.12 378 MET A O 1
ATOM 2924 N N . LEU A 1 379 ? -95.381 -59.989 152.404 1.00 70.94 379 LEU A N 1
ATOM 2925 C CA . LEU A 1 379 ? -96.802 -60.117 152.045 1.00 70.94 379 LEU A CA 1
ATOM 2926 C C . LEU A 1 379 ? -97.361 -61.507 152.373 1.00 70.94 379 LEU A C 1
ATOM 2928 O O . LEU A 1 379 ? -98.501 -61.620 152.833 1.00 70.94 379 LEU A O 1
ATOM 2932 N N . THR A 1 380 ? -96.541 -62.548 152.217 1.00 67.12 380 THR A N 1
ATOM 2933 C CA . THR A 1 380 ? -96.896 -63.927 152.590 1.00 67.12 380 THR A CA 1
ATOM 2934 C C . THR A 1 380 ? -97.090 -64.053 154.107 1.00 67.12 380 THR A C 1
ATOM 2936 O O . THR A 1 380 ? -98.041 -64.671 154.582 1.00 67.12 380 THR A O 1
ATOM 2939 N N . ARG A 1 381 ? -96.259 -63.361 154.897 1.00 60.56 381 ARG A N 1
ATOM 2940 C CA . ARG A 1 381 ? -96.346 -63.364 156.367 1.00 60.56 381 ARG A CA 1
ATOM 2941 C C . ARG A 1 381 ? -97.514 -62.535 156.918 1.00 60.56 381 ARG A C 1
ATOM 2943 O O . ARG A 1 381 ? -98.081 -62.886 157.950 1.00 60.56 381 ARG A O 1
ATOM 2950 N N . GLN A 1 382 ? -97.912 -61.460 156.230 1.00 62.06 382 GLN A N 1
ATOM 2951 C CA . GLN A 1 382 ? -99.107 -60.679 156.586 1.00 62.06 382 GLN A CA 1
ATOM 2952 C C . GLN A 1 382 ? -100.420 -61.415 156.281 1.00 62.06 382 GLN A C 1
ATOM 2954 O O . GLN A 1 382 ? -101.393 -61.232 157.013 1.00 62.06 382 GLN A O 1
ATOM 2959 N N . THR A 1 383 ? -100.457 -62.273 155.258 1.00 65.25 383 THR A N 1
ATOM 2960 C CA . THR A 1 383 ? -101.643 -63.097 154.963 1.00 65.25 383 THR A CA 1
ATOM 2961 C C . THR A 1 383 ? -101.841 -64.220 155.985 1.00 65.25 383 THR A C 1
ATOM 2963 O O . THR A 1 383 ? -102.978 -64.520 156.342 1.00 65.25 383 THR A O 1
ATOM 2966 N N . GLU A 1 384 ? -100.760 -64.777 156.536 1.00 59.41 384 GLU A N 1
ATOM 2967 C CA . GLU A 1 384 ? -100.820 -65.847 157.543 1.00 59.41 384 GLU A CA 1
ATOM 2968 C C . GLU A 1 384 ? -101.293 -65.350 158.928 1.00 59.41 384 GLU A C 1
ATOM 2970 O O . GLU A 1 384 ? -102.076 -66.018 159.603 1.00 59.41 384 GLU A O 1
ATOM 2975 N N . ILE A 1 385 ? -100.913 -64.128 159.328 1.00 60.62 385 ILE A N 1
ATOM 2976 C CA . ILE A 1 385 ? -101.285 -63.539 160.632 1.00 60.62 385 ILE A CA 1
ATOM 2977 C C . ILE A 1 385 ? -102.738 -63.018 160.643 1.00 60.62 385 ILE A C 1
ATOM 2979 O O . ILE A 1 385 ? -103.405 -63.074 161.678 1.00 60.62 385 ILE A O 1
ATOM 2983 N N . LEU A 1 386 ? -103.275 -62.584 159.495 1.00 59.97 386 LEU A N 1
ATOM 2984 C CA . LEU A 1 386 ? -104.693 -62.212 159.355 1.00 59.97 386 LEU A CA 1
ATOM 2985 C C . LEU A 1 386 ? -105.643 -63.424 159.425 1.00 59.97 386 LEU A C 1
ATOM 2987 O O . LEU A 1 386 ? -106.802 -63.257 159.800 1.00 59.97 386 LEU A O 1
ATOM 2991 N N . GLY A 1 387 ? -105.158 -64.638 159.137 1.00 59.34 387 GLY A N 1
ATOM 2992 C CA . GLY A 1 387 ? -105.933 -65.875 159.291 1.00 59.34 387 GLY A CA 1
ATOM 2993 C C . GLY A 1 387 ? -106.132 -66.314 160.748 1.00 59.34 387 GLY A C 1
ATOM 2994 O O . GLY A 1 387 ? -107.178 -66.866 161.080 1.00 59.34 387 GLY A O 1
ATOM 2995 N N . ALA A 1 388 ? -105.174 -66.029 161.636 1.00 58.97 388 ALA A N 1
ATOM 2996 C CA . ALA A 1 388 ? -105.209 -66.484 163.030 1.00 58.97 388 ALA A CA 1
ATOM 2997 C C . ALA A 1 388 ? -106.085 -65.612 163.957 1.00 58.97 388 ALA A C 1
ATOM 2999 O O . ALA A 1 388 ? -106.572 -66.092 164.976 1.00 58.97 388 ALA A O 1
ATOM 3000 N N . ALA A 1 389 ? -106.338 -64.345 163.605 1.00 59.00 389 ALA A N 1
ATOM 3001 C CA . ALA A 1 389 ? -107.104 -63.408 164.438 1.00 59.00 389 ALA A CA 1
ATOM 3002 C C . ALA A 1 389 ? -108.642 -63.548 164.328 1.00 59.00 389 ALA A C 1
ATOM 3004 O O . ALA A 1 389 ? -109.369 -62.858 165.038 1.00 59.00 389 ALA A O 1
ATOM 3005 N N . VAL A 1 390 ? -109.156 -64.427 163.458 1.00 59.16 390 VAL A N 1
ATOM 3006 C CA . VAL A 1 390 ? -110.605 -64.598 163.209 1.00 59.16 390 VAL A CA 1
ATOM 3007 C C . VAL A 1 390 ? -111.193 -65.838 163.913 1.00 59.16 390 VAL A C 1
ATOM 3009 O O . VAL A 1 390 ? -112.411 -65.954 164.014 1.00 59.16 390 VAL A O 1
ATOM 3012 N N . SER A 1 391 ? -110.375 -66.737 164.480 1.00 58.62 391 SER A N 1
ATOM 3013 C CA . SER A 1 391 ? -110.848 -68.025 165.028 1.00 58.62 391 SER A CA 1
ATOM 3014 C C . SER A 1 391 ? -111.040 -68.110 166.550 1.00 58.62 391 SER A C 1
ATOM 3016 O O . SER A 1 391 ? -111.390 -69.183 167.024 1.00 58.62 391 SER A O 1
ATOM 3018 N N . GLU A 1 392 ? -110.857 -67.036 167.327 1.00 53.19 392 GLU A N 1
ATOM 3019 C CA . GLU A 1 392 ? -111.049 -67.071 168.800 1.00 53.19 392 GLU A CA 1
ATOM 3020 C C . GLU A 1 392 ? -112.141 -66.100 169.301 1.00 53.19 392 GLU A C 1
ATOM 3022 O O . GLU A 1 392 ? -112.129 -65.612 170.427 1.00 53.19 392 GLU A O 1
ATOM 3027 N N . SER A 1 393 ? -113.126 -65.846 168.432 1.00 52.16 393 SER A N 1
ATOM 3028 C CA . SER A 1 393 ? -114.449 -65.297 168.752 1.00 52.16 393 SER A CA 1
ATOM 3029 C C . SER A 1 393 ? -115.526 -66.329 168.374 1.00 52.16 393 SER A C 1
ATOM 3031 O O . SER A 1 393 ? -116.302 -66.097 167.444 1.00 52.16 393 SER A O 1
ATOM 3033 N N . SER A 1 394 ? -115.553 -67.485 169.049 1.00 45.69 394 SER A N 1
ATOM 3034 C CA . SER A 1 394 ? -116.725 -68.371 169.248 1.00 45.69 394 SER A CA 1
ATOM 3035 C C . SER A 1 394 ? -116.399 -69.513 170.201 1.00 45.69 394 SER A C 1
ATOM 3037 O O . SER A 1 394 ? -115.362 -70.172 169.974 1.00 45.69 394 SER A O 1
#

Secondary structure (DSSP, 8-state):
----------PPP---------S---------------------SS-----PPPP---TT--------PPPPP---HHHHTTHHHHHHHHHHHHHHHHHHHHHHTTHHHHHHTTS-HHHHHHHHHHHHHHHHHHHHHHHHHHHHHHHHHHHHHHHHHHHHHHS--HHHHHHHHHHHHHHHHHHHHHHHHHHHHHHHHHHHHHHHHHHHHHHHHHHHHHHHHHHHHHHHHHHHHHHHHHHHHHHHHHHHHHHHHHHHHHHHHHHHHHHHHHHHHHHHHHHHHHHHHHHHHHHHHHHHHHHHHHHHHHHHHHHHHHHHHHHHHHHHHHHHHHHHHHHHHHHHHHHHHHHHHHHHHHHHHHHHHHHHHHHHHHHHHHHHHHHHHHHHHHHHTTSS--

Foldseek 3Di:
DDDDDDPDDPDPDPPPPPPPPDDDDDDDDDDDDDDDDDDPDDPPDDDDPPDDDDDPDPPPPPPPPPDDDDDDDDDDDCLVPLVLVVVLVVVVVVLVVVVVVCVVVCVVVVVVVPDDPVVVVVVVCVSCVVNVVSVVVSVVVNVVVVVVVVVVVVVVVCVCVVDPDPVNVVVVVVVVVSVVVVVVVVVVVVVVVVVVVVVVVVVVVVVVVVVVVVVVVVVVVVVVVVVVVVVVVVVVVVVVVVVVVVVVVVVVVVVVVVVVVVVVVVVVVVVVVVVVVVVVVVVVVVVVVVVVVVVVVVVVVVVVVVVVVVVVVVVVVVVVVVVVVVVVVVVVVVVVVVVVVVVVVVVVVVVVVVVVVVVVVVVVVVVVVVVVVVVVVVVVVVVVVVVVVPPPPD

pLDDT: mean 76.85, std 20.82, range [31.05, 98.12]